Protein 4NW2 (pdb70)

InterPro domains:
  IPR000330 SNF2, N-terminal domain [PF00176] (484-764)
  IPR000953 Chromo/chromo shadow domain [PS50013] (272-364)
  IPR000953 Chromo/chromo shadow domain [PS50013] (389-452)
  IPR000953 Chromo/chromo shadow domain [SM00298] (270-357)
  IPR000953 Chromo/chromo shadow domain [SM00298] (387-445)
  IPR001650 Helicase, C-terminal domain-like [PF00271] (789-902)
  IPR001650 Helicase, C-terminal domain-like [PS51194] (792-943)
  IPR001650 Helicase, C-terminal domain-like [SM00490] (818-902)
  IPR014001 Helicase superfamily 1/2, ATP-binding domain [PS51192] (493-663)
  IPR014001 Helicase superfamily 1/2, ATP-binding domain [SM00487] (477-674)
  IPR016197 Chromo-like domain superfamily [SSF54160] (272-364)
  IPR016197 Chromo-like domain superfamily [SSF54160] (367-444)
  IPR023779 Chromo domain, conserved site [PS00598] (318-338)
  IPR023779 Chromo domain, conserved site [PS00598] (409-429)
  IPR023780 Chromo domain [PF00385] (313-354)
  IPR023780 Chromo domain [PF00385] (390-443)
  IPR025260 Chromodomain-helicase-DNA-binding protein 1-like, C-terminal domain [PF13907] (1411-1499)
  IPR025260 Chromodomain-helicase-DNA-binding protein 1-like, C-terminal domain [SM01176] (1396-1500)
  IPR027417 P-loop containing nucleoside triphosphate hydrolase [G3DSA:3.40.50.300] (707-933)
  IPR027417 P-loop containing nucleoside triphosphate hydrolase [SSF52540] (428-697)

CATH classification: 2.40.50.40 (+1 more: 2.40.50.40)

Foldseek 3Di:
DAWAFDDFQDKDWFAPPQKDQCQQPLNCVVPNRPRPPPDPPPHDTAMWTWTDIVQDFLSRIIIHHPVRCVVRVHHPCVNVVVVVVVVVVVVVVVVPDDVVVVVVVVVVVVVSVVLSVQSNAFPAWDDWDPDADPVGFTWTFTDTGNDDSVRTHTGTRVSCCVPPVVRVVVVVD/DDDDDPPDDDD/DAWAFDDFQDKDWFAVPQKDQCQQPLNCVVPNRPRPPDDVVPHDTDMWTWTDIVQDFLSRTIIHHPVRCVVSPHHDCVNVVVVVVVVVVVVVCVVPDDPVVVVVVVVVVVVSVVLSVQSNDFPAWDDWDPDADPVGFTWTFTDTGNDDSVRTDTGTRVSCCVPPVVRVVVVVD/DDDDDDDDDDDD

Organism: Homo sapiens (NCBI:txid9606)

GO terms:
  GO:0005515 protein binding (F, IPI)
  GO:0005634 nucleus (C, IDA)
  GO:0005737 cytoplasm (C, IDA)
  GO:0043923 host-mediated activation of viral transcription (P, IMP)
  GO:0140002 histone H3K4me3 reader activity (F, IDA)
  GO:0006338 chromatin remodeling (P, IMP)
  GO:0005654 nucleoplasm (C, TAS)
  GO:0000228 nuclear chromosome (C, IDA)

Solvent-accessible surface area: 21767 Å² total

Sequence (369 aa):
EFFETIERFMDCRIGRKGATGATTTIYAVEADGDPNAGFEKNKEEPGEIQYLIKWKGWSHIHNTWETEETLKQQNVRRGMKKLDNYKKKDQETKRWLKNASPEDVEYYNCQQELTDDLHKQYQIVERIIAHSNQKSAAGYPDYYCKWQGLPYSECSWEDGALISKKFQACIDEYFSPKQKRRTARSVEFETIERFMDCRIGRKGATGATTTIYAVEADGDPNAGFEKNKEPGEIQYLIKWKGWSHIHNTWETEETLKQQNVRGMKKLDNYKKKDQETKRWLKNASPEDVVEYYNCQQELTTDDLHKQYQIVERIIAHSNQKSAAGYPDYYCKWQGLPYSECSWEDGALISKKFQACIDEYFSPKQKRKRTARSSV

Structure (mmCIF, N/CA/C/O backbone):
data_4NW2
#
_entry.id   4NW2
#
_cell.length_a   48.557
_cell.length_b   92.248
_cell.length_c   110.043
_cell.angle_alpha   90.000
_cell.angle_beta   90.000
_cell.angle_gamma   90.000
#
_symmetry.space_group_name_H-M   'P 21 21 21'
#
loop_
_entity.id
_entity.type
_entity.pdbx_description
1 polymer 'Chromodomain-helicase-DNA-binding protein 1'
2 polymer 'Nonstructural protein 1'
3 non-polymer 'UNKNOWN ATOM OR ION'
4 non-polymer GLYCEROL
5 water water
#
loop_
_atom_site.group_PDB
_atom_site.id
_atom_site.type_symbol
_atom_site.label_atom_id
_atom_site.label_alt_id
_atom_site.label_comp_id
_atom_site.label_asym_id
_atom_site.label_entity_id
_atom_site.label_seq_id
_atom_site.pdbx_PDB_ins_code
_atom_site.Cartn_x
_atom_site.Cartn_y
_atom_site.Cartn_z
_atom_site.occupancy
_atom_site.B_iso_or_equiv
_atom_site.auth_seq_id
_atom_site.auth_comp_id
_atom_site.auth_asym_id
_atom_site.auth_atom_id
_atom_site.pdbx_PDB_model_num
ATOM 1 N N . GLU A 1 21 ? 31.168 -3.361 -11.343 1.00 75.26 270 GLU A N 1
ATOM 2 C CA . GLU A 1 21 ? 30.302 -4.455 -10.915 1.00 74.11 270 GLU A CA 1
ATOM 3 C C . GLU A 1 21 ? 28.850 -3.992 -10.783 1.00 67.95 270 GLU A C 1
ATOM 4 O O . GLU A 1 21 ? 28.422 -3.561 -9.715 1.00 76.03 270 GLU A O 1
ATOM 6 N N . PHE A 1 22 ? 28.098 -4.099 -11.874 1.00 54.82 271 PHE A N 1
ATOM 7 C CA A PHE A 1 22 ? 26.701 -3.692 -11.832 0.50 47.66 271 PHE A CA 1
ATOM 8 C CA B PHE A 1 22 ? 26.738 -3.574 -12.003 0.50 47.72 271 PHE A CA 1
ATOM 9 C C . PHE A 1 22 ? 25.805 -4.583 -12.687 1.00 42.42 271 PHE A C 1
ATOM 10 O O . PHE A 1 22 ? 26.256 -5.327 -13.553 1.00 42.06 271 PHE A O 1
ATOM 25 N N . GLU A 1 23 ? 24.515 -4.556 -12.370 1.00 30.92 272 GLU A N 1
ATOM 26 C CA . GLU A 1 23 ? 23.546 -5.371 -13.098 1.00 29.71 272 GLU A CA 1
ATOM 27 C C . GLU A 1 23 ? 22.749 -4.473 -14.033 1.00 31.06 272 GLU A C 1
ATOM 28 O O . GLU A 1 23 ? 22.657 -3.263 -13.819 1.00 31.44 272 GLU A O 1
ATOM 34 N N . THR A 1 24 ? 22.175 -5.066 -15.069 1.00 26.94 273 THR A N 1
ATOM 35 C CA . THR A 1 24 ? 21.444 -4.304 -16.073 1.00 26.32 273 THR A CA 1
ATOM 36 C C . THR A 1 24 ? 20.078 -4.911 -16.310 1.00 23.23 273 THR A C 1
ATOM 37 O O . THR A 1 24 ? 19.962 -6.113 -16.533 1.00 22.16 273 THR A O 1
ATOM 41 N N . ILE A 1 25 ? 19.046 -4.081 -16.245 1.00 26.28 274 ILE A N 1
ATOM 42 C CA . ILE A 1 25 ? 17.696 -4.510 -16.589 1.00 24.93 274 ILE A CA 1
ATOM 43 C C . ILE A 1 25 ? 17.612 -4.857 -18.075 1.00 27.60 274 ILE A C 1
ATOM 44 O O . ILE A 1 25 ? 17.939 -4.034 -18.928 1.00 26.08 274 ILE A O 1
ATOM 49 N N . GLU A 1 26 ? 17.184 -6.070 -18.389 1.00 23.98 275 GLU A N 1
ATOM 50 C CA . GLU A 1 26 ? 16.976 -6.419 -19.799 1.00 25.46 275 GLU A CA 1
ATOM 51 C C . GLU A 1 26 ? 15.522 -6.206 -20.198 1.00 23.16 275 GLU A C 1
ATOM 52 O O . GLU A 1 26 ? 15.240 -5.656 -21.250 1.00 24.01 275 GLU A O 1
ATOM 58 N N . ARG A 1 27 ? 14.590 -6.631 -19.351 1.00 22.40 276 ARG A N 1
ATOM 59 C CA . ARG A 1 27 ? 13.180 -6.551 -19.719 1.00 23.98 276 ARG A CA 1
ATOM 60 C C . ARG A 1 27 ? 12.285 -6.563 -18.497 1.00 27.02 276 ARG A C 1
ATOM 61 O O . ARG A 1 27 ? 12.517 -7.342 -17.573 1.00 26.16 276 ARG A O 1
ATOM 69 N N . PHE A 1 28 ? 11.266 -5.708 -18.496 1.00 26.33 277 PHE A N 1
ATOM 70 C CA . PHE A 1 28 ? 10.227 -5.768 -17.471 1.00 31.64 277 PHE A CA 1
ATOM 71 C C . PHE A 1 28 ? 9.239 -6.856 -17.879 1.00 34.72 277 PHE A C 1
ATOM 72 O O . PHE A 1 28 ? 8.645 -6.787 -18.956 1.00 37.16 277 PHE A O 1
ATOM 80 N N . MET A 1 29 ? 9.103 -7.872 -17.034 1.00 22.43 278 MET A N 1
ATOM 81 C CA . MET A 1 29 ? 8.311 -9.061 -17.356 1.00 23.96 278 MET A CA 1
ATOM 82 C C . MET A 1 29 ? 6.888 -9.026 -16.799 1.00 26.95 278 MET A C 1
ATOM 83 O O . MET A 1 29 ? 5.983 -9.663 -17.342 1.00 25.44 278 MET A O 1
ATOM 88 N N . ASP A 1 30 ? 6.700 -8.320 -15.687 1.00 24.95 279 ASP A N 1
ATOM 89 C CA . ASP A 1 30 ? 5.424 -8.356 -14.978 1.00 24.23 279 ASP A CA 1
ATOM 90 C C . ASP A 1 30 ? 5.422 -7.264 -13.918 1.00 27.22 279 ASP A C 1
ATOM 91 O O . ASP A 1 30 ? 6.444 -6.606 -13.686 1.00 23.94 279 ASP A O 1
ATOM 96 N N . CYS A 1 31 ? 4.279 -7.105 -13.263 1.00 27.09 280 CYS A N 1
ATOM 97 C CA . CYS A 1 31 ? 4.059 -5.995 -12.350 1.00 28.72 280 CYS A CA 1
ATOM 98 C C . CYS A 1 31 ? 2.955 -6.379 -11.383 1.00 29.62 280 CYS A C 1
ATOM 99 O O . CYS A 1 31 ? 1.940 -6.942 -11.792 1.00 30.14 280 CYS A O 1
ATOM 102 N N . ARG A 1 32 ? 3.145 -6.081 -10.102 1.00 26.72 281 ARG A N 1
ATOM 103 C CA . ARG A 1 32 ? 2.161 -6.481 -9.103 1.00 27.55 281 ARG A CA 1
ATOM 104 C C . ARG A 1 32 ? 2.186 -5.557 -7.906 1.00 28.10 281 ARG A C 1
ATOM 105 O O . ARG A 1 32 ? 3.149 -4.817 -7.694 1.00 27.61 281 ARG A O 1
ATOM 113 N N . ILE A 1 33 ? 1.105 -5.598 -7.140 1.00 29.75 282 ILE A N 1
ATOM 114 C CA . ILE A 1 33 ? 1.109 -5.088 -5.786 1.00 30.19 282 ILE A CA 1
ATOM 115 C C . ILE A 1 33 ? 1.452 -6.283 -4.912 1.00 29.26 282 ILE A C 1
ATOM 116 O O . ILE A 1 33 ? 0.713 -7.260 -4.892 1.00 30.22 282 ILE A O 1
ATOM 121 N N . GLY A 1 34 ? 2.598 -6.227 -4.240 1.00 28.40 283 GLY A N 1
ATOM 122 C CA . GLY A 1 34 ? 3.055 -7.350 -3.440 1.00 27.92 283 GLY A CA 1
ATOM 123 C C . GLY A 1 34 ? 3.351 -6.949 -2.011 1.00 28.95 283 GLY A C 1
ATOM 124 O O . GLY A 1 34 ? 3.405 -5.758 -1.688 1.00 29.55 283 GLY A O 1
ATOM 125 N N . ARG A 1 35 ? 3.551 -7.951 -1.163 1.00 28.64 284 ARG A N 1
ATOM 126 C CA . ARG A 1 35 ? 3.938 -7.740 0.232 1.00 31.85 284 ARG A CA 1
ATOM 127 C C . ARG A 1 35 ? 5.238 -6.953 0.296 1.00 28.77 284 ARG A C 1
ATOM 128 O O . ARG A 1 35 ? 6.176 -7.233 -0.449 1.00 27.50 284 ARG A O 1
ATOM 136 N N . LYS A 1 36 ? 5.282 -5.946 1.165 1.00 31.36 285 LYS A N 1
ATOM 137 C CA . LYS A 1 36 ? 6.493 -5.149 1.326 1.00 29.68 285 LYS A CA 1
ATOM 138 C C . LYS A 1 36 ? 7.662 -6.054 1.694 1.00 33.61 285 LYS A C 1
ATOM 139 O O . LYS A 1 36 ? 7.562 -6.876 2.603 1.00 32.01 285 LYS A O 1
ATOM 145 N N . GLY A 1 37 ? 8.761 -5.923 0.962 1.00 28.01 286 GLY A N 1
ATOM 146 C CA . GLY A 1 37 ? 9.924 -6.757 1.206 1.00 29.43 286 GLY A CA 1
ATOM 147 C C . GLY A 1 37 ? 10.000 -8.031 0.368 1.00 29.68 286 GLY A C 1
ATOM 148 O O . GLY A 1 37 ? 11.043 -8.676 0.339 1.00 30.63 286 GLY A O 1
ATOM 149 N N . ALA A 1 38 ? 8.916 -8.395 -0.316 1.00 27.43 287 ALA A N 1
ATOM 150 C CA . ALA A 1 38 ? 8.931 -9.583 -1.184 1.00 26.55 287 ALA A CA 1
ATOM 151 C C . ALA A 1 38 ? 9.630 -9.281 -2.518 1.00 29.50 287 ALA A C 1
ATOM 152 O O . ALA A 1 38 ? 9.005 -9.280 -3.576 1.00 25.27 287 ALA A O 1
ATOM 154 N N . THR A 1 39 ? 10.930 -9.020 -2.448 1.00 23.43 288 THR A N 1
ATOM 155 C CA . THR A 1 39 ? 11.732 -8.654 -3.602 1.00 22.61 288 THR A CA 1
ATOM 156 C C . THR A 1 39 ? 13.121 -9.253 -3.463 1.00 25.63 288 THR A C 1
ATOM 157 O O . THR A 1 39 ? 13.540 -9.602 -2.363 1.00 26.29 288 THR A O 1
ATOM 161 N N . GLY A 1 40 ? 13.862 -9.315 -4.560 1.00 24.16 289 GLY A N 1
ATOM 162 C CA . GLY A 1 40 ? 15.247 -9.743 -4.494 1.00 23.49 289 GLY A CA 1
ATOM 163 C C . GLY A 1 40 ? 15.411 -11.253 -4.600 1.00 24.71 289 GLY A C 1
ATOM 164 O O . GLY A 1 40 ? 14.535 -11.952 -5.124 1.00 20.53 289 GLY A O 1
ATOM 165 N N . ALA A 1 41 ? 16.537 -11.741 -4.084 1.00 24.29 290 ALA A N 1
ATOM 166 C CA . ALA A 1 41 ? 16.990 -13.120 -4.279 1.00 30.54 290 ALA A CA 1
ATOM 167 C C . ALA A 1 41 ? 15.985 -14.156 -3.779 1.00 24.92 290 ALA A C 1
ATOM 168 O O . ALA A 1 41 ? 15.911 -15.258 -4.318 1.00 23.43 290 ALA A O 1
ATOM 170 N N . THR A 1 42 ? 15.206 -13.802 -2.761 1.00 22.08 291 THR A N 1
ATOM 171 C CA . THR A 1 42 ? 14.231 -14.743 -2.212 1.00 22.60 291 THR A CA 1
ATOM 172 C C . THR A 1 42 ? 13.045 -14.947 -3.144 1.00 24.99 291 THR A C 1
ATOM 173 O O . THR A 1 42 ? 12.192 -15.785 -2.872 1.00 23.02 291 THR A O 1
ATOM 177 N N . THR A 1 43 ? 12.975 -14.184 -4.239 1.00 21.16 292 THR A N 1
ATOM 178 C CA . THR A 1 43 ? 11.832 -14.320 -5.134 1.00 20.87 292 THR A CA 1
ATOM 179 C C . THR A 1 43 ? 12.149 -15.095 -6.426 1.00 20.15 292 THR A C 1
ATOM 180 O O . THR A 1 43 ? 11.264 -15.268 -7.252 1.00 20.08 292 THR A O 1
ATOM 184 N N . THR A 1 44 ? 13.378 -15.562 -6.618 1.00 19.82 293 THR A N 1
ATOM 185 C CA . THR A 1 44 ? 13.639 -16.400 -7.812 1.00 19.33 293 THR A CA 1
ATOM 186 C C . THR A 1 44 ? 12.795 -17.666 -7.728 1.00 23.14 293 THR A C 1
ATOM 187 O O . THR A 1 44 ? 12.407 -18.073 -6.638 1.00 22.79 293 THR A O 1
ATOM 191 N N . ILE A 1 45 ? 12.522 -18.299 -8.866 1.00 19.73 294 ILE A N 1
ATOM 192 C CA . ILE A 1 45 ? 11.668 -19.473 -8.845 1.00 20.55 294 ILE A CA 1
ATOM 193 C C . ILE A 1 45 ? 12.336 -20.586 -8.020 1.00 21.19 294 ILE A C 1
ATOM 194 O O . ILE A 1 45 ? 11.653 -21.356 -7.341 1.00 22.26 294 ILE A O 1
ATOM 199 N N . TYR A 1 46 ? 13.666 -20.648 -8.018 1.00 23.98 295 TYR A N 1
ATOM 200 C CA . TYR A 1 46 ? 14.311 -21.713 -7.251 1.00 28.73 295 TYR A CA 1
ATOM 201 C C . TYR A 1 46 ? 14.377 -21.391 -5.746 1.00 27.04 295 TYR A C 1
ATOM 202 O O . TYR A 1 46 ? 14.318 -22.300 -4.915 1.00 24.83 295 TYR A O 1
ATOM 211 N N . ALA A 1 47 ? 14.454 -20.112 -5.382 1.00 24.26 296 ALA A N 1
ATOM 212 C CA . ALA A 1 47 ? 14.340 -19.743 -3.956 1.00 25.42 296 ALA A CA 1
ATOM 213 C C . ALA A 1 47 ? 12.954 -20.099 -3.419 1.00 25.31 296 ALA A C 1
ATOM 214 O O . ALA A 1 47 ? 12.810 -20.670 -2.327 1.00 31.44 296 ALA A O 1
ATOM 216 N N . VAL A 1 48 ? 11.933 -19.763 -4.200 1.00 27.32 297 VAL A N 1
ATOM 217 C CA . VAL A 1 48 ? 10.552 -20.039 -3.836 1.00 25.02 297 VAL A CA 1
ATOM 218 C C . VAL A 1 48 ? 10.296 -21.540 -3.681 1.00 30.07 297 VAL A C 1
ATOM 219 O O . VAL A 1 48 ? 9.698 -21.968 -2.697 1.00 28.90 297 VAL A O 1
ATOM 223 N N . GLU A 1 49 ? 10.754 -22.323 -4.660 1.00 29.10 298 GLU A N 1
ATOM 224 C CA . GLU A 1 49 ? 10.661 -23.782 -4.619 1.00 31.57 298 GLU A CA 1
ATOM 225 C C . GLU A 1 49 ? 11.296 -24.331 -3.339 1.00 33.24 298 GLU A C 1
ATOM 226 O O . GLU A 1 49 ? 10.729 -25.198 -2.676 1.00 41.86 298 GLU A O 1
ATOM 232 N N . ALA A 1 50 ? 12.450 -23.793 -2.961 1.00 34.60 299 ALA A N 1
ATOM 233 C CA . ALA A 1 50 ? 13.157 -24.294 -1.787 1.00 36.00 299 ALA A CA 1
ATOM 234 C C . ALA A 1 50 ? 12.567 -23.782 -0.467 1.00 42.38 299 ALA A C 1
ATOM 235 O O . ALA A 1 50 ? 12.435 -24.547 0.484 1.00 41.36 299 ALA A O 1
ATOM 237 N N . ASP A 1 51 ? 12.203 -22.501 -0.413 1.00 39.25 300 ASP A N 1
ATOM 238 C CA . ASP A 1 51 ? 11.863 -21.855 0.862 1.00 40.99 300 ASP A CA 1
ATOM 239 C C . ASP A 1 51 ? 10.451 -21.279 0.969 1.00 38.82 300 ASP A C 1
ATOM 240 O O . ASP A 1 51 ? 10.110 -20.713 1.994 1.00 37.90 300 ASP A O 1
ATOM 245 N N . GLY A 1 52 ? 9.643 -21.389 -0.079 1.00 33.50 301 GLY A N 1
ATOM 246 C CA . GLY A 1 52 ? 8.319 -20.786 -0.063 1.00 29.35 301 GLY A CA 1
ATOM 247 C C . GLY A 1 52 ? 8.337 -19.374 -0.647 1.00 32.40 301 GLY A C 1
ATOM 248 O O . GLY A 1 52 ? 9.373 -18.713 -0.663 1.00 31.28 301 GLY A O 1
ATOM 249 N N . ASP A 1 53 ? 7.182 -18.926 -1.131 1.00 32.68 302 ASP A N 1
ATOM 250 C CA . ASP A 1 53 ? 7.027 -17.618 -1.767 1.00 32.04 302 ASP A CA 1
ATOM 251 C C . ASP A 1 53 ? 6.884 -16.519 -0.705 1.00 33.00 302 ASP A C 1
ATOM 252 O O . ASP A 1 53 ? 5.981 -16.585 0.117 1.00 28.39 302 ASP A O 1
ATOM 257 N N . PRO A 1 54 ? 7.771 -15.505 -0.727 1.00 32.83 303 PRO A N 1
ATOM 258 C CA . PRO A 1 54 ? 7.677 -14.389 0.227 1.00 32.13 303 PRO A CA 1
ATOM 259 C C . PRO A 1 54 ? 6.385 -13.595 0.071 1.00 27.19 303 PRO A C 1
ATOM 260 O O . PRO A 1 54 ? 6.028 -12.826 0.958 1.00 30.72 303 PRO A O 1
ATOM 264 N N . ASN A 1 55 ? 5.704 -13.774 -1.058 1.00 26.76 304 ASN A N 1
ATOM 265 C CA . ASN A 1 55 ? 4.455 -13.072 -1.312 1.00 27.44 304 ASN A CA 1
ATOM 266 C C . ASN A 1 55 ? 3.225 -13.947 -1.050 1.00 32.47 304 ASN A C 1
ATOM 267 O O . ASN A 1 55 ? 2.095 -13.512 -1.271 1.00 31.68 304 ASN A O 1
ATOM 272 N N . ALA A 1 56 ? 3.445 -15.171 -0.565 1.00 29.42 305 ALA A N 1
ATOM 273 C CA . ALA A 1 56 ? 2.345 -16.104 -0.310 1.00 34.13 305 ALA A CA 1
ATOM 274 C C . ALA A 1 56 ? 1.296 -15.510 0.629 1.00 37.66 305 ALA A C 1
ATOM 275 O O . ALA A 1 56 ? 1.631 -14.944 1.664 1.00 34.63 305 ALA A O 1
ATOM 277 N N . GLY A 1 57 ? 0.028 -15.633 0.255 1.00 37.31 306 GLY A N 1
ATOM 278 C CA . GLY A 1 57 ? -1.062 -15.194 1.109 1.00 40.04 306 GLY A CA 1
ATOM 279 C C . GLY A 1 57 ? -1.200 -13.688 1.229 1.00 43.37 306 GLY A C 1
ATOM 280 O O . GLY A 1 57 ? -1.933 -13.203 2.096 1.00 37.22 306 GLY A O 1
ATOM 281 N N . PHE A 1 58 ? -0.506 -12.935 0.372 1.00 39.01 307 PHE A N 1
ATOM 282 C CA . PHE A 1 58 ? -0.649 -11.480 0.409 1.00 37.37 307 PHE A CA 1
ATOM 283 C C . PHE A 1 58 ? -2.007 -11.054 -0.124 1.00 39.08 307 PHE A C 1
ATOM 284 O O . PHE A 1 58 ? -2.387 -11.413 -1.232 1.00 36.16 307 PHE A O 1
ATOM 292 N N . GLU A 1 59 ? -2.729 -10.284 0.680 1.00 47.45 308 GLU A N 1
ATOM 293 C CA . GLU A 1 59 ? -4.031 -9.755 0.302 1.00 50.82 308 GLU A CA 1
ATOM 294 C C . GLU A 1 59 ? -3.967 -8.231 0.310 1.00 54.76 308 GLU A C 1
ATOM 295 O O . GLU A 1 59 ? -3.775 -7.617 1.359 1.00 59.51 308 GLU A O 1
ATOM 297 N N . LYS A 1 60 ? -4.135 -7.636 -0.866 1.00 54.56 309 LYS A N 1
ATOM 298 C CA . LYS A 1 60 ? -3.875 -6.215 -1.087 1.00 58.03 309 LYS A CA 1
ATOM 299 C C . LYS A 1 60 ? -4.528 -5.287 -0.061 1.00 63.61 309 LYS A C 1
ATOM 300 O O . LYS A 1 60 ? -3.902 -4.335 0.408 1.00 66.98 309 LYS A O 1
ATOM 303 N N . ASN A 1 61 ? -5.773 -5.574 0.303 1.00 58.92 310 ASN A N 1
ATOM 304 C CA . ASN A 1 61 ? -6.546 -4.651 1.129 1.00 62.23 310 ASN A CA 1
ATOM 305 C C . ASN A 1 61 ? -6.566 -4.984 2.621 1.00 63.78 310 ASN A C 1
ATOM 306 O O . ASN A 1 61 ? -7.473 -4.562 3.337 1.00 66.30 310 ASN A O 1
ATOM 308 N N . LYS A 1 62 ? -5.567 -5.722 3.096 1.00 63.17 311 LYS A N 1
ATOM 309 C CA . LYS A 1 62 ? -5.509 -6.085 4.513 1.00 61.41 311 LYS A CA 1
ATOM 310 C C . LYS A 1 62 ? -4.083 -6.064 5.057 1.00 59.20 311 LYS A C 1
ATOM 311 O O . LYS A 1 62 ? -3.852 -6.353 6.229 1.00 55.30 311 LYS A O 1
ATOM 313 N N . GLU A 1 63 ? -3.130 -5.735 4.193 1.00 56.25 312 GLU A N 1
ATOM 314 C CA A GLU A 1 63 ? -1.736 -5.649 4.600 0.50 55.27 312 GLU A CA 1
ATOM 315 C CA B GLU A 1 63 ? -1.713 -5.725 4.550 0.50 55.41 312 GLU A CA 1
ATOM 316 C C . GLU A 1 63 ? -0.987 -4.701 3.676 1.00 55.99 312 GLU A C 1
ATOM 317 O O . GLU A 1 63 ? -1.333 -4.553 2.503 1.00 51.79 312 GLU A O 1
ATOM 328 N N . PRO A 1 64 ? 0.019 -3.998 4.231 1.00 60.94 313 PRO A N 1
ATOM 329 C CA . PRO A 1 64 ? 0.774 -3.023 3.432 1.00 59.34 313 PRO A CA 1
ATOM 330 C C . PRO A 1 64 ? 1.447 -3.649 2.222 1.00 50.41 313 PRO A C 1
ATOM 331 O O . PRO A 1 64 ? 2.148 -4.666 2.356 1.00 47.01 313 PRO A O 1
ATOM 335 N N . GLY A 1 65 ? 1.223 -3.050 1.055 1.00 44.40 314 GLY A N 1
ATOM 336 C CA . GLY A 1 65 ? 1.820 -3.536 -0.177 1.00 35.78 314 GLY A CA 1
ATOM 337 C C . GLY A 1 65 ? 2.663 -2.490 -0.881 1.00 40.27 314 GLY A C 1
ATOM 338 O O . GLY A 1 65 ? 2.732 -1.334 -0.456 1.00 40.21 314 GLY A O 1
ATOM 339 N N . GLU A 1 66 ? 3.307 -2.894 -1.972 1.00 35.08 315 GLU A N 1
ATOM 340 C CA . GLU A 1 66 ? 4.114 -1.975 -2.758 1.00 33.87 315 GLU A CA 1
ATOM 341 C C . GLU A 1 66 ? 4.145 -2.447 -4.214 1.00 34.59 315 GLU A C 1
ATOM 342 O O . GLU A 1 66 ? 3.958 -3.639 -4.494 1.00 28.54 315 GLU A O 1
ATOM 348 N N . ILE A 1 67 ? 4.370 -1.508 -5.129 1.00 29.62 316 ILE A N 1
ATOM 349 C CA . ILE A 1 67 ? 4.507 -1.836 -6.541 1.00 30.51 316 ILE A CA 1
ATOM 350 C C . ILE A 1 67 ? 5.809 -2.579 -6.775 1.00 27.27 316 ILE A C 1
ATOM 351 O O . ILE A 1 67 ? 6.885 -2.074 -6.462 1.00 29.56 316 ILE A O 1
ATOM 358 N N . GLN A 1 68 ? 5.713 -3.780 -7.331 1.00 26.29 317 GLN A N 1
ATOM 359 C CA . GLN A 1 68 ? 6.897 -4.562 -7.618 1.00 24.93 317 GLN A CA 1
ATOM 360 C C . GLN A 1 68 ? 6.906 -4.999 -9.075 1.00 24.39 317 GLN A C 1
ATOM 361 O O . GLN A 1 68 ? 5.856 -5.315 -9.634 1.00 24.85 317 GLN A O 1
ATOM 367 N N . TYR A 1 69 ? 8.099 -5.025 -9.662 1.00 23.62 318 TYR A N 1
ATOM 368 C CA . TYR A 1 69 ? 8.285 -5.398 -11.069 1.00 23.20 318 TYR A CA 1
ATOM 369 C C . TYR A 1 69 ? 9.126 -6.657 -11.196 1.00 21.98 318 TYR A C 1
ATOM 370 O O . TYR A 1 69 ? 10.142 -6.787 -10.515 1.00 21.48 318 TYR A O 1
ATOM 379 N N . LEU A 1 70 ? 8.721 -7.564 -12.084 1.00 21.72 319 LEU A N 1
ATOM 380 C CA . LEU A 1 70 ? 9.479 -8.785 -12.305 1.00 22.56 319 LEU A CA 1
ATOM 381 C C . LEU A 1 70 ? 10.527 -8.506 -13.372 1.00 21.99 319 LEU A C 1
ATOM 382 O O . LEU A 1 70 ? 10.185 -8.108 -14.497 1.00 24.01 319 LEU A O 1
ATOM 387 N N . ILE A 1 71 ? 11.789 -8.716 -13.022 1.00 19.85 320 ILE A N 1
ATOM 388 C CA . ILE A 1 71 ? 12.894 -8.289 -13.867 1.00 19.82 320 ILE A CA 1
ATOM 389 C C . ILE A 1 71 ? 13.645 -9.453 -14.511 1.00 23.71 320 ILE A C 1
ATOM 390 O O . ILE A 1 71 ? 14.099 -10.364 -13.829 1.00 18.63 320 ILE A O 1
ATOM 395 N N . LYS A 1 72 ? 13.765 -9.414 -15.829 1.00 19.38 321 LYS A N 1
ATOM 396 C CA . LYS A 1 72 ? 14.712 -10.260 -16.528 1.00 18.99 321 LYS A CA 1
ATOM 397 C C . LYS A 1 72 ? 16.022 -9.490 -16.656 1.00 19.26 321 LYS A C 1
ATOM 398 O O . LYS A 1 72 ? 16.052 -8.399 -17.219 1.00 20.03 321 LYS A O 1
ATOM 404 N N . TRP A 1 73 ? 17.094 -10.067 -16.137 1.00 19.30 322 TRP A N 1
ATOM 405 C CA . TRP A 1 73 ? 18.389 -9.394 -16.059 1.00 20.92 322 TRP A CA 1
ATOM 406 C C . TRP A 1 73 ? 19.290 -9.713 -17.245 1.00 23.05 322 TRP A C 1
ATOM 407 O O . TRP A 1 73 ? 19.345 -10.854 -17.696 1.00 19.29 322 TRP A O 1
ATOM 418 N N . LYS A 1 74 ? 20.014 -8.710 -17.726 1.00 20.54 323 LYS A N 1
ATOM 419 C CA . LYS A 1 74 ? 20.975 -8.941 -18.796 1.00 26.61 323 LYS A CA 1
ATOM 420 C C . LYS A 1 74 ? 22.031 -9.944 -18.344 1.00 30.84 323 LYS A C 1
ATOM 421 O O . LYS A 1 74 ? 22.645 -9.783 -17.281 1.00 25.23 323 LYS A O 1
ATOM 427 N N . GLY A 1 75 ? 22.230 -10.997 -19.130 1.00 30.85 324 GLY A N 1
ATOM 428 C CA . GLY A 1 75 ? 23.270 -11.956 -18.800 1.00 28.65 324 GLY A CA 1
ATOM 429 C C . GLY A 1 75 ? 22.893 -12.989 -17.750 1.00 31.07 324 GLY A C 1
ATOM 430 O O . GLY A 1 75 ? 23.733 -13.792 -17.344 1.00 33.01 324 GLY A O 1
ATOM 431 N N . TRP A 1 76 ? 21.638 -12.970 -17.298 1.00 23.42 325 TRP A N 1
ATOM 432 C CA . TRP A 1 76 ? 21.128 -14.038 -16.449 1.00 23.82 325 TRP A CA 1
ATOM 433 C C . TRP A 1 76 ? 19.908 -14.644 -17.108 1.00 20.27 325 TRP A C 1
ATOM 434 O O . TRP A 1 76 ? 19.019 -13.922 -17.565 1.00 21.17 325 TRP A O 1
ATOM 445 N N . SER A 1 77 ? 19.840 -15.967 -17.113 1.00 18.30 326 SER A N 1
ATOM 446 C CA . SER A 1 77 ? 18.689 -16.648 -17.687 1.00 20.53 326 SER A CA 1
ATOM 447 C C . SER A 1 77 ? 17.419 -16.358 -16.867 1.00 19.11 326 SER A C 1
ATOM 448 O O . SER A 1 77 ? 17.488 -15.827 -15.759 1.00 18.68 326 SER A O 1
ATOM 451 N N . HIS A 1 78 ? 16.270 -16.735 -17.415 1.00 17.82 327 HIS A N 1
ATOM 452 C CA . HIS A 1 78 ? 14.985 -16.406 -16.822 1.00 17.93 327 HIS A CA 1
ATOM 453 C C . HIS A 1 78 ? 14.735 -17.051 -15.458 1.00 19.80 327 HIS A C 1
ATOM 454 O O . HIS A 1 78 ? 13.903 -16.548 -14.700 1.00 17.94 327 HIS A O 1
ATOM 461 N N . ILE A 1 79 ? 15.406 -18.162 -15.142 1.00 19.26 328 ILE A N 1
ATOM 462 C CA . ILE A 1 79 ? 15.191 -18.738 -13.810 1.00 21.49 328 ILE A CA 1
ATOM 463 C C . ILE A 1 79 ? 15.669 -17.758 -12.728 1.00 17.86 328 ILE A C 1
ATOM 464 O O . ILE A 1 79 ? 15.226 -17.831 -11.587 1.00 22.17 328 ILE A O 1
ATOM 469 N N . HIS A 1 80 ? 16.544 -16.830 -13.102 1.00 17.58 329 HIS A N 1
ATOM 470 C CA . HIS A 1 80 ? 17.080 -15.873 -12.129 1.00 25.57 329 HIS A CA 1
ATOM 471 C C . HIS A 1 80 ? 16.282 -14.573 -12.047 1.00 19.79 329 HIS A C 1
ATOM 472 O O . HIS A 1 80 ? 16.715 -13.645 -11.383 1.00 20.22 329 HIS A O 1
ATOM 479 N N . ASN A 1 81 ? 15.128 -14.506 -12.713 1.00 17.64 330 ASN A N 1
ATOM 480 C CA . ASN A 1 81 ? 14.286 -13.304 -12.645 1.00 20.30 330 ASN A CA 1
ATOM 481 C C . ASN A 1 81 ? 13.897 -13.023 -11.194 1.00 18.49 330 ASN A C 1
ATOM 482 O O . ASN A 1 81 ? 13.628 -13.951 -10.439 1.00 18.26 330 ASN A O 1
ATOM 487 N N . THR A 1 82 ? 13.868 -11.747 -10.823 1.00 18.42 331 THR A N 1
ATOM 488 C CA . THR A 1 82 ? 13.482 -11.360 -9.461 1.00 18.87 331 THR A CA 1
ATOM 489 C C . THR A 1 82 ? 12.476 -10.228 -9.484 1.00 26.49 331 THR A C 1
ATOM 490 O O . THR A 1 82 ? 12.454 -9.428 -10.420 1.00 19.48 331 THR A O 1
ATOM 494 N N . TRP A 1 83 ? 11.644 -10.171 -8.450 1.00 19.89 332 TRP A N 1
ATOM 495 C CA . TRP A 1 83 ? 10.760 -9.047 -8.237 1.00 20.60 332 TRP A CA 1
ATOM 496 C C . TRP A 1 83 ? 11.546 -7.923 -7.574 1.00 21.04 332 TRP A C 1
ATOM 497 O O . TRP A 1 83 ? 12.367 -8.166 -6.687 1.00 21.08 332 TRP A O 1
ATOM 508 N N . GLU A 1 84 ? 11.296 -6.695 -8.003 1.00 21.61 333 GLU A N 1
ATOM 509 C CA . GLU A 1 84 ? 12.031 -5.539 -7.481 1.00 23.30 333 GLU A CA 1
ATOM 510 C C . GLU A 1 84 ? 11.102 -4.340 -7.361 1.00 23.39 333 GLU A C 1
ATOM 511 O O . GLU A 1 84 ? 10.082 -4.270 -8.060 1.00 25.46 333 GLU A O 1
ATOM 517 N N . THR A 1 85 ? 11.464 -3.381 -6.508 1.00 24.34 334 THR A N 1
ATOM 518 C CA . THR A 1 85 ? 10.768 -2.101 -6.492 1.00 25.60 334 THR A CA 1
ATOM 519 C C . THR A 1 85 ? 11.608 -1.050 -7.192 1.00 26.26 334 THR A C 1
ATOM 520 O O . THR A 1 85 ? 12.806 -1.235 -7.385 1.00 25.90 334 THR A O 1
ATOM 524 N N . GLU A 1 86 ? 10.977 0.066 -7.543 1.00 27.46 335 GLU A N 1
ATOM 525 C CA . GLU A 1 86 ? 11.718 1.231 -7.992 1.00 31.96 335 GLU A CA 1
ATOM 526 C C . GLU A 1 86 ? 12.864 1.511 -7.007 1.00 32.86 335 GLU A C 1
ATOM 527 O O . GLU A 1 86 ? 14.006 1.745 -7.404 1.00 30.03 335 GLU A O 1
ATOM 533 N N . GLU A 1 87 ? 12.560 1.430 -5.717 1.00 29.45 336 GLU A N 1
ATOM 534 C CA . GLU A 1 87 ? 13.569 1.673 -4.696 1.00 30.22 336 GLU A CA 1
ATOM 535 C C . GLU A 1 87 ? 14.732 0.689 -4.751 1.00 29.16 336 GLU A C 1
ATOM 536 O O . GLU A 1 87 ? 15.889 1.109 -4.733 1.00 29.96 336 GLU A O 1
ATOM 539 N N . THR A 1 88 ? 14.445 -0.618 -4.824 1.00 27.61 337 THR A N 1
ATOM 540 C CA . THR A 1 88 ? 15.540 -1.581 -4.813 1.00 27.09 337 THR A CA 1
ATOM 541 C C . THR A 1 88 ? 16.377 -1.444 -6.078 1.00 26.56 337 THR A C 1
ATOM 542 O O . THR A 1 88 ? 17.600 -1.587 -6.036 1.00 31.01 337 THR A O 1
ATOM 546 N N . LEU A 1 89 ? 15.729 -1.132 -7.194 1.00 26.30 338 LEU A N 1
ATOM 547 C CA . LEU A 1 89 ? 16.466 -0.933 -8.442 1.00 26.32 338 LEU A CA 1
ATOM 548 C C . LEU A 1 89 ? 17.452 0.237 -8.296 1.00 28.78 338 LEU A C 1
ATOM 549 O O . LEU A 1 89 ? 18.611 0.159 -8.727 1.00 28.59 338 LEU A O 1
ATOM 554 N N . LYS A 1 90 ? 16.994 1.313 -7.671 1.00 29.41 339 LYS A N 1
ATOM 555 C CA . LYS A 1 90 ? 17.837 2.491 -7.518 1.00 31.38 339 LYS A CA 1
ATOM 556 C C . LYS A 1 90 ? 18.952 2.255 -6.497 1.00 33.19 339 LYS A C 1
ATOM 557 O O . LYS A 1 90 ? 20.096 2.647 -6.719 1.00 34.55 339 LYS A O 1
ATOM 566 N N . GLN A 1 91 ? 18.617 1.608 -5.383 1.00 31.38 340 GLN A N 1
ATOM 567 C CA . GLN A 1 91 ? 19.596 1.325 -4.329 1.00 36.56 340 GLN A CA 1
ATOM 568 C C . GLN A 1 91 ? 20.721 0.413 -4.794 1.00 35.33 340 GLN A C 1
ATOM 569 O O . GLN A 1 91 ? 21.823 0.451 -4.246 1.00 32.62 340 GLN A O 1
ATOM 575 N N . GLN A 1 92 ? 20.437 -0.403 -5.807 1.00 29.70 341 GLN A N 1
ATOM 576 C CA . GLN A 1 92 ? 21.405 -1.372 -6.306 1.00 35.41 341 GLN A CA 1
ATOM 577 C C . GLN A 1 92 ? 22.184 -0.798 -7.481 1.00 37.73 341 GLN A C 1
ATOM 578 O O . GLN A 1 92 ? 23.090 -1.440 -8.011 1.00 40.98 341 GLN A O 1
ATOM 584 N N . ASN A 1 93 ? 21.818 0.414 -7.879 1.00 33.47 342 ASN A N 1
ATOM 585 C CA . ASN A 1 93 ? 22.496 1.114 -8.967 1.00 42.98 342 ASN A CA 1
ATOM 586 C C . ASN A 1 93 ? 22.497 0.336 -10.281 1.00 41.33 342 ASN A C 1
ATOM 587 O O . ASN A 1 93 ? 23.477 0.363 -11.029 1.00 39.07 342 ASN A O 1
ATOM 592 N N . VAL A 1 94 ? 21.407 -0.366 -10.565 1.00 35.02 343 VAL A N 1
ATOM 593 C CA . VAL A 1 94 ? 21.341 -1.122 -11.807 1.00 30.05 343 VAL A CA 1
ATOM 594 C C . VAL A 1 94 ? 21.291 -0.196 -13.018 1.00 31.83 343 VAL A C 1
ATOM 595 O O . VAL A 1 94 ? 20.846 0.950 -12.937 1.00 33.01 343 VAL A O 1
ATOM 599 N N . ARG A 1 95 ? 21.762 -0.694 -14.149 1.00 37.47 344 ARG A N 1
ATOM 600 C CA A ARG A 1 95 ? 21.695 0.017 -15.416 0.50 40.98 344 ARG A CA 1
ATOM 601 C CA B ARG A 1 95 ? 21.634 0.091 -15.360 0.50 39.95 344 ARG A CA 1
ATOM 602 C C . ARG A 1 95 ? 20.407 -0.356 -16.141 1.00 38.59 344 ARG A C 1
ATOM 603 O O . ARG A 1 95 ? 19.758 -1.360 -15.795 1.00 31.05 344 ARG A O 1
ATOM 618 N N . GLY A 1 96 ? 20.057 0.425 -17.159 1.00 35.70 345 GLY A N 1
ATOM 619 C CA . GLY A 1 96 ? 18.852 0.185 -17.926 1.00 34.10 345 GLY A CA 1
ATOM 620 C C . GLY A 1 96 ? 17.625 0.816 -17.289 1.00 35.58 345 GLY A C 1
ATOM 621 O O . GLY A 1 96 ? 16.501 0.432 -17.598 1.00 32.52 345 GLY A O 1
ATOM 622 N N . MET A 1 97 ? 17.830 1.808 -16.420 1.00 34.80 346 MET A N 1
ATOM 623 C CA . MET A 1 97 ? 16.722 2.387 -15.661 1.00 32.98 346 MET A CA 1
ATOM 624 C C . MET A 1 97 ? 15.753 3.173 -16.532 1.00 33.34 346 MET A C 1
ATOM 625 O O . MET A 1 97 ? 14.622 3.426 -16.120 1.00 41.07 346 MET A O 1
ATOM 630 N N . LYS A 1 98 ? 16.189 3.559 -17.730 1.00 34.38 347 LYS A N 1
ATOM 631 C CA . LYS A 1 98 ? 15.290 4.193 -18.688 1.00 37.93 347 LYS A CA 1
ATOM 632 C C . LYS A 1 98 ? 14.112 3.268 -19.018 1.00 35.68 347 LYS A C 1
ATOM 633 O O . LYS A 1 98 ? 13.013 3.732 -19.313 1.00 35.58 347 LYS A O 1
ATOM 635 N N . LYS A 1 99 ? 14.345 1.959 -18.943 1.00 31.51 348 LYS A N 1
ATOM 636 C CA . LYS A 1 99 ? 13.294 0.977 -19.221 1.00 30.39 348 LYS A CA 1
ATOM 637 C C . LYS A 1 99 ? 12.162 1.020 -18.193 1.00 37.70 348 LYS A C 1
ATOM 638 O O . LYS A 1 99 ? 11.022 0.671 -18.500 1.00 34.88 348 LYS A O 1
ATOM 644 N N . LEU A 1 100 ? 12.481 1.434 -16.969 1.00 35.07 349 LEU A N 1
ATOM 645 C CA . LEU A 1 100 ? 11.453 1.607 -15.946 1.00 29.97 349 LEU A CA 1
ATOM 646 C C . LEU A 1 100 ? 10.471 2.691 -16.363 1.00 36.51 349 LEU A C 1
ATOM 647 O O . LEU A 1 100 ? 9.257 2.504 -16.305 1.00 32.09 349 LEU A O 1
ATOM 652 N N . ASP A 1 101 ? 11.006 3.829 -16.794 1.00 33.65 350 ASP A N 1
ATOM 653 C CA . ASP A 1 101 ? 10.157 4.943 -17.187 1.00 40.31 350 ASP A CA 1
ATOM 654 C C . ASP A 1 101 ? 9.296 4.563 -18.390 1.00 40.87 350 ASP A C 1
ATOM 655 O O . ASP A 1 101 ? 8.115 4.897 -18.438 1.00 44.56 350 ASP A O 1
ATOM 660 N N . ASN A 1 102 ? 9.883 3.851 -19.349 1.00 44.65 351 ASN A N 1
ATOM 661 C CA . ASN A 1 102 ? 9.130 3.371 -20.507 1.00 45.80 351 ASN A CA 1
ATOM 662 C C . ASN A 1 102 ? 8.020 2.418 -20.084 1.00 43.42 351 ASN A C 1
ATOM 663 O O . ASN A 1 102 ? 6.887 2.517 -20.555 1.00 41.86 351 ASN A O 1
ATOM 668 N N . TYR A 1 103 ? 8.355 1.494 -19.190 1.00 40.22 352 TYR A N 1
ATOM 669 C CA . TYR A 1 103 ? 7.377 0.527 -18.710 1.00 31.85 352 TYR A CA 1
ATOM 670 C C . TYR A 1 103 ? 6.208 1.215 -18.027 1.00 37.16 352 TYR A C 1
ATOM 671 O O . TYR A 1 103 ? 5.054 0.899 -18.297 1.00 37.01 352 TYR A O 1
ATOM 680 N N . LYS A 1 104 ? 6.513 2.158 -17.140 1.00 36.30 353 LYS A N 1
ATOM 681 C CA . LYS A 1 104 ? 5.472 2.900 -16.432 1.00 40.25 353 LYS A CA 1
ATOM 682 C C . LYS A 1 104 ? 4.579 3.666 -17.406 1.00 47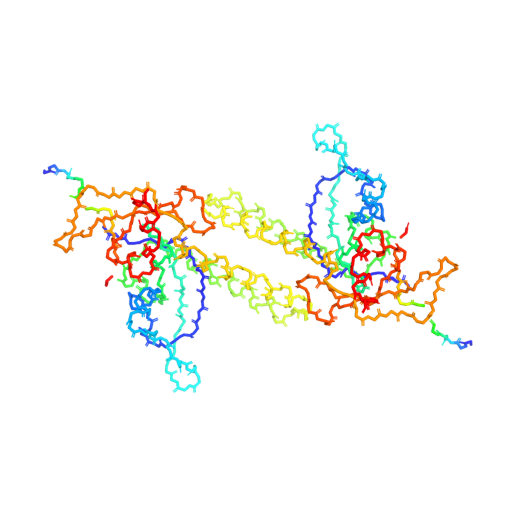.86 353 LYS A C 1
ATOM 683 O O . LYS A 1 104 ? 3.383 3.804 -17.173 1.00 49.06 353 LYS A O 1
ATOM 689 N N . LYS A 1 105 ? 5.153 4.133 -18.512 1.00 49.11 354 LYS A N 1
ATOM 690 C CA . LYS A 1 105 ? 4.369 4.813 -19.542 1.00 55.04 354 LYS A CA 1
ATOM 691 C C . LYS A 1 105 ? 3.406 3.856 -20.236 1.00 56.23 354 LYS A C 1
ATOM 692 O O . LYS A 1 105 ? 2.208 4.125 -20.314 1.00 59.12 354 LYS A O 1
ATOM 696 N N . LYS A 1 106 ? 3.937 2.745 -20.741 1.00 54.41 355 LYS A N 1
ATOM 697 C CA . LYS A 1 106 ? 3.121 1.728 -21.404 1.00 52.30 355 LYS A CA 1
ATOM 698 C C . LYS A 1 106 ? 2.007 1.239 -20.478 1.00 49.52 355 LYS A C 1
ATOM 699 O O . LYS A 1 106 ? 0.856 1.103 -20.888 1.00 49.97 355 LYS A O 1
ATOM 701 N N . ASP A 1 107 ? 2.363 0.988 -19.223 1.00 45.99 356 ASP A N 1
ATOM 702 C CA . ASP A 1 107 ? 1.410 0.518 -18.226 1.00 45.07 356 ASP A CA 1
ATOM 703 C C . ASP A 1 107 ? 0.248 1.486 -18.038 1.00 47.69 356 ASP A C 1
ATOM 704 O O . ASP A 1 107 ? -0.908 1.071 -18.035 1.00 50.11 356 ASP A O 1
ATOM 709 N N . GLN A 1 108 ? 0.555 2.771 -17.883 1.00 47.00 357 GLN A N 1
ATOM 710 C CA . GLN A 1 108 ? -0.487 3.781 -17.711 1.00 58.81 357 GLN A CA 1
ATOM 711 C C . GLN A 1 108 ? -1.323 3.932 -18.980 1.00 61.75 357 GLN A C 1
ATOM 712 O O . GLN A 1 108 ? -2.519 4.207 -18.910 1.00 65.02 357 GLN A O 1
ATOM 718 N N . GLU A 1 109 ? -0.698 3.744 -20.137 1.00 61.42 358 GLU A N 1
ATOM 719 C CA . GLU A 1 109 ? -1.420 3.839 -21.402 1.00 66.67 358 GLU A CA 1
ATOM 720 C C . GLU A 1 109 ? -2.331 2.631 -21.581 1.00 68.58 358 GLU A C 1
ATOM 721 O O . GLU A 1 109 ? -3.434 2.746 -22.111 1.00 67.44 358 GLU A O 1
ATOM 723 N N . THR A 1 110 ? -1.864 1.472 -21.127 1.00 69.44 359 THR A N 1
ATOM 724 C CA . THR A 1 110 ? -2.640 0.239 -21.218 1.00 66.18 359 THR A CA 1
ATOM 725 C C . THR A 1 110 ? -3.865 0.285 -20.314 1.00 66.21 359 THR A C 1
ATOM 726 O O . THR A 1 110 ? -4.955 -0.141 -20.697 1.00 68.83 359 THR A O 1
ATOM 730 N N . LYS A 1 111 ? -3.676 0.817 -19.113 1.00 62.01 360 LYS A N 1
ATOM 731 C CA . LYS A 1 111 ? -4.746 0.873 -18.132 1.00 62.03 360 LYS A CA 1
ATOM 732 C C . LYS A 1 111 ? -5.841 1.855 -18.538 1.00 69.03 360 LYS A C 1
ATOM 733 O O . LYS A 1 111 ? -7.014 1.616 -18.260 1.00 67.92 360 LYS A O 1
ATOM 739 N N . ARG A 1 112 ? -5.462 2.949 -19.195 1.00 81.58 361 ARG A N 1
ATOM 740 C CA . ARG A 1 112 ? -6.447 3.891 -19.729 1.00 86.95 361 ARG A CA 1
ATOM 741 C C . ARG A 1 112 ? -7.319 3.191 -20.759 1.00 83.12 361 ARG A C 1
ATOM 742 O O . ARG A 1 112 ? -8.540 3.339 -20.766 1.00 86.34 361 ARG A O 1
ATOM 750 N N . TRP A 1 113 ? -6.665 2.426 -21.625 1.00 75.85 362 TRP A N 1
ATOM 751 C CA . TRP A 1 113 ? -7.327 1.702 -22.702 1.00 77.83 362 TRP A CA 1
ATOM 752 C C . TRP A 1 113 ? -8.304 0.655 -22.175 1.00 76.84 362 TRP A C 1
ATOM 753 O O . TRP A 1 113 ? -9.414 0.518 -22.690 1.00 78.11 362 TRP A O 1
ATOM 764 N N . LEU A 1 114 ? -7.883 -0.081 -21.150 1.00 70.06 363 LEU A N 1
ATOM 765 C CA . LEU A 1 114 ? -8.698 -1.145 -20.574 1.00 69.89 363 LEU A CA 1
ATOM 766 C C . LEU A 1 114 ? -10.046 -0.638 -20.068 1.00 74.63 363 LEU A C 1
ATOM 767 O O . LEU A 1 114 ? -11.059 -1.328 -20.183 1.00 75.42 363 LEU A O 1
ATOM 772 N N . LYS A 1 115 ? -10.051 0.573 -19.519 1.00 79.62 364 LYS A N 1
ATOM 773 C CA . LYS A 1 115 ? -11.233 1.118 -18.858 1.00 88.22 364 LYS A CA 1
ATOM 774 C C . LYS A 1 115 ? -12.422 1.324 -19.800 1.00 94.81 364 LYS A C 1
ATOM 775 O O . LYS A 1 115 ? -13.569 1.353 -19.355 1.00 98.14 364 LYS A O 1
ATOM 777 N N . ASN A 1 116 ? -12.153 1.460 -21.095 1.00 96.27 365 ASN A N 1
ATOM 778 C CA . ASN A 1 116 ? -13.211 1.761 -22.057 1.00 100.74 365 ASN A CA 1
ATOM 779 C C . ASN A 1 116 ? -13.526 0.606 -23.002 1.00 98.99 365 ASN A C 1
ATOM 780 O O . ASN A 1 116 ? -14.664 0.455 -23.446 1.00 101.29 365 ASN A O 1
ATOM 785 N N . ALA A 1 117 ? -12.509 -0.197 -23.301 1.00 93.74 366 ALA A N 1
ATOM 786 C CA . ALA A 1 117 ? -12.595 -1.260 -24.299 1.00 90.40 366 ALA A CA 1
ATOM 787 C C . ALA A 1 117 ? -13.813 -2.163 -24.130 1.00 90.47 366 ALA A C 1
ATOM 788 O O . ALA A 1 117 ? -14.259 -2.422 -23.011 1.00 87.85 366 ALA A O 1
ATOM 790 N N . SER A 1 118 ? -14.353 -2.631 -25.251 1.00 92.51 367 SER A N 1
ATOM 791 C CA . SER A 1 118 ? -15.408 -3.633 -25.222 1.00 96.37 367 SER A CA 1
ATOM 792 C C . SER A 1 118 ? -14.824 -4.945 -24.721 1.00 98.84 367 SER A C 1
ATOM 793 O O . SER A 1 118 ? -13.725 -5.316 -25.117 1.00 96.24 367 SER A O 1
ATOM 795 N N . PRO A 1 119 ? -15.550 -5.645 -23.834 1.00 102.88 368 PRO A N 1
ATOM 796 C CA . PRO A 1 119 ? -15.124 -6.951 -23.313 1.00 99.80 368 PRO A CA 1
ATOM 797 C C . PRO A 1 119 ? -14.694 -7.923 -24.412 1.00 96.91 368 PRO A C 1
ATOM 798 O O . PRO A 1 119 ? -13.945 -8.861 -24.144 1.00 93.29 368 PRO A O 1
ATOM 802 N N . GLU A 1 120 ? -15.166 -7.691 -25.634 1.00 96.94 369 GLU A N 1
ATOM 803 C CA . GLU A 1 120 ? -14.655 -8.396 -26.800 1.00 91.42 369 GLU A CA 1
ATOM 804 C C . GLU A 1 120 ? -13.155 -8.133 -26.953 1.00 82.80 369 GLU A C 1
ATOM 805 O O . GLU A 1 120 ? -12.388 -9.037 -27.289 1.00 78.42 369 GLU A O 1
ATOM 807 N N . ASP A 1 121 ? -12.744 -6.893 -26.696 1.00 79.90 370 ASP A N 1
ATOM 808 C CA . ASP A 1 121 ? -11.333 -6.521 -26.755 1.00 75.72 370 ASP A CA 1
ATOM 809 C C . ASP A 1 121 ? -10.601 -7.022 -25.515 1.00 72.62 370 ASP A C 1
ATOM 810 O O . ASP A 1 121 ? -9.514 -7.595 -25.614 1.00 67.89 370 ASP A O 1
ATOM 815 N N . VAL A 1 122 ? -11.209 -6.793 -24.353 1.00 72.13 371 VAL A N 1
ATOM 816 C CA . VAL A 1 122 ? -10.663 -7.250 -23.082 1.00 71.77 371 VAL A CA 1
ATOM 817 C C . VAL A 1 122 ? -10.382 -8.745 -23.125 1.00 71.99 371 VAL A C 1
ATOM 818 O O . VAL A 1 122 ? -9.357 -9.208 -22.630 1.00 70.56 371 VAL A O 1
ATOM 822 N N . GLU A 1 123 ? -11.290 -9.495 -23.738 1.00 76.62 372 GLU A N 1
ATOM 823 C CA . GLU A 1 123 ? -11.103 -10.929 -23.906 1.00 79.56 372 GLU A CA 1
ATOM 824 C C . GLU A 1 123 ? -9.853 -11.237 -24.721 1.00 77.65 372 GLU A C 1
ATOM 825 O O . GLU A 1 123 ? -9.026 -12.053 -24.312 1.00 75.02 372 GLU A O 1
ATOM 831 N N . TYR A 1 124 ? -9.719 -10.584 -25.872 1.00 78.39 373 TYR A N 1
ATOM 832 C CA . TYR A 1 124 ? -8.561 -10.797 -26.732 1.00 73.60 373 TYR A CA 1
ATOM 833 C C . TYR A 1 124 ? -7.286 -10.389 -26.000 1.00 65.83 373 TYR A C 1
ATOM 834 O O . TYR A 1 124 ? -6.263 -11.069 -26.103 1.00 63.75 373 TYR A O 1
ATOM 837 N N . TYR A 1 125 ? -7.357 -9.288 -25.254 1.00 60.24 374 TYR A N 1
ATOM 838 C CA . TYR A 1 125 ? -6.225 -8.844 -24.444 1.00 58.79 374 TYR A CA 1
ATOM 839 C C . TYR A 1 125 ? -5.833 -9.902 -23.422 1.00 56.31 374 TYR A C 1
ATOM 840 O O . TYR A 1 125 ? -4.661 -10.259 -23.308 1.00 55.55 374 TYR A O 1
ATOM 849 N N . ASN A 1 126 ? -6.816 -10.394 -22.674 1.00 55.53 375 ASN A N 1
ATOM 850 C CA . ASN A 1 126 ? -6.561 -11.401 -21.651 1.00 62.54 375 ASN A CA 1
ATOM 851 C C . ASN A 1 126 ? -5.941 -12.666 -22.235 1.00 66.33 375 ASN A C 1
ATOM 852 O O . ASN A 1 126 ? -5.073 -13.283 -21.615 1.00 61.37 375 ASN A O 1
ATOM 857 N N . CYS A 1 127 ? -6.386 -13.042 -23.430 1.00 46.53 376 CYS A N 1
ATOM 858 C CA . CYS A 1 127 ? -5.862 -14.222 -24.103 1.00 54.22 376 CYS A CA 1
ATOM 859 C C . CYS A 1 127 ? -4.392 -14.049 -24.458 1.00 54.27 376 CYS A C 1
ATOM 860 O O . CYS A 1 127 ? -3.600 -14.985 -24.337 1.00 55.67 376 CYS A O 1
ATOM 863 N N . GLN A 1 128 ? -4.030 -12.851 -24.900 1.00 53.08 377 GLN A N 1
ATOM 864 C CA . GLN A 1 128 ? -2.649 -12.585 -25.270 1.00 53.85 377 GLN A CA 1
ATOM 865 C C . GLN A 1 128 ? -1.761 -12.529 -24.030 1.00 52.76 377 GLN A C 1
ATOM 866 O O . GLN A 1 128 ? -0.576 -12.850 -24.097 1.00 50.27 377 GLN A O 1
ATOM 869 N N . GLN A 1 129 ? -2.336 -12.134 -22.898 1.00 49.48 378 GLN A N 1
ATOM 870 C CA . GLN A 1 129 ? -1.583 -12.110 -21.645 1.00 51.60 378 GLN A CA 1
ATOM 871 C C . GLN A 1 129 ? -1.351 -13.526 -21.129 1.00 50.67 378 GLN A C 1
ATOM 872 O O . GLN A 1 129 ? -0.281 -13.835 -20.603 1.00 50.83 378 GLN A O 1
ATOM 875 N N . GLU A 1 130 ? -2.353 -14.387 -21.281 1.00 47.36 379 GLU A N 1
ATOM 876 C CA . GLU A 1 130 ? -2.220 -15.769 -20.838 1.00 48.25 379 GLU A CA 1
ATOM 877 C C . GLU A 1 130 ? -1.198 -16.519 -21.686 1.00 45.99 379 GLU A C 1
ATOM 878 O O . GLU A 1 130 ? -0.371 -17.260 -21.158 1.00 44.05 379 GLU A O 1
ATOM 881 N N . LEU A 1 131 ? -1.250 -16.318 -23.000 1.00 46.39 380 LEU A N 1
ATOM 882 C CA . LEU A 1 131 ? -0.294 -16.956 -23.900 1.00 43.58 380 LEU A CA 1
ATOM 883 C C . LEU A 1 131 ? 1.117 -16.466 -23.586 1.00 39.41 380 LEU A C 1
ATOM 884 O O . LEU A 1 131 ? 2.075 -17.235 -23.591 1.00 36.70 380 LEU A O 1
ATOM 886 N N . THR A 1 132 ? 1.226 -15.178 -23.288 1.00 40.03 381 THR A N 1
ATOM 887 C CA . THR A 1 132 ? 2.499 -14.577 -22.932 1.00 45.21 381 THR A CA 1
ATOM 888 C C . THR A 1 132 ? 3.032 -15.145 -21.622 1.00 43.49 381 THR A C 1
ATOM 889 O O . THR A 1 132 ? 4.213 -15.482 -21.520 1.00 36.58 381 THR A O 1
ATOM 893 N N . ASP A 1 133 ? 2.156 -15.249 -20.624 1.00 46.68 382 ASP A N 1
ATOM 894 C CA . ASP A 1 133 ? 2.533 -15.840 -19.343 1.00 46.60 382 ASP A CA 1
ATOM 895 C C . ASP A 1 133 ? 3.025 -17.271 -19.527 1.00 37.85 382 ASP A C 1
ATOM 896 O O . ASP A 1 133 ? 4.025 -17.666 -18.932 1.00 36.44 382 ASP A O 1
ATOM 901 N N . ASP A 1 134 ? 2.331 -18.041 -20.360 1.00 32.61 383 ASP A N 1
ATOM 902 C CA . ASP A 1 134 ? 2.728 -19.428 -20.594 1.00 33.69 383 ASP A CA 1
ATOM 903 C C . ASP A 1 134 ? 4.086 -19.494 -21.291 1.00 35.75 383 ASP A C 1
ATOM 904 O O . ASP A 1 134 ? 4.919 -20.349 -20.969 1.00 36.41 383 ASP A O 1
ATOM 909 N N . LEU A 1 135 ? 4.314 -18.582 -22.230 1.00 36.77 384 LEU A N 1
ATOM 910 C CA . LEU A 1 135 ? 5.597 -18.507 -22.917 1.00 39.26 384 LEU A CA 1
ATOM 911 C C . LEU A 1 135 ? 6.725 -18.218 -21.929 1.00 33.85 384 LEU A C 1
ATOM 912 O O . LEU A 1 135 ? 7.745 -18.907 -21.927 1.00 37.33 384 LEU A O 1
ATOM 917 N N . HIS A 1 136 ? 6.524 -17.215 -21.079 1.00 30.62 385 HIS A N 1
ATOM 918 C CA . HIS A 1 136 ? 7.513 -16.843 -20.066 1.00 32.30 385 HIS A CA 1
ATOM 919 C C . HIS A 1 136 ? 7.887 -18.001 -19.150 1.00 27.10 385 HIS A C 1
ATOM 920 O O . HIS A 1 136 ? 9.054 -18.164 -18.802 1.00 25.87 385 HIS A O 1
ATOM 927 N N . LYS A 1 137 ? 6.888 -18.779 -18.741 1.00 27.83 386 LYS A N 1
ATOM 928 C CA . LYS A 1 137 ? 7.121 -19.951 -17.901 1.00 30.51 386 LYS A CA 1
ATOM 929 C C . LYS A 1 137 ? 8.041 -20.954 -18.587 1.00 30.73 386 LYS A C 1
ATOM 930 O O . LYS A 1 137 ? 8.894 -21.562 -17.944 1.00 31.71 386 LYS A O 1
ATOM 934 N N . GLN A 1 138 ? 7.865 -21.135 -19.891 1.00 27.71 387 GLN A N 1
ATOM 935 C CA . GLN A 1 138 ? 8.699 -22.089 -20.618 1.00 28.57 387 GLN A CA 1
ATOM 936 C C . GLN A 1 138 ? 10.170 -21.723 -20.529 1.00 26.31 387 GLN A C 1
ATOM 937 O O . GLN A 1 138 ? 11.027 -22.607 -20.439 1.00 25.47 387 GLN A O 1
ATOM 943 N N . TYR A 1 139 ? 10.461 -20.420 -20.548 1.00 22.29 388 TYR A N 1
ATOM 944 C CA . TYR A 1 139 ? 11.848 -19.945 -20.550 1.00 22.40 388 TYR A CA 1
ATOM 945 C C . TYR A 1 139 ? 12.631 -20.400 -19.331 1.00 21.89 388 TYR A C 1
ATOM 946 O O . TYR A 1 139 ? 13.858 -20.313 -19.317 1.00 21.44 388 TYR A O 1
ATOM 955 N N . GLN A 1 140 ? 11.917 -20.843 -18.299 1.00 23.28 389 GLN A N 1
ATOM 956 C CA . GLN A 1 140 ? 12.549 -21.256 -17.049 1.00 26.35 389 GLN A CA 1
ATOM 957 C C . GLN A 1 140 ? 12.727 -22.779 -16.974 1.00 20.97 389 GLN A C 1
ATOM 958 O O . GLN A 1 140 ? 13.155 -23.318 -15.949 1.00 24.36 389 GLN A O 1
ATOM 964 N N . ILE A 1 141 ? 12.400 -23.456 -18.065 1.00 22.81 390 ILE A N 1
ATOM 965 C CA . ILE A 1 141 ? 12.506 -24.911 -18.147 1.00 23.74 390 ILE A CA 1
ATOM 966 C C . ILE A 1 141 ? 13.678 -25.340 -19.033 1.00 26.35 390 ILE A C 1
ATOM 967 O O . ILE A 1 141 ? 13.748 -24.960 -20.198 1.00 23.04 390 ILE A O 1
ATOM 974 N N . VAL A 1 142 ? 14.596 -26.123 -18.482 1.00 22.83 391 VAL A N 1
ATOM 975 C CA . VAL A 1 142 ? 15.700 -26.657 -19.270 1.00 27.27 391 VAL A CA 1
ATOM 976 C C . VAL A 1 142 ? 15.153 -27.652 -20.277 1.00 31.07 391 VAL A C 1
ATOM 977 O O . VAL A 1 142 ? 14.477 -28.601 -19.907 1.00 29.93 391 VAL A O 1
ATOM 981 N N . GLU A 1 143 ? 15.426 -27.409 -21.552 1.00 24.54 392 GLU A N 1
ATOM 982 C CA . GLU A 1 143 ? 15.009 -28.309 -22.616 1.00 29.26 392 GLU A CA 1
ATOM 983 C C . GLU A 1 143 ? 16.024 -29.438 -22.772 1.00 31.01 392 GLU A C 1
ATOM 984 O O . GLU A 1 143 ? 15.661 -30.613 -22.881 1.00 29.46 392 GLU A O 1
ATOM 990 N N . ARG A 1 144 ? 17.301 -29.075 -22.804 1.00 25.98 393 ARG A N 1
ATOM 991 C CA . ARG A 1 144 ? 18.356 -30.076 -22.711 1.00 28.54 393 ARG A CA 1
ATOM 992 C C . ARG A 1 144 ? 19.683 -29.454 -22.331 1.00 25.70 393 ARG A C 1
ATOM 993 O O . ARG A 1 144 ? 19.870 -28.235 -22.420 1.00 25.96 393 ARG A O 1
ATOM 1001 N N . ILE A 1 145 ? 20.591 -30.305 -21.878 1.00 26.37 394 ILE A N 1
ATOM 1002 C CA . ILE A 1 145 ? 21.913 -29.867 -21.495 1.00 25.85 394 ILE A CA 1
ATOM 1003 C C . ILE A 1 145 ? 22.870 -30.180 -22.641 1.00 26.64 394 ILE A C 1
ATOM 1004 O O . ILE A 1 145 ? 22.856 -31.287 -23.187 1.00 28.00 394 ILE A O 1
ATOM 1009 N N . ILE A 1 146 ? 23.693 -29.185 -22.963 1.00 25.96 395 ILE A N 1
ATOM 1010 C CA . ILE A 1 146 ? 24.542 -29.136 -24.151 1.00 30.08 395 ILE A CA 1
ATOM 1011 C C . ILE A 1 146 ? 25.999 -29.465 -23.860 1.00 27.30 395 ILE A C 1
ATOM 1012 O O . ILE A 1 146 ? 26.718 -30.000 -24.701 1.00 28.45 395 ILE A O 1
ATOM 1019 N N . ALA A 1 147 ? 26.447 -29.091 -22.670 1.00 26.77 396 ALA A N 1
ATOM 1020 C CA . ALA A 1 147 ? 27.855 -29.211 -22.322 1.00 31.85 396 ALA A CA 1
ATOM 1021 C C . ALA A 1 147 ? 27.982 -29.130 -20.821 1.00 27.74 396 ALA A C 1
ATOM 1022 O O . ALA A 1 147 ? 27.061 -28.667 -20.161 1.00 26.21 396 ALA A O 1
ATOM 1024 N N . HIS A 1 148 ? 29.110 -29.586 -20.286 1.00 28.38 397 HIS A N 1
ATOM 1025 C CA . HIS A 1 148 ? 29.355 -29.471 -18.855 1.00 28.98 397 HIS A CA 1
ATOM 1026 C C . HIS A 1 148 ? 30.795 -29.046 -18.637 1.00 32.44 397 HIS A C 1
ATOM 1027 O O . HIS A 1 148 ? 31.651 -29.297 -19.480 1.00 30.26 397 HIS A O 1
ATOM 1034 N N . SER A 1 149 ? 31.045 -28.361 -17.527 1.00 29.05 398 SER A N 1
ATOM 1035 C CA . SER A 1 149 ? 32.363 -27.805 -17.248 1.00 37.44 398 SER A CA 1
ATOM 1036 C C . SER A 1 149 ? 33.342 -28.881 -16.786 1.00 38.41 398 SER A C 1
ATOM 1037 O O . SER A 1 149 ? 32.941 -29.901 -16.223 1.00 36.37 398 SER A O 1
ATOM 1040 N N . ASN A 1 150 ? 34.625 -28.657 -17.049 1.00 37.04 399 ASN A N 1
ATOM 1041 C CA . ASN A 1 150 ? 35.672 -29.541 -16.564 1.00 42.10 399 ASN A CA 1
ATOM 1042 C C . ASN A 1 150 ? 35.824 -29.378 -15.059 1.00 43.33 399 ASN A C 1
ATOM 1043 O O . ASN A 1 150 ? 35.958 -30.350 -14.322 1.00 50.63 399 ASN A O 1
ATOM 1048 N N . GLN A 1 151 ? 35.793 -28.129 -14.615 1.00 41.74 400 GLN A N 1
ATOM 1049 C CA . GLN A 1 151 ? 35.838 -27.815 -13.199 1.00 45.42 400 GLN A CA 1
ATOM 1050 C C . GLN A 1 151 ? 34.555 -28.262 -12.509 1.00 42.49 400 GLN A C 1
ATOM 1051 O O . GLN A 1 151 ? 33.449 -28.064 -13.028 1.00 37.92 400 GLN A O 1
ATOM 1054 N N . LYS A 1 152 ? 34.717 -28.866 -11.338 1.00 41.22 401 LYS A N 1
ATOM 1055 C CA . LYS A 1 152 ? 33.593 -29.241 -10.491 1.00 41.88 401 LYS A CA 1
ATOM 1056 C C . LYS A 1 152 ? 33.751 -28.625 -9.107 1.00 36.28 401 LYS A C 1
ATOM 1057 O O . LYS A 1 152 ? 34.863 -28.328 -8.676 1.00 39.22 401 LYS A O 1
ATOM 1061 N N . SER A 1 153 ? 32.635 -28.425 -8.418 1.00 40.28 402 SER A N 1
ATOM 1062 C CA . SER A 1 153 ? 32.667 -27.898 -7.057 1.00 41.49 402 SER A CA 1
ATOM 1063 C C . SER A 1 153 ? 33.210 -28.951 -6.093 1.00 46.70 402 SER A C 1
ATOM 1064 O O . SER A 1 153 ? 33.426 -30.104 -6.481 1.00 39.65 402 SER A O 1
ATOM 1067 N N . ALA A 1 154 ? 33.442 -28.555 -4.842 1.00 39.85 403 ALA A N 1
ATOM 1068 C CA . ALA A 1 154 ? 33.914 -29.501 -3.834 1.00 48.71 403 ALA A CA 1
ATOM 1069 C C . ALA A 1 154 ? 32.941 -30.670 -3.710 1.00 42.69 403 ALA A C 1
ATOM 1070 O O . ALA A 1 154 ? 33.350 -31.797 -3.441 1.00 46.27 403 ALA A O 1
ATOM 1072 N N . ALA A 1 155 ? 31.658 -30.389 -3.919 1.00 40.54 404 ALA A N 1
ATOM 1073 C CA . ALA A 1 155 ? 30.612 -31.397 -3.818 1.00 42.17 404 ALA A CA 1
ATOM 1074 C C . ALA A 1 155 ? 30.487 -32.241 -5.089 1.00 42.10 404 ALA A C 1
ATOM 1075 O O . ALA A 1 155 ? 29.622 -33.105 -5.173 1.00 40.34 404 ALA A O 1
ATOM 1077 N N . GLY A 1 156 ? 31.344 -31.984 -6.073 1.00 39.70 405 GLY A N 1
ATOM 1078 C CA . GLY A 1 156 ? 31.393 -32.802 -7.271 1.00 39.61 405 GLY A CA 1
ATOM 1079 C C . GLY A 1 156 ? 30.544 -32.314 -8.439 1.00 39.23 405 GLY A C 1
ATOM 1080 O O . GLY A 1 156 ? 30.582 -32.908 -9.519 1.00 38.02 405 GLY A O 1
ATOM 1081 N N . TYR A 1 157 ? 29.789 -31.239 -8.238 1.00 35.21 406 TYR A N 1
ATOM 1082 C CA . TYR A 1 157 ? 28.909 -30.718 -9.291 1.00 32.99 406 TYR A CA 1
ATOM 1083 C C . TYR A 1 157 ? 29.655 -29.911 -10.348 1.00 33.15 406 TYR A C 1
ATOM 1084 O O . TYR A 1 157 ? 30.296 -28.915 -10.027 1.00 32.49 406 TYR A O 1
ATOM 1093 N N . PRO A 1 158 ? 29.549 -30.323 -11.620 1.00 31.59 407 PRO A N 1
ATOM 1094 C CA . PRO A 1 158 ? 30.017 -29.475 -12.717 1.00 30.58 407 PRO A CA 1
ATOM 1095 C C . PRO A 1 158 ? 29.005 -28.375 -12.951 1.00 29.60 407 PRO A C 1
ATOM 1096 O O . PRO A 1 158 ? 27.924 -28.460 -12.376 1.00 29.69 407 PRO A O 1
ATOM 1100 N N . ASP A 1 159 ? 29.324 -27.378 -13.771 1.00 27.65 408 ASP A N 1
ATOM 1101 C CA . ASP A 1 159 ? 28.293 -26.479 -14.255 1.00 25.93 408 ASP A CA 1
ATOM 1102 C C . ASP A 1 159 ? 27.781 -27.030 -15.581 1.00 25.60 408 ASP A C 1
ATOM 1103 O O . ASP A 1 159 ? 28.484 -27.791 -16.234 1.00 26.59 408 ASP A O 1
ATOM 1108 N N . TYR A 1 160 ? 26.564 -26.646 -15.959 1.00 24.41 409 TYR A N 1
ATOM 1109 C CA . TYR A 1 160 ? 25.917 -27.176 -17.150 1.00 24.30 409 TYR A CA 1
ATOM 1110 C C . TYR A 1 160 ? 25.497 -26.073 -18.103 1.00 23.60 409 TYR A C 1
ATOM 1111 O O . TYR A 1 160 ? 24.929 -25.061 -17.686 1.00 22.28 409 TYR A O 1
ATOM 1120 N N . TYR A 1 161 ? 25.767 -26.291 -19.385 1.00 23.59 410 TYR A N 1
ATOM 1121 C CA . TYR A 1 161 ? 25.346 -25.358 -20.414 1.00 22.93 410 TYR A CA 1
ATOM 1122 C C . TYR A 1 161 ? 23.956 -25.762 -20.903 1.00 22.72 410 TYR A C 1
ATOM 1123 O O . TYR A 1 161 ? 23.780 -26.829 -21.529 1.00 23.58 410 TYR A O 1
ATOM 1132 N N . CYS A 1 162 ? 22.986 -24.897 -20.631 1.00 21.81 411 CYS A N 1
ATOM 1133 C CA . CYS A 1 162 ? 21.569 -25.220 -20.764 1.00 21.75 411 CYS A CA 1
ATOM 1134 C C . CYS A 1 162 ? 20.863 -24.565 -21.951 1.00 21.65 411 CYS A C 1
ATOM 1135 O O . CYS A 1 162 ? 20.945 -23.364 -22.131 1.00 21.08 411 CYS A O 1
ATOM 1138 N N . LYS A 1 163 ? 20.141 -25.373 -22.719 1.00 22.44 412 LYS A N 1
ATOM 1139 C CA . LYS A 1 163 ? 19.241 -24.893 -23.758 1.00 22.68 412 LYS A CA 1
ATOM 1140 C C . LYS A 1 163 ? 17.849 -24.748 -23.137 1.00 30.70 412 LYS A C 1
ATOM 1141 O O . LYS A 1 163 ? 17.335 -25.710 -22.567 1.00 22.96 412 LYS A O 1
ATOM 1147 N N . TRP A 1 164 ? 17.253 -23.557 -23.234 1.00 21.94 413 TRP A N 1
ATOM 1148 C CA . TRP A 1 164 ? 15.970 -23.297 -22.576 1.00 21.81 413 TRP A CA 1
ATOM 1149 C C . TRP A 1 164 ? 14.799 -23.514 -23.514 1.00 25.09 413 TRP A C 1
ATOM 1150 O O . TRP A 1 164 ? 14.873 -23.151 -24.687 1.00 23.59 413 TRP A O 1
ATOM 1161 N N . GLN A 1 165 ? 13.710 -24.066 -22.987 1.00 23.46 414 GLN A N 1
ATOM 1162 C CA . GLN A 1 165 ? 12.488 -24.227 -23.778 1.00 26.64 414 GLN A CA 1
ATOM 1163 C C . GLN A 1 165 ? 11.993 -22.899 -24.343 1.00 25.81 414 GLN A C 1
ATOM 1164 O O . GLN A 1 165 ? 11.894 -21.903 -23.621 1.00 26.78 414 GLN A O 1
ATOM 1170 N N . GLY A 1 166 ? 11.687 -22.884 -25.637 1.00 25.87 415 GLY A N 1
ATOM 1171 C CA . GLY A 1 166 ? 11.133 -21.701 -26.266 1.00 29.80 415 GLY A CA 1
ATOM 1172 C C . GLY A 1 166 ? 12.113 -20.591 -26.602 1.00 31.45 415 GLY A C 1
ATOM 1173 O O . GLY A 1 166 ? 11.710 -19.567 -27.149 1.00 30.68 415 GLY A O 1
ATOM 1174 N N . LEU A 1 167 ? 13.390 -20.775 -26.271 1.00 24.37 416 LEU A N 1
ATOM 1175 C CA . LEU A 1 167 ? 14.429 -19.807 -26.633 1.00 23.87 416 LEU A CA 1
ATOM 1176 C C . LEU A 1 167 ? 15.434 -20.404 -27.621 1.00 28.15 416 LEU A C 1
ATOM 1177 O O . LEU A 1 167 ? 15.718 -21.596 -27.561 1.00 25.38 416 LEU A O 1
ATOM 1182 N N . PRO A 1 168 ? 15.988 -19.572 -28.521 1.00 29.53 417 PRO A N 1
ATOM 1183 C CA . PRO A 1 168 ? 17.014 -20.078 -29.443 1.00 28.27 417 PRO A CA 1
ATOM 1184 C C . PRO A 1 168 ? 18.325 -20.426 -28.735 1.00 24.69 417 PRO A C 1
ATOM 1185 O O . PRO A 1 168 ? 18.546 -20.045 -27.574 1.00 23.51 417 PRO A O 1
ATOM 1189 N N . TYR A 1 169 ? 19.197 -21.128 -29.456 1.00 31.09 418 TYR A N 1
ATOM 1190 C CA . TYR A 1 169 ? 20.456 -21.609 -28.895 1.00 24.92 418 TYR A CA 1
ATOM 1191 C C . TYR A 1 169 ? 21.372 -20.465 -28.470 1.00 24.32 418 TYR A C 1
ATOM 1192 O O . TYR A 1 169 ? 22.188 -20.624 -27.566 1.00 23.67 418 TYR A O 1
ATOM 1201 N N . SER A 1 170 ? 21.204 -19.300 -29.093 1.00 24.75 419 SER A N 1
ATOM 1202 C CA . SER A 1 170 ? 21.935 -18.102 -28.679 1.00 24.43 419 SER A CA 1
ATOM 1203 C C . SER A 1 170 ? 21.626 -17.704 -27.244 1.00 23.12 419 SER A C 1
ATOM 1204 O O . SER A 1 170 ? 22.374 -16.947 -26.634 1.00 26.56 419 SER A O 1
ATOM 1207 N N . GLU A 1 171 ? 20.516 -18.190 -26.701 1.00 22.53 420 GLU A N 1
ATOM 1208 C CA . GLU A 1 171 ? 20.147 -17.822 -25.332 1.00 21.88 420 GLU A CA 1
ATOM 1209 C C . GLU A 1 171 ? 20.501 -18.911 -24.310 1.00 24.85 420 GLU A C 1
ATOM 1210 O O . GLU A 1 171 ? 20.073 -18.840 -23.151 1.00 21.99 420 GLU A O 1
ATOM 1216 N N . CYS A 1 172 ? 21.264 -19.913 -24.739 1.00 21.35 421 CYS A N 1
ATOM 1217 C CA . CYS A 1 172 ? 21.797 -20.907 -23.797 1.00 21.09 421 CYS A CA 1
ATOM 1218 C C . CYS A 1 172 ? 22.668 -20.230 -22.746 1.00 22.21 421 CYS A C 1
ATOM 1219 O O . CYS A 1 172 ? 23.249 -19.174 -22.999 1.00 20.76 421 CYS A O 1
ATOM 1222 N N . SER A 1 173 ? 22.798 -20.869 -21.589 1.00 20.31 422 SER A N 1
ATOM 1223 C CA . SER A 1 173 ? 23.535 -20.275 -20.483 1.00 22.03 422 SER A CA 1
ATOM 1224 C C . SER A 1 173 ? 24.185 -21.328 -19.582 1.00 20.39 422 SER A C 1
ATOM 1225 O O . SER A 1 173 ? 23.670 -22.440 -19.433 1.00 20.54 422 SER A O 1
ATOM 1228 N N . TRP A 1 174 ? 25.312 -20.955 -18.982 1.00 22.03 423 TRP A N 1
ATOM 1229 C CA . TRP A 1 174 ? 25.959 -21.781 -17.977 1.00 23.82 423 TRP A CA 1
ATOM 1230 C C . TRP A 1 174 ? 25.190 -21.644 -16.676 1.00 30.22 423 TRP A C 1
ATOM 1231 O O . TRP A 1 174 ? 24.834 -20.534 -16.280 1.00 22.94 423 TRP A O 1
ATOM 1242 N N . GLU A 1 175 ? 24.918 -22.772 -16.028 1.00 21.11 424 GLU A N 1
ATOM 1243 C CA . GLU A 1 175 ? 24.155 -22.768 -14.787 1.00 20.87 424 GLU A CA 1
ATOM 1244 C C . GLU A 1 175 ? 24.829 -23.636 -13.722 1.00 21.95 424 GLU A C 1
ATOM 1245 O O . GLU A 1 175 ? 25.503 -24.614 -14.029 1.00 24.95 424 GLU A O 1
ATOM 1251 N N . ASP A 1 176 ? 24.636 -23.249 -12.473 1.00 21.97 425 ASP A N 1
ATOM 1252 C CA . ASP A 1 176 ? 25.195 -23.965 -11.341 1.00 23.17 425 ASP A CA 1
ATOM 1253 C C . ASP A 1 176 ? 24.643 -25.391 -11.312 1.00 23.81 425 ASP A C 1
ATOM 1254 O O . ASP A 1 176 ? 23.432 -25.583 -11.281 1.00 24.27 425 ASP A O 1
ATOM 1259 N N . GLY A 1 177 ? 25.531 -26.385 -11.330 1.00 26.05 426 GLY A N 1
ATOM 1260 C CA . GLY A 1 177 ? 25.120 -27.779 -11.398 1.00 26.00 426 GLY A CA 1
ATOM 1261 C C . GLY A 1 177 ? 24.275 -28.240 -10.224 1.00 29.10 426 GLY A C 1
ATOM 1262 O O . GLY A 1 177 ? 23.286 -28.944 -10.416 1.00 29.50 426 GLY A O 1
ATOM 1263 N N . ALA A 1 178 ? 24.653 -27.835 -9.012 1.00 31.79 427 ALA A N 1
ATOM 1264 C CA . ALA A 1 178 ? 23.873 -28.166 -7.817 1.00 35.38 427 ALA A CA 1
ATOM 1265 C C . ALA A 1 178 ? 22.439 -27.662 -7.958 1.00 34.57 427 ALA A C 1
ATOM 1266 O O . ALA A 1 178 ? 21.476 -28.399 -7.701 1.00 29.70 427 ALA A O 1
ATOM 1268 N N . LEU A 1 179 ? 22.301 -26.410 -8.395 1.00 27.42 428 LEU A N 1
ATOM 1269 C CA . LEU A 1 179 ? 20.979 -25.832 -8.630 1.00 25.72 428 LEU A CA 1
ATOM 1270 C C . LEU A 1 179 ? 20.205 -26.566 -9.729 1.00 29.41 428 LEU A C 1
ATOM 1271 O O . LEU A 1 179 ? 19.028 -26.885 -9.559 1.00 29.15 428 LEU A O 1
ATOM 1276 N N . ILE A 1 180 ? 20.854 -26.832 -10.860 1.00 23.76 429 ILE A N 1
ATOM 1277 C CA . ILE A 1 180 ? 20.157 -27.491 -11.962 1.00 23.80 429 ILE A CA 1
ATOM 1278 C C . ILE A 1 180 ? 19.704 -28.899 -11.568 1.00 31.46 429 ILE A C 1
ATOM 1279 O O . ILE A 1 180 ? 18.624 -29.350 -11.959 1.00 30.13 429 ILE A O 1
ATOM 1284 N N . SER A 1 181 ? 20.521 -29.573 -10.763 1.00 28.84 430 SER A N 1
ATOM 1285 C CA . SER A 1 181 ? 20.230 -30.950 -10.368 1.00 34.31 430 SER A CA 1
ATOM 1286 C C . SER A 1 181 ? 18.992 -31.070 -9.479 1.00 31.68 430 SER A C 1
ATOM 1287 O O . SER A 1 181 ? 18.367 -32.118 -9.443 1.00 33.82 430 SER A O 1
ATOM 1290 N N . LYS A 1 182 ? 18.630 -30.003 -8.774 1.00 32.37 431 LYS A N 1
ATOM 1291 C CA . LYS A 1 182 ? 17.463 -30.060 -7.903 1.00 38.38 431 LYS A CA 1
ATOM 1292 C C . LYS A 1 182 ? 16.164 -30.243 -8.689 1.00 42.03 431 LYS A C 1
ATOM 1293 O O . LYS A 1 182 ? 15.229 -30.869 -8.202 1.00 45.32 431 LYS A O 1
ATOM 1298 N N . LYS A 1 183 ? 16.107 -29.714 -9.909 1.00 37.27 432 LYS A N 1
ATOM 1299 C CA . LYS A 1 183 ? 14.857 -29.729 -10.667 1.00 35.96 432 LYS A CA 1
ATOM 1300 C C . LYS A 1 183 ? 14.954 -30.443 -12.014 1.00 36.87 432 LYS A C 1
ATOM 1301 O O . LYS A 1 183 ? 13.956 -30.946 -12.525 1.00 35.82 432 LYS A O 1
ATOM 1307 N N . PHE A 1 184 ? 16.150 -30.498 -12.589 1.00 33.80 433 PHE A N 1
ATOM 1308 C CA . PHE A 1 184 ? 16.295 -31.013 -13.947 1.00 27.47 433 PHE A CA 1
ATOM 1309 C C . PHE A 1 184 ? 17.249 -32.195 -14.026 1.00 29.62 433 PHE A C 1
ATOM 1310 O O . PHE A 1 184 ? 17.977 -32.357 -15.013 1.00 29.11 433 PHE A O 1
ATOM 1318 N N . GLN A 1 185 ? 17.227 -33.027 -12.991 1.00 32.01 434 GLN A N 1
ATOM 1319 C CA . GLN A 1 185 ? 18.093 -34.199 -12.931 1.00 31.83 434 GLN A CA 1
ATOM 1320 C C . GLN A 1 185 ? 17.892 -35.106 -14.152 1.00 35.95 434 GLN A C 1
ATOM 1321 O O . GLN A 1 185 ? 18.833 -35.742 -14.619 1.00 38.04 434 GLN A O 1
ATOM 1327 N N . ALA A 1 186 ? 16.673 -35.146 -14.683 1.00 41.12 435 ALA A N 1
ATOM 1328 C CA . ALA A 1 186 ? 16.400 -35.948 -15.876 1.00 44.38 435 ALA A CA 1
ATOM 1329 C C . ALA A 1 186 ? 17.199 -35.444 -17.079 1.00 38.29 435 ALA A C 1
ATOM 1330 O O . ALA A 1 186 ? 17.732 -36.239 -17.849 1.00 38.27 435 ALA A O 1
ATOM 1332 N N . CYS A 1 187 ? 17.288 -34.125 -17.240 1.00 33.25 436 CYS A N 1
ATOM 1333 C CA . CYS A 1 187 ? 18.109 -33.548 -18.310 1.00 33.19 436 CYS A CA 1
ATOM 1334 C C . CYS A 1 187 ? 19.573 -33.940 -18.137 1.00 30.94 436 CYS A C 1
ATOM 1335 O O . CYS A 1 187 ? 20.275 -34.193 -19.113 1.00 35.15 436 CYS A O 1
ATOM 1338 N N . ILE A 1 188 ? 20.024 -33.979 -16.886 1.00 30.68 437 ILE A N 1
ATOM 1339 C CA . ILE A 1 188 ? 21.397 -34.353 -16.576 1.00 33.39 437 ILE A CA 1
ATOM 1340 C C . ILE A 1 188 ? 21.638 -35.825 -16.937 1.00 39.13 437 ILE A C 1
ATOM 1341 O O . ILE A 1 188 ? 22.603 -36.155 -17.633 1.00 35.02 437 ILE A O 1
ATOM 1346 N N . ASP A 1 189 ? 20.749 -36.697 -16.468 1.00 38.22 438 ASP A N 1
ATOM 1347 C CA . ASP A 1 189 ? 20.829 -38.120 -16.782 1.00 41.71 438 ASP A CA 1
ATOM 1348 C C . ASP A 1 189 ? 20.834 -38.342 -18.286 1.00 45.62 438 ASP A C 1
ATOM 1349 O O . ASP A 1 189 ? 21.604 -39.151 -18.798 1.00 50.51 438 ASP A O 1
ATOM 1354 N N . GLU A 1 190 ? 19.983 -37.604 -18.993 1.00 45.74 439 GLU A N 1
ATOM 1355 C CA . GLU A 1 190 ? 19.899 -37.718 -20.442 1.00 44.53 439 GLU A CA 1
ATOM 1356 C C . GLU A 1 190 ? 21.205 -37.295 -21.109 1.00 44.16 439 GLU A C 1
ATOM 1357 O O . GLU A 1 190 ? 21.674 -37.939 -22.043 1.00 41.76 439 GLU A O 1
ATOM 1360 N N . TYR A 1 191 ? 21.798 -36.211 -20.627 1.00 40.48 440 TYR A N 1
ATOM 1361 C CA . TYR A 1 191 ? 23.050 -35.727 -21.193 1.00 37.67 440 TYR A CA 1
ATOM 1362 C C . TYR A 1 191 ? 24.184 -36.729 -20.983 1.00 38.00 440 TYR A C 1
ATOM 1363 O O . TYR A 1 191 ? 25.063 -36.869 -21.834 1.00 37.84 440 TYR A O 1
ATOM 1372 N N . PHE A 1 192 ? 24.163 -37.431 -19.854 1.00 38.61 441 PHE A N 1
ATOM 1373 C CA . PHE A 1 192 ? 25.202 -38.426 -19.573 1.00 43.97 441 PHE A CA 1
ATOM 1374 C C . PHE A 1 192 ? 24.810 -39.843 -20.016 1.00 51.57 441 PHE A C 1
ATOM 1375 O O . PHE A 1 192 ? 25.562 -40.791 -19.799 1.00 53.84 441 PHE A O 1
ATOM 1383 N N . SER A 1 193 ? 23.640 -39.976 -20.638 1.00 57.55 442 SER A N 1
ATOM 1384 C CA . SER A 1 193 ? 23.134 -41.272 -21.098 1.00 59.67 442 SER A CA 1
ATOM 1385 C C . SER A 1 193 ? 24.104 -41.968 -22.043 1.00 61.40 442 SER A C 1
ATOM 1386 O O . SER A 1 193 ? 24.314 -41.519 -23.167 1.00 64.31 442 SER A O 1
ATOM 1388 N N . PRO B 2 1 ? 49.353 -2.350 -11.942 1.00 53.38 216 PRO B N 1
ATOM 1389 C CA . PRO B 2 1 ? 48.742 -3.622 -11.557 1.00 54.22 216 PRO B CA 1
ATOM 1390 C C . PRO B 2 1 ? 47.958 -4.253 -12.693 1.00 53.90 216 PRO B C 1
ATOM 1391 O O . PRO B 2 1 ? 47.008 -3.654 -13.180 1.00 52.68 216 PRO B O 1
ATOM 1395 N N . LYS B 2 2 ? 48.354 -5.454 -13.101 1.00 55.69 217 LYS B N 1
ATOM 1396 C CA . LYS B 2 2 ? 47.693 -6.134 -14.203 1.00 61.77 217 LYS B CA 1
ATOM 1397 C C . LYS B 2 2 ? 46.280 -6.554 -13.820 1.00 70.46 217 LYS B C 1
ATOM 1398 O O . LYS B 2 2 ? 46.062 -7.176 -12.779 1.00 75.85 217 LYS B O 1
ATOM 1400 N N . GLN B 2 3 ? 45.321 -6.201 -14.667 1.00 69.22 218 GLN B N 1
ATOM 1401 C CA . GLN B 2 3 ? 43.941 -6.616 -14.474 1.00 70.82 218 GLN B CA 1
ATOM 1402 C C . GLN B 2 3 ? 43.727 -7.985 -15.110 1.00 72.40 218 GLN B C 1
ATOM 1403 O O . GLN B 2 3 ? 43.910 -8.153 -16.318 1.00 69.22 218 GLN B O 1
ATOM 1406 N N . LYS B 2 4 ? 43.354 -8.960 -14.286 1.00 76.56 219 LYS B N 1
ATOM 1407 C CA . LYS B 2 4 ? 43.166 -10.33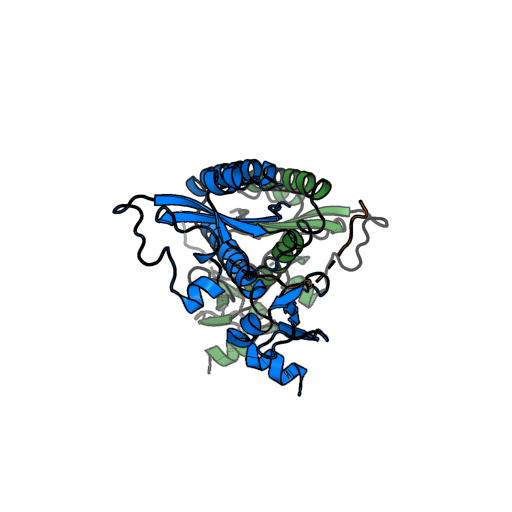1 -14.745 1.00 80.03 219 LYS B CA 1
ATOM 1408 C C . LYS B 2 4 ? 41.693 -10.631 -15.012 1.00 81.39 219 LYS B C 1
ATOM 1409 O O . LYS B 2 4 ? 40.831 -9.774 -14.811 1.00 82.77 219 LYS B O 1
ATOM 1411 N N . ARG B 2 5 ? 41.412 -11.848 -15.467 1.00 81.20 220 ARG B N 1
ATOM 1412 C CA . ARG B 2 5 ? 40.038 -12.271 -15.712 1.00 81.19 220 ARG B CA 1
ATOM 1413 C C . ARG B 2 5 ? 39.361 -12.683 -14.407 1.00 82.30 220 ARG B C 1
ATOM 1414 O O . ARG B 2 5 ? 38.202 -12.349 -14.163 1.00 82.95 220 ARG B O 1
ATOM 1422 N N . ARG B 2 9 ? 34.496 -18.928 -13.136 1.00 71.81 224 ARG B N 1
ATOM 1423 C CA . ARG B 2 9 ? 33.451 -19.697 -13.800 1.00 69.47 224 ARG B CA 1
ATOM 1424 C C . ARG B 2 9 ? 32.315 -18.782 -14.243 1.00 76.32 224 ARG B C 1
ATOM 1425 O O . ARG B 2 9 ? 32.103 -17.714 -13.667 1.00 79.90 224 ARG B O 1
ATOM 1433 N N . THR B 2 10 ? 31.583 -19.204 -15.267 1.00 77.33 225 THR B N 1
ATOM 1434 C CA . THR B 2 10 ? 30.527 -18.378 -15.836 1.00 74.58 225 THR B CA 1
ATOM 1435 C C . THR B 2 10 ? 29.179 -18.583 -15.134 1.00 71.33 225 THR B C 1
ATOM 1436 O O . THR B 2 10 ? 28.253 -17.795 -15.329 1.00 71.63 225 THR B O 1
ATOM 1438 N N . ALA B 2 11 ? 29.066 -19.629 -14.317 1.00 65.32 226 ALA B N 1
ATOM 1439 C CA . ALA B 2 11 ? 27.795 -19.918 -13.649 1.00 59.98 226 ALA B CA 1
ATOM 1440 C C . ALA B 2 11 ? 27.668 -19.202 -12.304 1.00 48.55 226 ALA B C 1
ATOM 1441 O O . ALA B 2 11 ? 28.586 -19.215 -11.491 1.00 51.66 226 ALA B O 1
ATOM 1443 N N . ARG B 2 12 ? 26.511 -18.582 -12.094 1.00 38.57 227 ARG B N 1
ATOM 1444 C CA . ARG B 2 12 ? 26.184 -17.861 -10.869 1.00 40.35 227 ARG B CA 1
ATOM 1445 C C . ARG B 2 12 ? 24.771 -18.207 -10.399 1.00 38.70 227 ARG B C 1
ATOM 1446 O O . ARG B 2 12 ? 23.993 -18.828 -11.124 1.00 38.28 227 ARG B O 1
ATOM 1454 N N . SER B 2 13 ? 24.429 -17.772 -9.194 1.00 39.26 228 SER B N 1
ATOM 1455 C CA . SER B 2 13 ? 23.038 -17.816 -8.753 1.00 46.62 228 SER B CA 1
ATOM 1456 C C . SER B 2 13 ? 22.730 -16.583 -7.909 1.00 42.14 228 SER B C 1
ATOM 1457 O O . SER B 2 13 ? 23.637 -15.959 -7.359 1.00 43.46 228 SER B O 1
ATOM 1472 N N . VAL B 2 15 ? 21.952 -14.738 -4.825 1.00 56.02 230 VAL B N 1
ATOM 1473 C CA . VAL B 2 15 ? 22.163 -15.007 -3.404 1.00 70.69 230 VAL B CA 1
ATOM 1474 C C . VAL B 2 15 ? 21.758 -13.824 -2.524 1.00 71.74 230 VAL B C 1
ATOM 1475 O O . VAL B 2 15 ? 21.300 -14.014 -1.394 1.00 73.96 230 VAL B O 1
ATOM 1480 N N . GLU C 1 21 ? -29.020 -3.055 -43.867 1.00 84.48 270 GLU C N 1
ATOM 1481 C CA . GLU C 1 21 ? -28.265 -4.304 -43.879 1.00 81.71 270 GLU C CA 1
ATOM 1482 C C . GLU C 1 21 ? -26.809 -4.072 -44.283 1.00 76.61 270 GLU C C 1
ATOM 1483 O O . GLU C 1 21 ? -26.483 -4.027 -45.470 1.00 82.25 270 GLU C O 1
ATOM 1485 N N . PHE C 1 22 ? -25.937 -3.924 -43.290 1.00 65.13 271 PHE C N 1
ATOM 1486 C CA . PHE C 1 22 ? -24.522 -3.682 -43.547 1.00 55.54 271 PHE C CA 1
ATOM 1487 C C . PHE C 1 22 ? -23.621 -4.550 -42.667 1.00 49.17 271 PHE C C 1
ATOM 1488 O O . PHE C 1 22 ? -24.078 -5.150 -41.694 1.00 47.99 271 PHE C O 1
ATOM 1496 N N . GLU C 1 23 ? -22.342 -4.612 -43.022 1.00 41.78 272 GLU C N 1
ATOM 1497 C CA . GLU C 1 23 ? -21.357 -5.348 -42.236 1.00 33.83 272 GLU C CA 1
ATOM 1498 C C . GLU C 1 23 ? -20.616 -4.417 -41.292 1.00 34.91 272 GLU C C 1
ATOM 1499 O O . GLU C 1 23 ? -20.550 -3.199 -41.517 1.00 37.81 272 GLU C O 1
ATOM 1505 N N . THR C 1 24 ? -20.056 -4.999 -40.238 1.00 32.30 273 THR C N 1
ATOM 1506 C CA . THR C 1 24 ? -19.341 -4.248 -39.214 1.00 32.30 273 THR C CA 1
ATOM 1507 C C . THR C 1 24 ? -17.972 -4.856 -38.958 1.00 29.43 273 THR C C 1
ATOM 1508 O O . THR C 1 24 ? -17.856 -6.060 -38.726 1.00 27.02 273 THR C O 1
ATOM 1512 N N . ILE C 1 25 ? -16.934 -4.030 -39.005 1.00 29.13 274 ILE C N 1
ATOM 1513 C CA . ILE C 1 25 ? -15.605 -4.482 -38.611 1.00 34.20 274 ILE C CA 1
ATOM 1514 C C . ILE C 1 25 ? -15.576 -4.830 -37.119 1.00 28.15 274 ILE C C 1
ATOM 1515 O O . ILE C 1 25 ? -15.888 -3.990 -36.277 1.00 30.39 274 ILE C O 1
ATOM 1520 N N . GLU C 1 26 ? -15.208 -6.057 -36.783 1.00 26.72 275 GLU C N 1
ATOM 1521 C CA . GLU C 1 26 ? -15.034 -6.376 -35.372 1.00 31.23 275 GLU C CA 1
ATOM 1522 C C . GLU C 1 26 ? -13.587 -6.157 -34.937 1.00 32.98 275 GLU C C 1
ATOM 1523 O O . GLU C 1 26 ? -13.335 -5.534 -33.915 1.00 28.48 275 GLU C O 1
ATOM 1529 N N . ARG C 1 27 ? -12.635 -6.667 -35.714 1.00 28.06 276 ARG C N 1
ATOM 1530 C CA . ARG C 1 27 ? -11.235 -6.567 -35.320 1.00 30.26 276 ARG C CA 1
ATOM 1531 C C . ARG C 1 27 ? -10.289 -6.643 -36.509 1.00 29.79 276 ARG C C 1
ATOM 1532 O O . ARG C 1 27 ? -10.489 -7.454 -37.414 1.00 24.97 276 ARG C O 1
ATOM 1540 N N . PHE C 1 28 ? -9.258 -5.805 -36.492 1.00 27.27 277 PHE C N 1
ATOM 1541 C CA . PHE C 1 28 ? -8.169 -5.917 -37.457 1.00 29.02 277 PHE C CA 1
ATOM 1542 C C . PHE C 1 28 ? -7.208 -7.009 -37.005 1.00 31.99 277 PHE C C 1
ATOM 1543 O O . PHE C 1 28 ? -6.662 -6.952 -35.894 1.00 33.02 277 PHE C O 1
ATOM 1551 N N . MET C 1 29 ? -7.024 -8.011 -37.856 1.00 25.27 278 MET C N 1
ATOM 1552 C CA . MET C 1 29 ? -6.275 -9.208 -37.501 1.00 28.05 278 MET C CA 1
ATOM 1553 C C . MET C 1 29 ? -4.848 -9.200 -38.024 1.00 34.67 278 MET C C 1
ATOM 1554 O O . MET C 1 29 ? -3.981 -9.865 -37.462 1.00 29.87 278 MET C O 1
ATOM 1559 N N . ASP C 1 30 ? -4.610 -8.469 -39.114 1.00 25.54 279 ASP C N 1
ATOM 1560 C CA . ASP C 1 30 ? -3.319 -8.521 -39.781 1.00 26.01 279 ASP C CA 1
ATOM 1561 C C . ASP C 1 30 ? -3.266 -7.432 -40.846 1.00 26.46 279 ASP C C 1
ATOM 1562 O O . ASP C 1 30 ? -4.284 -6.813 -41.174 1.00 26.31 279 ASP C O 1
ATOM 1567 N N . CYS C 1 31 ? -2.080 -7.222 -41.391 1.00 27.19 280 CYS C N 1
ATOM 1568 C CA . CYS C 1 31 ? -1.851 -6.147 -42.342 1.00 27.92 280 CYS C CA 1
ATOM 1569 C C . CYS C 1 31 ? -0.764 -6.596 -43.308 1.00 33.46 280 CYS C C 1
ATOM 1570 O O . CYS C 1 31 ? 0.222 -7.213 -42.902 1.00 28.42 280 CYS C O 1
ATOM 1573 N N . ARG C 1 32 ? -0.944 -6.312 -44.590 1.00 29.86 281 ARG C N 1
ATOM 1574 C CA . ARG C 1 32 ? 0.056 -6.710 -45.562 1.00 28.18 281 ARG C CA 1
ATOM 1575 C C . ARG C 1 32 ? 0.070 -5.791 -46.763 1.00 28.83 281 ARG C C 1
ATOM 1576 O O . ARG C 1 32 ? -0.882 -5.048 -47.008 1.00 28.86 281 ARG C O 1
ATOM 1584 N N . ILE C 1 33 ? 1.172 -5.845 -47.497 1.00 29.55 282 ILE C N 1
ATOM 1585 C CA . ILE C 1 33 ? 1.184 -5.380 -48.875 1.00 29.99 282 ILE C CA 1
ATOM 1586 C C . ILE C 1 33 ? 0.904 -6.617 -49.700 1.00 29.01 282 ILE C C 1
ATOM 1587 O O . ILE C 1 33 ? 1.661 -7.578 -49.642 1.00 28.92 282 ILE C O 1
ATOM 1592 N N . GLY C 1 34 ? -0.201 -6.607 -50.428 1.00 28.48 283 GLY C N 1
ATOM 1593 C CA . GLY C 1 34 ? -0.575 -7.747 -51.245 1.00 27.73 283 GLY C CA 1
ATOM 1594 C C . GLY C 1 34 ? -0.880 -7.312 -52.668 1.00 28.37 283 GLY C C 1
ATOM 1595 O O . GLY C 1 34 ? -0.918 -6.117 -52.979 1.00 29.31 283 GLY C O 1
ATOM 1596 N N . ARG C 1 35 ? -1.111 -8.300 -53.521 1.00 28.03 284 ARG C N 1
ATOM 1597 C CA . ARG C 1 35 ? -1.489 -8.086 -54.909 1.00 30.49 284 ARG C CA 1
ATOM 1598 C C . ARG C 1 35 ? -2.777 -7.269 -55.024 1.00 31.14 284 ARG C C 1
ATOM 1599 O O . ARG C 1 35 ? -3.760 -7.569 -54.358 1.00 27.96 284 ARG C O 1
ATOM 1607 N N . LYS C 1 36 ? -2.766 -6.237 -55.866 1.00 30.12 285 LYS C N 1
ATOM 1608 C CA . LYS C 1 36 ? -3.976 -5.447 -56.127 1.00 33.51 285 LYS C CA 1
ATOM 1609 C C . LYS C 1 36 ? -5.112 -6.355 -56.540 1.00 33.03 285 LYS C C 1
ATOM 1610 O O . LYS C 1 36 ? -4.949 -7.193 -57.421 1.00 32.60 285 LYS C O 1
ATOM 1616 N N . GLY C 1 37 ? -6.261 -6.204 -55.891 1.00 29.64 286 GLY C N 1
ATOM 1617 C CA . GLY C 1 37 ? -7.393 -7.061 -56.186 1.00 29.88 286 GLY C CA 1
ATOM 1618 C C . GLY C 1 37 ? -7.502 -8.303 -55.309 1.00 29.37 286 GLY C C 1
ATOM 1619 O O . GLY C 1 37 ? -8.542 -8.945 -55.296 1.00 30.33 286 GLY C O 1
ATOM 1620 N N . ALA C 1 38 ? -6.452 -8.641 -54.564 1.00 32.04 287 ALA C N 1
ATOM 1621 C CA . ALA C 1 38 ? -6.497 -9.826 -53.697 1.00 25.74 287 ALA C CA 1
ATOM 1622 C C . ALA C 1 38 ? -7.240 -9.527 -52.392 1.00 28.39 287 ALA C C 1
ATOM 1623 O O . ALA C 1 38 ? -6.651 -9.528 -51.308 1.00 26.76 287 ALA C O 1
ATOM 1625 N N . THR C 1 39 ? -8.538 -9.267 -52.507 1.00 26.75 288 THR C N 1
ATOM 1626 C CA . THR C 1 39 ? -9.358 -8.843 -51.376 1.00 24.78 288 THR C CA 1
ATOM 1627 C C . THR C 1 39 ? -10.753 -9.433 -51.511 1.00 26.69 288 THR C C 1
ATOM 1628 O O . THR C 1 39 ? -11.146 -9.855 -52.597 1.00 29.22 288 THR C O 1
ATOM 1632 N N . GLY C 1 40 ? -11.518 -9.439 -50.427 1.00 25.10 289 GLY C N 1
ATOM 1633 C CA . GLY C 1 40 ? -12.906 -9.863 -50.511 1.00 27.33 289 GLY C CA 1
ATOM 1634 C C . GLY C 1 40 ? -13.106 -11.369 -50.423 1.00 25.76 289 GLY C C 1
ATOM 1635 O O . GLY C 1 40 ? -12.264 -12.087 -49.875 1.00 23.08 289 GLY C O 1
ATOM 1636 N N . ALA C 1 41 ? -14.228 -11.845 -50.961 1.00 25.68 290 ALA C N 1
ATOM 1637 C CA . ALA C 1 41 ? -14.668 -13.231 -50.752 1.00 26.53 290 ALA C CA 1
ATOM 1638 C C . ALA C 1 41 ? -13.636 -14.269 -51.208 1.00 25.23 290 ALA C C 1
ATOM 1639 O O . ALA C 1 41 ? -13.526 -15.334 -50.607 1.00 23.23 290 ALA C O 1
ATOM 1641 N N . THR C 1 42 ? -12.872 -13.970 -52.258 1.00 22.87 291 THR C N 1
ATOM 1642 C CA . THR C 1 42 ? -11.892 -14.943 -52.742 1.00 22.72 291 THR C CA 1
ATOM 1643 C C . THR C 1 42 ? -10.726 -15.136 -51.778 1.00 23.63 291 THR C C 1
ATOM 1644 O O . THR C 1 42 ? -9.876 -15.992 -52.009 1.00 21.90 291 THR C O 1
ATOM 1648 N N . THR C 1 43 ? -10.675 -14.363 -50.689 1.00 22.94 292 THR C N 1
ATOM 1649 C CA . THR C 1 43 ? -9.536 -14.492 -49.793 1.00 21.09 292 THR C CA 1
ATOM 1650 C C . THR C 1 43 ? -9.866 -15.234 -48.490 1.00 26.82 292 THR C C 1
ATOM 1651 O O . THR C 1 43 ? -8.998 -15.375 -47.624 1.00 23.16 292 THR C O 1
ATOM 1655 N N . THR C 1 44 ? -11.089 -15.733 -48.345 1.00 20.00 293 THR C N 1
ATOM 1656 C CA . THR C 1 44 ? -11.381 -16.539 -47.136 1.00 23.32 293 THR C CA 1
ATOM 1657 C C . THR C 1 44 ? -10.556 -17.816 -47.174 1.00 20.79 293 THR C C 1
ATOM 1658 O O . THR C 1 44 ? -10.210 -18.296 -48.250 1.00 19.65 293 THR C O 1
ATOM 1662 N N . ILE C 1 45 ? -10.248 -18.378 -46.008 1.00 20.53 294 ILE C N 1
ATOM 1663 C CA . ILE C 1 45 ? -9.460 -19.603 -45.978 1.00 19.09 294 ILE C CA 1
ATOM 1664 C C . ILE C 1 45 ? -10.131 -20.712 -46.812 1.00 20.11 294 ILE C C 1
ATOM 1665 O O . ILE C 1 45 ? -9.447 -21.467 -47.505 1.00 22.72 294 ILE C O 1
ATOM 1670 N N . TYR C 1 46 ? -11.458 -20.795 -46.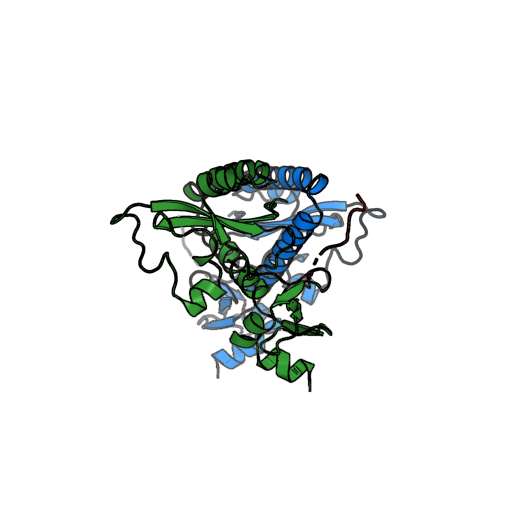811 1.00 21.69 295 TYR C N 1
ATOM 1671 C CA . TYR C 1 46 ? -12.080 -21.852 -47.619 1.00 25.95 295 TYR C CA 1
ATOM 1672 C C . TYR C 1 46 ? -12.081 -21.548 -49.129 1.00 27.39 295 TYR C C 1
ATOM 1673 O O . TYR C 1 46 ? -11.975 -22.472 -49.942 1.00 23.80 295 TYR C O 1
ATOM 1682 N N . ALA C 1 47 ? -12.191 -20.277 -49.513 1.00 24.64 296 ALA C N 1
ATOM 1683 C CA . ALA C 1 47 ? -12.056 -19.928 -50.932 1.00 25.05 296 ALA C CA 1
ATOM 1684 C C . ALA C 1 47 ? -10.650 -20.273 -51.389 1.00 25.48 296 ALA C C 1
ATOM 1685 O O . ALA C 1 47 ? -10.456 -20.866 -52.449 1.00 27.79 296 ALA C O 1
ATOM 1687 N N . VAL C 1 48 ? -9.669 -19.922 -50.568 1.00 23.61 297 VAL C N 1
ATOM 1688 C CA . VAL C 1 48 ? -8.274 -20.195 -50.891 1.00 22.36 297 VAL C CA 1
ATOM 1689 C C . VAL C 1 48 ? -8.039 -21.698 -51.031 1.00 26.94 297 VAL C C 1
ATOM 1690 O O . VAL C 1 48 ? -7.413 -22.149 -51.995 1.00 28.73 297 VAL C O 1
ATOM 1694 N N . GLU C 1 49 ? -8.572 -22.464 -50.079 1.00 29.07 298 GLU C N 1
ATOM 1695 C CA . GLU C 1 49 ? -8.436 -23.919 -50.074 1.00 29.75 298 GLU C CA 1
ATOM 1696 C C . GLU C 1 49 ? -9.015 -24.543 -51.339 1.00 31.82 298 GLU C C 1
ATOM 1697 O O . GLU C 1 49 ? -8.459 -25.502 -51.864 1.00 35.43 298 GLU C O 1
ATOM 1703 N N . ALA C 1 50 ? -10.117 -23.984 -51.836 1.00 30.68 299 ALA C N 1
ATOM 1704 C CA . ALA C 1 50 ? -10.794 -24.529 -53.014 1.00 31.41 299 ALA C CA 1
ATOM 1705 C C . ALA C 1 50 ? -10.201 -24.041 -54.336 1.00 37.18 299 ALA C C 1
ATOM 1706 O O . ALA C 1 50 ? -10.099 -24.819 -55.288 1.00 36.02 299 ALA C O 1
ATOM 1708 N N . ASP C 1 51 ? -9.805 -22.767 -54.403 1.00 36.23 300 ASP C N 1
ATOM 1709 C CA . ASP C 1 51 ? -9.442 -22.152 -55.689 1.00 35.48 300 ASP C CA 1
ATOM 1710 C C . ASP C 1 51 ? -8.041 -21.555 -55.753 1.00 35.80 300 ASP C C 1
ATOM 1711 O O . ASP C 1 51 ? -7.652 -21.018 -56.784 1.00 37.81 300 ASP C O 1
ATOM 1716 N N . GLY C 1 52 ? -7.289 -21.622 -54.662 1.00 31.26 301 GLY C N 1
ATOM 1717 C CA . GLY C 1 52 ? -5.961 -21.045 -54.643 1.00 25.50 301 GLY C CA 1
ATOM 1718 C C . GLY C 1 52 ? -5.990 -19.634 -54.081 1.00 26.74 301 GLY C C 1
ATOM 1719 O O . GLY C 1 52 ? -7.032 -18.970 -54.069 1.00 24.80 301 GLY C O 1
ATOM 1720 N N . ASP C 1 53 ? -4.837 -19.184 -53.610 1.00 28.17 302 ASP C N 1
ATOM 1721 C CA . ASP C 1 53 ? -4.705 -17.885 -52.961 1.00 28.62 302 ASP C CA 1
ATOM 1722 C C . ASP C 1 53 ? -4.529 -16.801 -54.020 1.00 25.87 302 ASP C C 1
ATOM 1723 O O . ASP C 1 53 ? -3.587 -16.866 -54.791 1.00 27.58 302 ASP C O 1
ATOM 1728 N N . PRO C 1 54 ? -5.441 -15.805 -54.069 1.00 27.46 303 PRO C N 1
ATOM 1729 C CA . PRO C 1 54 ? -5.313 -14.709 -55.056 1.00 25.20 303 PRO C CA 1
ATOM 1730 C C . PRO C 1 54 ? -4.024 -13.913 -54.873 1.00 25.39 303 PRO C C 1
ATOM 1731 O O . PRO C 1 54 ? -3.618 -13.187 -55.778 1.00 27.67 303 PRO C O 1
ATOM 1735 N N . ASN C 1 55 ? -3.398 -14.039 -53.701 1.00 24.88 304 ASN C N 1
ATOM 1736 C CA . ASN C 1 55 ? -2.148 -13.337 -53.407 1.00 25.45 304 ASN C CA 1
ATOM 1737 C C . ASN C 1 55 ? -0.915 -14.228 -53.631 1.00 28.52 304 ASN C C 1
ATOM 1738 O O . ASN C 1 55 ? 0.212 -13.828 -53.343 1.00 27.27 304 ASN C O 1
ATOM 1743 N N . ALA C 1 56 ? -1.133 -15.434 -54.156 1.00 28.59 305 ALA C N 1
ATOM 1744 C CA . ALA C 1 56 ? -0.049 -16.406 -54.312 1.00 29.88 305 ALA C CA 1
ATOM 1745 C C . ALA C 1 56 ? 1.063 -15.899 -55.226 1.00 28.28 305 ALA C C 1
ATOM 1746 O O . ALA C 1 56 ? 0.792 -15.373 -56.305 1.00 28.76 305 ALA C O 1
ATOM 1748 N N . GLY C 1 57 ? 2.308 -16.073 -54.783 1.00 32.00 306 GLY C N 1
ATOM 1749 C CA . GLY C 1 57 ? 3.479 -15.688 -55.554 1.00 38.39 306 GLY C CA 1
ATOM 1750 C C . GLY C 1 57 ? 3.685 -14.188 -55.691 1.00 37.16 306 GLY C C 1
ATOM 1751 O O . GLY C 1 57 ? 4.501 -13.739 -56.500 1.00 37.79 306 GLY C O 1
ATOM 1752 N N . PHE C 1 58 ? 2.953 -13.400 -54.907 1.00 34.73 307 PHE C N 1
ATOM 1753 C CA . PHE C 1 58 ? 3.072 -11.947 -55.010 1.00 32.78 307 PHE C CA 1
ATOM 1754 C C . PHE C 1 58 ? 4.446 -11.466 -54.571 1.00 34.99 307 PHE C C 1
ATOM 1755 O O . PHE C 1 58 ? 4.935 -11.841 -53.516 1.00 34.05 307 PHE C O 1
ATOM 1763 N N . GLU C 1 59 ? 5.061 -10.630 -55.400 1.00 37.03 308 GLU C N 1
ATOM 1764 C CA . GLU C 1 59 ? 6.329 -10.000 -55.069 1.00 35.96 308 GLU C CA 1
ATOM 1765 C C . GLU C 1 59 ? 6.197 -8.493 -55.241 1.00 38.01 308 GLU C C 1
ATOM 1766 O O . GLU C 1 59 ? 6.051 -8.006 -56.367 1.00 39.37 308 GLU C O 1
ATOM 1772 N N . LYS C 1 60 ? 6.269 -7.755 -54.137 1.00 33.94 309 LYS C N 1
ATOM 1773 C CA . LYS C 1 60 ? 5.936 -6.333 -54.153 1.00 36.71 309 LYS C CA 1
ATOM 1774 C C . LYS C 1 60 ? 6.840 -5.488 -55.053 1.00 38.29 309 LYS C C 1
ATOM 1775 O O . LYS C 1 60 ? 6.459 -4.387 -55.452 1.00 38.00 309 LYS C O 1
ATOM 1780 N N . ASN C 1 61 ? 8.022 -5.994 -55.379 1.00 37.06 310 ASN C N 1
ATOM 1781 C CA . ASN C 1 61 ? 8.933 -5.247 -56.231 1.00 38.78 310 ASN C CA 1
ATOM 1782 C C . ASN C 1 61 ? 8.770 -5.571 -57.719 1.00 42.14 310 ASN C C 1
ATOM 1783 O O . ASN C 1 61 ? 9.536 -5.077 -58.546 1.00 40.66 310 ASN C O 1
ATOM 1788 N N . LYS C 1 62 ? 7.775 -6.386 -58.066 1.00 39.07 311 LYS C N 1
ATOM 1789 C CA . LYS C 1 62 ? 7.616 -6.821 -59.461 1.00 44.85 311 LYS C CA 1
ATOM 1790 C C . LYS C 1 62 ? 6.219 -6.602 -60.038 1.00 37.72 311 LYS C C 1
ATOM 1791 O O . LYS C 1 62 ? 5.991 -6.857 -61.212 1.00 38.34 311 LYS C O 1
ATOM 1796 N N . GLU C 1 63 ? 5.291 -6.117 -59.226 1.00 36.66 312 GLU C N 1
ATOM 1797 C CA . GLU C 1 63 ? 3.919 -5.951 -59.684 1.00 37.19 312 GLU C C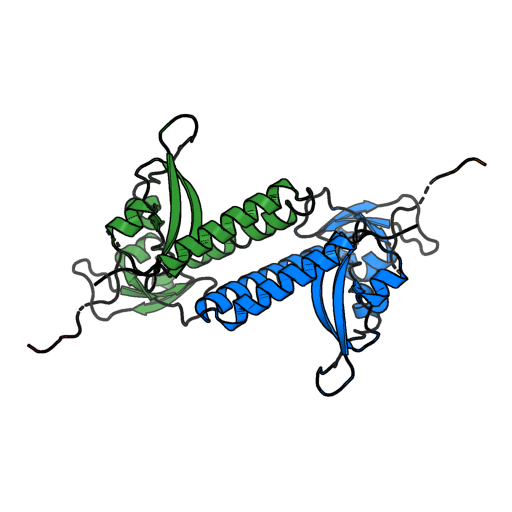A 1
ATOM 1798 C C . GLU C 1 63 ? 3.147 -5.021 -58.743 1.00 35.55 312 GLU C C 1
ATOM 1799 O O . GLU C 1 63 ? 3.602 -4.747 -57.633 1.00 39.81 312 GLU C O 1
ATOM 1805 N N . PRO C 1 64 ? 2.001 -4.494 -59.205 1.00 35.65 313 PRO C N 1
ATOM 1806 C CA . PRO C 1 64 ? 1.241 -3.555 -58.375 1.00 35.43 313 PRO C CA 1
ATOM 1807 C C . PRO C 1 64 ? 0.770 -4.172 -57.067 1.00 33.80 313 PRO C C 1
ATOM 1808 O O . PRO C 1 64 ? 0.249 -5.290 -57.060 1.00 32.69 313 PRO C O 1
ATOM 1812 N N . GLY C 1 65 ? 0.968 -3.435 -55.981 1.00 33.86 314 GLY C N 1
ATOM 1813 C CA . GLY C 1 65 ? 0.520 -3.870 -54.670 1.00 32.57 314 GLY C CA 1
ATOM 1814 C C . GLY C 1 65 ? -0.292 -2.804 -53.963 1.00 33.23 314 GLY C C 1
ATOM 1815 O O . GLY C 1 65 ? -0.319 -1.646 -54.380 1.00 34.20 314 GLY C O 1
ATOM 1816 N N . GLU C 1 66 ? -0.958 -3.196 -52.881 1.00 31.73 315 GLU C N 1
ATOM 1817 C CA . GLU C 1 66 ? -1.732 -2.260 -52.076 1.00 33.94 315 GLU C CA 1
ATOM 1818 C C . GLU C 1 66 ? -1.716 -2.731 -50.621 1.00 35.19 315 GLU C C 1
ATOM 1819 O O . GLU C 1 66 ? -1.460 -3.914 -50.342 1.00 30.02 315 GLU C O 1
ATOM 1825 N N . ILE C 1 67 ? -1.985 -1.802 -49.709 1.00 31.82 316 ILE C N 1
ATOM 1826 C CA . ILE C 1 67 ? -2.113 -2.114 -48.296 1.00 31.21 316 ILE C CA 1
ATOM 1827 C C . ILE C 1 67 ? -3.428 -2.833 -48.065 1.00 29.92 316 ILE C C 1
ATOM 1828 O O . ILE C 1 67 ? -4.487 -2.309 -48.400 1.00 34.63 316 ILE C O 1
ATOM 1833 N N . GLN C 1 68 ? -3.366 -4.033 -47.498 1.00 28.65 317 GLN C N 1
ATOM 1834 C CA . GLN C 1 68 ? -4.569 -4.802 -47.252 1.00 27.47 317 GLN C CA 1
ATOM 1835 C C . GLN C 1 68 ? -4.632 -5.201 -45.777 1.00 31.08 317 GLN C C 1
ATOM 1836 O O . GLN C 1 68 ? -3.596 -5.462 -45.161 1.00 27.15 317 GLN C O 1
ATOM 1842 N N . TYR C 1 69 ? -5.842 -5.226 -45.226 1.00 26.58 318 TYR C N 1
ATOM 1843 C CA . TYR C 1 69 ? -6.046 -5.572 -43.812 1.00 26.24 318 TYR C CA 1
ATOM 1844 C C . TYR C 1 69 ? -6.890 -6.832 -43.677 1.00 24.87 318 TYR C C 1
ATOM 1845 O O . TYR C 1 69 ? -7.893 -6.982 -44.382 1.00 24.50 318 TYR C O 1
ATOM 1854 N N . LEU C 1 70 ? -6.506 -7.718 -42.758 1.00 24.32 319 LEU C N 1
ATOM 1855 C CA . LEU C 1 70 ? -7.295 -8.922 -42.509 1.00 23.18 319 LEU C CA 1
ATOM 1856 C C . LEU C 1 70 ? -8.364 -8.601 -41.480 1.00 23.27 319 LEU C C 1
ATOM 1857 O O . LEU C 1 70 ? -8.061 -8.198 -40.338 1.00 23.91 319 LEU C O 1
ATOM 1862 N N . ILE C 1 71 ? -9.614 -8.758 -41.897 1.00 22.85 320 ILE C N 1
ATOM 1863 C CA . ILE C 1 71 ? -10.749 -8.346 -41.082 1.00 23.16 320 ILE C CA 1
ATOM 1864 C C . ILE C 1 71 ? -11.504 -9.511 -40.457 1.00 25.43 320 ILE C C 1
ATOM 1865 O O . ILE C 1 71 ? -11.903 -10.449 -41.144 1.00 21.42 320 ILE C O 1
ATOM 1870 N N . LYS C 1 72 ? -11.694 -9.439 -39.146 1.00 22.54 321 LYS C N 1
ATOM 1871 C CA . LYS C 1 72 ? -12.669 -10.266 -38.454 1.00 23.76 321 LYS C CA 1
ATOM 1872 C C . LYS C 1 72 ? -13.994 -9.508 -38.402 1.00 22.65 321 LYS C C 1
ATOM 1873 O O . LYS C 1 72 ? -14.057 -8.411 -37.858 1.00 23.81 321 LYS C O 1
ATOM 1879 N N . TRP C 1 73 ? -15.047 -10.093 -38.958 1.00 22.15 322 TRP C N 1
ATOM 1880 C CA . TRP C 1 73 ? -16.313 -9.387 -39.103 1.00 22.98 322 TRP C CA 1
ATOM 1881 C C . TRP C 1 73 ? -17.254 -9.668 -37.944 1.00 27.72 322 TRP C C 1
ATOM 1882 O O . TRP C 1 73 ? -17.325 -10.803 -37.458 1.00 22.30 322 TRP C O 1
ATOM 1893 N N . LYS C 1 74 ? -17.992 -8.646 -37.528 1.00 26.53 323 LYS C N 1
ATOM 1894 C CA . LYS C 1 74 ? -18.972 -8.824 -36.461 1.00 28.34 323 LYS C CA 1
ATOM 1895 C C . LYS C 1 74 ? -20.038 -9.821 -36.916 1.00 30.71 323 LYS C C 1
ATOM 1896 O O . LYS C 1 74 ? -20.624 -9.675 -37.992 1.00 29.10 323 LYS C O 1
ATOM 1902 N N . GLY C 1 75 ? -20.268 -10.853 -36.114 1.00 28.46 324 GLY C N 1
ATOM 1903 C CA . GLY C 1 75 ? -21.298 -11.827 -36.432 1.00 30.87 324 GLY C CA 1
ATOM 1904 C C . GLY C 1 75 ? -20.902 -12.911 -37.426 1.00 29.38 324 GLY C C 1
ATOM 1905 O O . GLY C 1 75 ? -21.736 -13.716 -37.827 1.00 28.49 324 GLY C O 1
ATOM 1906 N N . TRP C 1 76 ? -19.639 -12.923 -37.842 1.00 24.13 325 TRP C N 1
ATOM 1907 C CA . TRP C 1 76 ? -19.118 -13.993 -38.691 1.00 20.95 325 TRP C CA 1
ATOM 1908 C C . TRP C 1 76 ? -17.920 -14.617 -38.015 1.00 21.58 325 TRP C C 1
ATOM 1909 O O . TRP C 1 76 ? -17.032 -13.900 -37.558 1.00 26.24 325 TRP C O 1
ATOM 1920 N N . SER C 1 77 ? -17.859 -15.944 -37.999 1.00 19.61 326 SER C N 1
ATOM 1921 C CA . SER C 1 77 ? -16.724 -16.628 -37.390 1.00 23.47 326 SER C CA 1
ATOM 1922 C C . SER C 1 77 ? -15.437 -16.347 -38.178 1.00 21.47 326 SER C C 1
ATOM 1923 O O . SER C 1 77 ? -15.483 -15.864 -39.318 1.00 20.67 326 SER C O 1
ATOM 1926 N N . HIS C 1 78 ? -14.302 -16.668 -37.565 1.00 19.50 327 HIS C N 1
ATOM 1927 C CA . HIS C 1 78 ? -12.991 -16.377 -38.135 1.00 19.62 327 HIS C CA 1
ATOM 1928 C C . HIS C 1 78 ? -12.710 -17.071 -39.478 1.00 21.86 327 HIS C C 1
ATOM 1929 O O . HIS C 1 78 ? -11.878 -16.586 -40.244 1.00 18.48 327 HIS C O 1
ATOM 1936 N N . ILE C 1 79 ? -13.369 -18.195 -39.776 1.00 19.59 328 ILE C N 1
ATOM 1937 C CA . ILE C 1 79 ? -13.127 -18.798 -41.087 1.00 21.04 328 ILE C CA 1
ATOM 1938 C C . ILE C 1 79 ? -13.585 -17.841 -42.188 1.00 17.95 328 ILE C C 1
ATOM 1939 O O . ILE C 1 79 ? -13.141 -17.963 -43.311 1.00 23.10 328 ILE C O 1
ATOM 1944 N N . HIS C 1 80 ? -14.460 -16.892 -41.852 1.00 18.15 329 HIS C N 1
ATOM 1945 C CA . HIS C 1 80 ? -14.938 -15.925 -42.847 1.00 23.31 329 HIS C CA 1
ATOM 1946 C C . HIS C 1 80 ? -14.115 -14.638 -42.927 1.00 22.23 329 HIS C C 1
ATOM 1947 O O . HIS C 1 80 ? -14.509 -13.705 -43.625 1.00 21.91 329 HIS C O 1
ATOM 1954 N N . ASN C 1 81 ? -12.992 -14.576 -42.216 1.00 18.99 330 ASN C N 1
ATOM 1955 C CA . ASN C 1 81 ? -12.135 -13.397 -42.274 1.00 19.57 330 ASN C CA 1
ATOM 1956 C C . ASN C 1 81 ? -11.725 -13.130 -43.736 1.00 19.80 330 ASN C C 1
ATOM 1957 O O . ASN C 1 81 ? -11.477 -14.071 -44.484 1.00 19.47 330 ASN C O 1
ATOM 1962 N N . THR C 1 82 ? -11.682 -11.857 -44.129 1.00 20.53 331 THR C N 1
ATOM 1963 C CA . THR C 1 82 ? -11.249 -11.484 -45.482 1.00 22.10 331 THR C CA 1
ATOM 1964 C C . THR C 1 82 ? -10.249 -10.332 -45.453 1.00 26.46 331 THR C C 1
ATOM 1965 O O . THR C 1 82 ? -10.263 -9.508 -44.535 1.00 22.70 331 THR C O 1
ATOM 1969 N N . TRP C 1 83 ? -9.396 -10.282 -46.473 1.00 22.01 332 TRP C N 1
ATOM 1970 C CA . TRP C 1 83 ? -8.492 -9.166 -46.688 1.00 22.91 332 TRP C CA 1
ATOM 1971 C C . TRP C 1 83 ? -9.248 -8.046 -47.403 1.00 23.85 332 TRP C C 1
ATOM 1972 O O . TRP C 1 83 ? -10.020 -8.301 -48.325 1.00 23.90 332 TRP C O 1
ATOM 1983 N N . GLU C 1 84 ? -9.022 -6.811 -46.977 1.00 24.80 333 GLU C N 1
ATOM 1984 C CA . GLU C 1 84 ? -9.751 -5.661 -47.499 1.00 26.01 333 GLU C CA 1
ATOM 1985 C C . GLU C 1 84 ? -8.813 -4.470 -47.592 1.00 27.23 333 GLU C C 1
ATOM 1986 O O . GLU C 1 84 ? -7.856 -4.381 -46.824 1.00 27.21 333 GLU C O 1
ATOM 1992 N N . THR C 1 85 ? -9.088 -3.550 -48.514 1.00 28.48 334 THR C N 1
ATOM 1993 C CA . THR C 1 85 ? -8.398 -2.268 -48.516 1.00 29.94 334 THR C CA 1
ATOM 1994 C C . THR C 1 85 ? -9.269 -1.203 -47.876 1.00 36.85 334 THR C C 1
ATOM 1995 O O . THR C 1 85 ? -10.482 -1.376 -47.746 1.00 31.10 334 THR C O 1
ATOM 1999 N N . GLU C 1 86 ? -8.651 -0.078 -47.525 1.00 36.08 335 GLU C N 1
ATOM 2000 C CA . GLU C 1 86 ? -9.408 1.089 -47.089 1.00 40.46 335 GLU C CA 1
ATOM 2001 C C . GLU C 1 86 ? -10.514 1.388 -48.112 1.00 41.15 335 GLU C C 1
ATOM 2002 O O . GLU C 1 86 ? -11.661 1.655 -47.751 1.00 39.00 335 GLU C O 1
ATOM 2008 N N . GLU C 1 87 ? -10.169 1.279 -49.389 1.00 35.26 336 GLU C N 1
ATOM 2009 C CA . GLU C 1 87 ? -11.125 1.496 -50.473 1.00 43.15 336 GLU C CA 1
ATOM 2010 C C . GLU C 1 87 ? -12.294 0.502 -50.469 1.00 39.78 336 GLU C C 1
ATOM 2011 O O . GLU C 1 87 ? -13.444 0.909 -50.631 1.00 36.46 336 GLU C O 1
ATOM 2014 N N . THR C 1 88 ? -12.017 -0.793 -50.297 1.00 33.21 337 THR C N 1
ATOM 2015 C CA . THR C 1 88 ? -13.098 -1.780 -50.361 1.00 32.33 337 THR C CA 1
ATOM 2016 C C . THR C 1 88 ? -13.992 -1.654 -49.133 1.00 39.26 337 THR C C 1
ATOM 2017 O O . THR C 1 88 ? -15.197 -1.895 -49.195 1.00 39.13 337 THR C O 1
ATOM 2021 N N . LEU C 1 89 ? -13.397 -1.261 -48.017 1.00 32.19 338 LEU C N 1
ATOM 2022 C CA . LEU C 1 89 ? -14.164 -1.045 -46.797 1.00 33.91 338 LEU C CA 1
ATOM 2023 C C . LEU C 1 89 ? -15.172 0.091 -46.991 1.00 38.33 338 LEU C C 1
ATOM 2024 O O . LEU C 1 89 ? -16.355 -0.043 -46.670 1.00 41.28 338 LEU C O 1
ATOM 2029 N N . LYS C 1 90 ? -14.705 1.201 -47.540 1.00 37.99 339 LYS C N 1
ATOM 2030 C CA . LYS C 1 90 ? -15.579 2.349 -47.756 1.00 49.11 339 LYS C CA 1
ATOM 2031 C C . LYS C 1 90 ? -16.649 2.052 -48.812 1.00 53.37 339 LYS C C 1
ATOM 2032 O O . LYS C 1 90 ? -17.812 2.410 -48.636 1.00 60.60 339 LYS C O 1
ATOM 2038 N N . GLN C 1 91 ? -16.262 1.373 -49.886 1.00 50.31 340 GLN C N 1
ATOM 2039 C CA . GLN C 1 91 ? -17.204 1.018 -50.948 1.00 55.23 340 GLN C CA 1
ATOM 2040 C C . GLN C 1 91 ? -18.342 0.127 -50.450 1.00 54.89 340 GLN C C 1
ATOM 2041 O O . GLN C 1 91 ? -19.484 0.269 -50.884 1.00 57.23 340 GLN C O 1
ATOM 2047 N N . GLN C 1 92 ? -18.033 -0.785 -49.533 1.00 46.80 341 GLN C N 1
ATOM 2048 C CA . GLN C 1 92 ? -19.059 -1.627 -48.935 1.00 43.02 341 GLN C CA 1
ATOM 2049 C C . GLN C 1 92 ? -19.819 -0.848 -47.866 1.00 52.51 341 GLN C C 1
ATOM 2050 O O . GLN C 1 92 ? -20.803 -1.340 -47.312 1.00 58.06 341 GLN C O 1
ATOM 2056 N N . ASN C 1 93 ? -19.347 0.368 -47.592 1.00 51.28 342 ASN C N 1
ATOM 2057 C CA . ASN C 1 93 ? -19.847 1.207 -46.509 1.00 57.75 342 ASN C CA 1
ATOM 2058 C C . ASN C 1 93 ? -19.992 0.461 -45.180 1.00 55.78 342 ASN C C 1
ATOM 2059 O O . ASN C 1 93 ? -21.025 0.556 -44.517 1.00 56.62 342 ASN C O 1
ATOM 2064 N N . VAL C 1 94 ? -18.953 -0.276 -44.796 1.00 45.53 343 VAL C N 1
ATOM 2065 C CA . VAL C 1 94 ? -18.972 -1.019 -43.542 1.00 41.96 343 VAL C CA 1
ATOM 2066 C C . VAL C 1 94 ? -18.985 -0.086 -42.319 1.00 42.17 343 VAL C C 1
ATOM 2067 O O . VAL C 1 94 ? -18.509 1.056 -42.371 1.00 42.20 343 VAL C O 1
ATOM 2071 N N . ARG C 1 95 ? -19.543 -0.586 -41.224 1.00 39.04 344 ARG C N 1
ATOM 2072 C CA . ARG C 1 95 ? -19.518 0.111 -39.941 1.00 39.20 344 ARG C CA 1
ATOM 2073 C C . ARG C 1 95 ? -18.230 -0.206 -39.178 1.00 40.88 344 ARG C C 1
ATOM 2074 O O . ARG C 1 95 ? -17.562 -1.217 -39.457 1.00 35.39 344 ARG C O 1
ATOM 2082 N N . GLY C 1 96 ? -17.890 0.648 -38.213 1.00 38.15 345 GLY C N 1
ATOM 2083 C CA . GLY C 1 96 ? -16.722 0.438 -37.373 1.00 39.65 345 GLY C CA 1
ATOM 2084 C C . GLY C 1 96 ? -15.404 0.920 -37.959 1.00 41.02 345 GLY C C 1
ATOM 2085 O O . GLY C 1 96 ? -14.334 0.514 -37.507 1.00 41.79 345 GLY C O 1
ATOM 2086 N N . MET C 1 97 ? -15.480 1.792 -38.959 1.00 42.20 346 MET C N 1
ATOM 2087 C CA . MET C 1 97 ? -14.293 2.338 -39.615 1.00 42.35 346 MET C CA 1
ATOM 2088 C C . MET C 1 97 ? -13.363 3.083 -38.657 1.00 44.36 346 MET C C 1
ATOM 2089 O O . MET C 1 97 ? -12.191 3.293 -38.959 1.00 46.73 346 MET C O 1
ATOM 2094 N N . LYS C 1 98 ? -13.887 3.489 -37.504 1.00 42.33 347 LYS C N 1
ATOM 2095 C CA . LYS C 1 98 ? -13.057 4.117 -36.485 1.00 44.94 347 LYS C CA 1
ATOM 2096 C C . LYS C 1 98 ? -11.892 3.204 -36.111 1.00 40.02 347 LYS C C 1
ATOM 2097 O O . LYS C 1 98 ? -10.794 3.675 -35.820 1.00 44.57 347 LYS C O 1
ATOM 2099 N N . LYS C 1 99 ? -12.138 1.896 -36.136 1.00 37.77 348 LYS C N 1
ATOM 2100 C CA . LYS C 1 99 ? -11.121 0.918 -35.773 1.00 40.52 348 LYS C CA 1
ATOM 2101 C C . LYS C 1 99 ? -9.932 0.938 -36.729 1.00 43.68 348 LYS C C 1
ATOM 2102 O O . LYS C 1 99 ? -8.807 0.638 -36.334 1.00 42.75 348 LYS C O 1
ATOM 2108 N N . LEU C 1 100 ? -10.185 1.302 -37.982 1.00 44.33 349 LEU C N 1
ATOM 2109 C CA . LEU C 1 100 ? -9.113 1.460 -38.961 1.00 38.64 349 LEU C CA 1
ATOM 2110 C C . LEU C 1 100 ? -8.163 2.573 -38.536 1.00 41.65 349 LEU C C 1
ATOM 2111 O O . LEU C 1 100 ? -6.942 2.416 -38.582 1.00 42.42 349 LEU C O 1
ATOM 2116 N N . ASP C 1 101 ? -8.733 3.697 -38.117 1.00 44.56 350 ASP C N 1
ATOM 2117 C CA . ASP C 1 101 ? -7.942 4.824 -37.639 1.00 54.00 350 ASP C CA 1
ATOM 2118 C C . ASP C 1 101 ? -7.041 4.411 -36.476 1.00 50.72 350 ASP C C 1
ATOM 2119 O O . ASP C 1 101 ? -5.841 4.671 -36.488 1.00 52.18 350 ASP C O 1
ATOM 2122 N N . ASN C 1 102 ? -7.625 3.751 -35.483 1.00 50.21 351 ASN C N 1
ATOM 2123 C CA . ASN C 1 102 ? -6.858 3.254 -34.348 1.00 53.61 351 ASN C CA 1
ATOM 2124 C C . ASN C 1 102 ? -5.769 2.276 -34.790 1.00 51.09 351 ASN C C 1
ATOM 2125 O O . ASN C 1 102 ? -4.621 2.368 -34.349 1.00 50.67 351 ASN C O 1
ATOM 2130 N N . TYR C 1 103 ? -6.130 1.343 -35.669 1.00 42.72 352 TYR C N 1
ATOM 2131 C CA . TYR C 1 103 ? -5.170 0.352 -36.133 1.00 39.47 352 TYR C CA 1
ATOM 2132 C C . TYR C 1 103 ? -3.970 0.994 -36.822 1.00 41.23 352 TYR C C 1
ATOM 2133 O O . TYR C 1 103 ? -2.831 0.625 -36.552 1.00 42.34 352 TYR C O 1
ATOM 2142 N N . LYS C 1 104 ? -4.226 1.946 -37.712 1.00 45.09 353 LYS C N 1
ATOM 2143 C CA . LYS C 1 104 ? -3.147 2.699 -38.358 1.00 55.79 353 LYS C CA 1
ATOM 2144 C C . LYS C 1 104 ? -2.240 3.378 -37.328 1.00 57.17 353 LYS C C 1
ATOM 2145 O O . LYS C 1 104 ? -1.014 3.342 -37.448 1.00 56.08 353 LYS C O 1
ATOM 2151 N N . LYS C 1 105 ? -2.853 4.001 -36.323 1.00 55.76 354 LYS C N 1
ATOM 2152 C CA . LYS C 1 105 ? -2.105 4.669 -35.257 1.00 61.19 354 LYS C CA 1
ATOM 2153 C C . LYS C 1 105 ? -1.209 3.683 -34.516 1.00 58.28 354 LYS C C 1
ATOM 2154 O O . LYS C 1 105 ? -0.015 3.934 -34.331 1.00 53.68 354 LYS C O 1
ATOM 2157 N N . LYS C 1 106 ? -1.795 2.563 -34.095 1.00 51.63 355 LYS C N 1
ATOM 2158 C CA . LYS C 1 106 ? -1.049 1.520 -33.403 1.00 55.03 355 LYS C CA 1
ATOM 2159 C C . LYS C 1 106 ? 0.087 0.990 -34.278 1.00 57.06 355 LYS C C 1
ATOM 2160 O O . LYS C 1 106 ? 1.213 0.792 -33.812 1.00 55.37 355 LYS C O 1
ATOM 2162 N N . ASP C 1 107 ? -0.217 0.776 -35.554 1.00 50.70 356 ASP C N 1
ATOM 2163 C CA . ASP C 1 107 ? 0.766 0.261 -36.493 1.00 51.30 356 ASP C CA 1
ATOM 2164 C C . ASP C 1 107 ? 1.921 1.239 -36.693 1.00 55.97 356 ASP C C 1
ATOM 2165 O O . ASP C 1 107 ? 3.084 0.839 -36.666 1.00 57.55 356 ASP C O 1
ATOM 2170 N N . GLN C 1 108 ? 1.594 2.514 -36.895 1.00 56.94 357 GLN C N 1
ATOM 2171 C CA . GLN C 1 108 ? 2.610 3.541 -37.123 1.00 64.72 357 GLN C CA 1
ATOM 2172 C C . GLN C 1 108 ? 3.476 3.744 -35.883 1.00 59.09 357 GLN C C 1
ATOM 2173 O O . GLN C 1 108 ? 4.623 4.170 -35.984 1.00 59.97 357 GLN C O 1
ATOM 2175 N N . GLU C 1 109 ? 2.923 3.426 -34.718 1.00 59.76 358 GLU C N 1
ATOM 2176 C CA . GLU C 1 109 ? 3.664 3.534 -33.467 1.00 66.62 358 GLU C CA 1
ATOM 2177 C C . GLU C 1 109 ? 4.570 2.327 -33.286 1.00 66.40 358 GLU C C 1
ATOM 2178 O O . GLU C 1 109 ? 5.687 2.443 -32.789 1.00 68.07 358 GLU C O 1
ATOM 2180 N N . THR C 1 110 ? 4.077 1.163 -33.692 1.00 65.96 359 THR C N 1
ATOM 2181 C CA . THR C 1 110 ? 4.835 -0.072 -33.552 1.00 63.74 359 THR C CA 1
ATOM 2182 C C . THR C 1 110 ? 6.078 -0.034 -34.427 1.00 61.87 359 THR C C 1
ATOM 2183 O O . THR C 1 110 ? 7.146 -0.496 -34.030 1.00 65.23 359 THR C O 1
ATOM 2187 N N . LYS C 1 111 ? 5.928 0.534 -35.618 1.00 58.61 360 LYS C N 1
ATOM 2188 C CA . LYS C 1 111 ? 7.024 0.605 -36.574 1.00 61.44 360 LYS C CA 1
ATOM 2189 C C . LYS C 1 111 ? 8.080 1.620 -36.165 1.00 68.48 360 LYS C C 1
ATOM 2190 O O . LYS C 1 111 ? 9.224 1.538 -36.605 1.00 71.30 360 LYS C O 1
ATOM 2196 N N . ARG C 1 112 ? 7.693 2.577 -35.327 1.00 74.28 361 ARG C N 1
ATOM 2197 C CA . ARG C 1 112 ? 8.657 3.498 -34.734 1.00 80.66 361 ARG C CA 1
ATOM 2198 C C . ARG C 1 112 ? 9.500 2.739 -33.718 1.00 85.42 361 ARG C C 1
ATOM 2199 O O . ARG C 1 112 ? 10.730 2.806 -33.737 1.00 91.84 361 ARG C O 1
ATOM 2202 N N . TRP C 1 113 ? 8.812 2.009 -32.845 1.00 82.13 362 TRP C N 1
ATOM 2203 C CA . TRP C 1 113 ? 9.436 1.165 -31.830 1.00 83.75 362 TRP C CA 1
ATOM 2204 C C . TRP C 1 113 ? 10.433 0.174 -32.429 1.00 84.63 362 TRP C C 1
ATOM 2205 O O . TRP C 1 113 ? 11.535 -0.004 -31.907 1.00 88.11 362 TRP C O 1
ATOM 2216 N N . LEU C 1 114 ? 10.038 -0.465 -33.527 1.00 78.24 363 LEU C N 1
ATOM 2217 C CA . LEU C 1 114 ? 10.849 -1.504 -34.157 1.00 77.39 363 LEU C CA 1
ATOM 2218 C C . LEU C 1 114 ? 12.215 -1.002 -34.618 1.00 79.18 363 LEU C C 1
ATOM 2219 O O . LEU C 1 114 ? 13.204 -1.734 -34.554 1.00 83.71 363 LEU C O 1
ATOM 2224 N N . LYS C 1 115 ? 12.267 0.242 -35.082 1.00 76.32 364 LYS C N 1
ATOM 2225 C CA . LYS C 1 115 ? 13.503 0.794 -35.628 1.00 79.34 364 LYS C CA 1
ATOM 2226 C C . LYS C 1 115 ? 14.577 0.957 -34.549 1.00 86.27 364 LYS C C 1
ATOM 2227 O O . LYS C 1 115 ? 15.767 0.788 -34.819 1.00 87.18 364 LYS C O 1
ATOM 2229 N N . ASN C 1 116 ? 14.150 1.268 -33.328 1.00 89.00 365 ASN C N 1
ATOM 2230 C CA . ASN C 1 116 ? 15.081 1.519 -32.231 1.00 93.33 365 ASN C CA 1
ATOM 2231 C C . ASN C 1 116 ? 15.171 0.375 -31.223 1.00 91.19 365 ASN C C 1
ATOM 2232 O O . ASN C 1 116 ? 15.735 0.539 -30.144 1.00 92.81 365 ASN C O 1
ATOM 2237 N N . ALA C 1 117 ? 14.620 -0.780 -31.573 1.00 87.97 366 ALA C N 1
ATOM 2238 C CA . ALA C 1 117 ? 14.604 -1.914 -30.655 1.00 83.83 366 ALA C CA 1
ATOM 2239 C C . ALA C 1 117 ? 15.878 -2.749 -30.753 1.00 82.23 366 ALA C C 1
ATOM 2240 O O . ALA C 1 117 ? 16.489 -2.853 -31.816 1.00 81.22 366 ALA C O 1
ATOM 2242 N N . SER C 1 118 ? 16.274 -3.340 -29.631 1.00 84.29 367 SER C N 1
ATOM 2243 C CA . SER C 1 118 ? 17.427 -4.229 -29.600 1.00 87.37 367 SER C CA 1
ATOM 2244 C C . SER C 1 118 ? 17.037 -5.623 -30.080 1.00 88.83 367 SER C C 1
ATOM 2245 O O . SER C 1 118 ? 15.875 -6.018 -29.959 1.00 86.61 367 SER C O 1
ATOM 2247 N N . PRO C 1 119 ? 18.005 -6.362 -30.651 1.00 91.38 368 PRO C N 1
ATOM 2248 C CA . PRO C 1 119 ? 17.851 -7.764 -31.052 1.00 88.00 368 PRO C CA 1
ATOM 2249 C C . PRO C 1 119 ? 17.079 -8.602 -30.030 1.00 80.19 368 PRO C C 1
ATOM 2250 O O . PRO C 1 119 ? 16.257 -9.430 -30.419 1.00 76.70 368 PRO C O 1
ATOM 2254 N N . GLU C 1 120 ? 17.340 -8.378 -28.744 1.00 77.26 369 GLU C N 1
ATOM 2255 C CA . GLU C 1 120 ? 16.625 -9.080 -27.683 1.00 67.20 369 GLU C CA 1
ATOM 2256 C C . GLU C 1 120 ? 15.145 -8.698 -27.673 1.00 64.70 369 GLU C C 1
ATOM 2257 O O . GLU C 1 120 ? 14.280 -9.542 -27.422 1.00 62.23 369 GLU C O 1
ATOM 2259 N N . ASP C 1 121 ? 14.856 -7.431 -27.956 1.00 63.53 370 ASP C N 1
ATOM 2260 C CA . ASP C 1 121 ? 13.474 -6.964 -27.990 1.00 64.93 370 ASP C CA 1
ATOM 2261 C C . ASP C 1 121 ? 12.739 -7.476 -29.241 1.00 63.12 370 ASP C C 1
ATOM 2262 O O . ASP C 1 121 ? 11.609 -7.966 -29.148 1.00 54.90 370 ASP C O 1
ATOM 2267 N N . VAL C 1 122 ? 13.374 -7.376 -30.407 1.00 64.14 371 VAL C N 1
ATOM 2268 C CA A VAL C 1 122 ? 12.723 -7.828 -31.632 0.50 60.19 371 VAL C CA 1
ATOM 2269 C CA B VAL C 1 122 ? 12.775 -7.843 -31.656 0.50 60.30 371 VAL C CA 1
ATOM 2270 C C . VAL C 1 122 ? 12.507 -9.343 -31.596 1.00 59.92 371 VAL C C 1
ATOM 2271 O O . VAL C 1 122 ? 11.498 -9.837 -32.105 1.00 57.73 371 VAL C O 1
ATOM 2278 N N . GLU C 1 123 ? 13.425 -10.072 -30.969 1.00 64.91 372 GLU C N 1
ATOM 2279 C CA . GLU C 1 123 ? 13.246 -11.505 -30.784 1.00 69.50 372 GLU C CA 1
ATOM 2280 C C . GLU C 1 123 ? 12.025 -11.761 -29.909 1.00 69.38 372 GLU C C 1
ATOM 2281 O O . GLU C 1 123 ? 11.203 -12.633 -30.206 1.00 69.66 372 GLU C O 1
ATOM 2287 N N . TYR C 1 124 ? 11.907 -10.986 -28.834 1.00 65.82 373 TYR C N 1
ATOM 2288 C CA . TYR C 1 124 ? 10.751 -11.077 -27.957 1.00 62.19 373 TYR C CA 1
ATOM 2289 C C . TYR C 1 124 ? 9.488 -10.724 -28.730 1.00 57.57 373 TYR C C 1
ATOM 2290 O O . TYR C 1 124 ? 8.477 -11.425 -28.637 1.00 51.38 373 TYR C O 1
ATOM 2299 N N . TYR C 1 125 ? 9.554 -9.632 -29.488 1.00 58.87 374 TYR C N 1
ATOM 2300 C CA . TYR C 1 125 ? 8.418 -9.176 -30.284 1.00 56.19 374 TYR C CA 1
ATOM 2301 C C . TYR C 1 125 ? 7.975 -10.231 -31.288 1.00 51.95 374 TYR C C 1
ATOM 2302 O O . TYR C 1 125 ? 6.788 -10.531 -31.390 1.00 50.45 374 TYR C O 1
ATOM 2311 N N . ASN C 1 126 ? 8.928 -10.792 -32.025 1.00 52.52 375 ASN C N 1
ATOM 2312 C CA . ASN C 1 126 ? 8.614 -11.802 -33.032 1.00 56.22 375 ASN C CA 1
ATOM 2313 C C . ASN C 1 126 ? 7.985 -13.056 -32.429 1.00 56.58 375 ASN C C 1
ATOM 2314 O O . ASN C 1 126 ? 7.109 -13.666 -33.038 1.00 57.06 375 ASN C O 1
ATOM 2319 N N . CYS C 1 127 ? 8.428 -13.430 -31.232 1.00 52.87 376 CYS C N 1
ATOM 2320 C CA . CYS C 1 127 ? 7.851 -14.565 -30.519 1.00 57.48 376 CYS C CA 1
ATOM 2321 C C . CYS C 1 127 ? 6.392 -14.307 -30.157 1.00 56.53 376 CYS C C 1
ATOM 2322 O O . CYS C 1 127 ? 5.566 -15.216 -30.203 1.00 55.02 376 CYS C O 1
ATOM 2325 N N . GLN C 1 128 ? 6.083 -13.067 -29.790 1.00 55.79 377 GLN C N 1
ATOM 2326 C CA . GLN C 1 128 ? 4.711 -12.688 -29.483 1.00 50.82 377 GLN C CA 1
ATOM 2327 C C . GLN C 1 128 ? 3.840 -12.800 -30.733 1.00 47.78 377 GLN C C 1
ATOM 2328 O O . GLN C 1 128 ? 2.736 -13.343 -30.680 1.00 46.08 377 GLN C O 1
ATOM 2330 N N . GLN C 1 129 ? 4.345 -12.288 -31.852 1.00 43.74 378 GLN C N 1
ATOM 2331 C CA . GLN C 1 129 ? 3.615 -12.336 -33.122 1.00 48.10 378 GLN C CA 1
ATOM 2332 C C . GLN C 1 129 ? 3.325 -13.763 -33.583 1.00 47.29 378 GLN C C 1
ATOM 2333 O O . GLN C 1 129 ? 2.221 -14.059 -34.043 1.00 49.87 378 GLN C O 1
ATOM 2339 N N . GLU C 1 130 ? 4.318 -14.640 -33.479 1.00 45.95 379 GLU C N 1
ATOM 2340 C CA . GLU C 1 130 ? 4.146 -16.024 -33.909 1.00 51.28 379 GLU C CA 1
ATOM 2341 C C . GLU C 1 130 ? 3.119 -16.755 -33.041 1.00 46.31 379 GLU C C 1
ATOM 2342 O O . GLU C 1 130 ? 2.287 -17.505 -33.552 1.00 44.54 379 GLU C O 1
ATOM 2345 N N . LEU C 1 131 ? 3.178 -16.527 -31.733 1.00 42.19 380 LEU C N 1
ATOM 2346 C CA . LEU C 1 131 ? 2.218 -17.124 -30.814 1.00 41.03 380 LEU C CA 1
ATOM 2347 C C . LEU C 1 131 ? 0.812 -16.648 -31.150 1.00 40.69 380 LEU C C 1
ATOM 2348 O O . LEU C 1 131 ? -0.116 -17.447 -31.275 1.00 40.33 380 LEU C O 1
ATOM 2350 N N . THR C 1 132 ? 0.668 -15.339 -31.309 1.00 42.09 381 THR C N 1
ATOM 2351 C CA A THR C 1 132 ? -0.634 -14.766 -31.618 0.50 44.17 381 THR C CA 1
ATOM 2352 C CA B THR C 1 132 ? -0.608 -14.724 -31.646 0.50 44.48 381 THR C CA 1
ATOM 2353 C C . THR C 1 132 ? -1.152 -15.270 -32.962 1.00 40.34 381 THR C C 1
ATOM 2354 O O . THR C 1 132 ? -2.334 -15.586 -33.082 1.00 36.99 381 THR C O 1
ATOM 2361 N N . ASP C 1 133 ? -0.267 -15.375 -33.949 1.00 42.12 382 ASP C N 1
ATOM 2362 C CA . ASP C 1 133 ? -0.640 -15.897 -35.264 1.00 43.44 382 ASP C CA 1
ATOM 2363 C C . ASP C 1 133 ? -1.096 -17.347 -35.175 1.00 44.30 382 ASP C C 1
ATOM 2364 O O . ASP C 1 133 ? -2.057 -17.742 -35.831 1.00 44.72 382 ASP C O 1
ATOM 2369 N N . ASP C 1 134 ? -0.403 -18.139 -34.364 1.00 38.97 383 ASP C N 1
ATOM 2370 C CA . ASP C 1 134 ? -0.787 -19.531 -34.162 1.00 37.93 383 ASP C CA 1
ATOM 2371 C C . ASP C 1 134 ? -2.171 -19.612 -33.523 1.00 36.26 383 ASP C C 1
ATOM 2372 O O . ASP C 1 134 ? -3.009 -20.421 -33.928 1.00 34.96 383 ASP C O 1
ATOM 2374 N N . LEU C 1 135 ? -2.410 -18.759 -32.530 1.00 34.70 384 LEU C N 1
ATOM 2375 C CA . LEU C 1 135 ? -3.705 -18.712 -31.857 1.00 37.68 384 LEU C CA 1
ATOM 2376 C C . LEU C 1 135 ? -4.82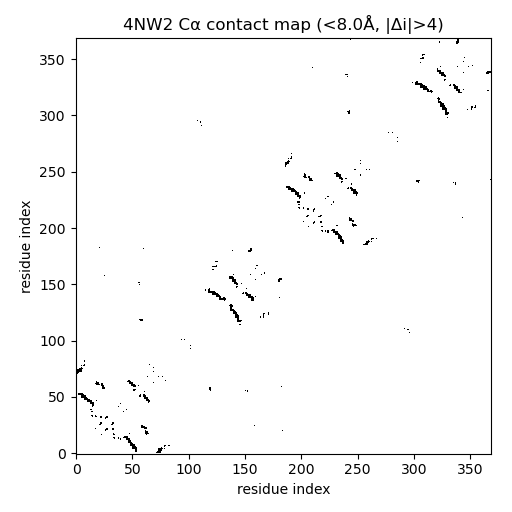2 -18.369 -32.837 1.00 29.80 384 LEU C C 1
ATOM 2377 O O . LEU C 1 135 ? -5.902 -18.962 -32.799 1.00 33.08 384 LEU C O 1
ATOM 2382 N N . HIS C 1 136 ? -4.550 -17.413 -33.719 1.00 29.33 385 HIS C N 1
ATOM 2383 C CA . HIS C 1 136 ? -5.543 -16.954 -34.685 1.00 32.65 385 HIS C CA 1
ATOM 2384 C C . HIS C 1 136 ? -5.910 -18.039 -35.680 1.00 31.51 385 HIS C C 1
ATOM 2385 O O . HIS C 1 136 ? -7.065 -18.148 -36.080 1.00 30.19 385 HIS C O 1
ATOM 2392 N N . LYS C 1 137 ? -4.926 -18.834 -36.089 1.00 29.03 386 LYS C N 1
ATOM 2393 C CA . LYS C 1 137 ? -5.203 -19.962 -36.974 1.00 29.71 386 LYS C CA 1
ATOM 2394 C C . LYS C 1 137 ? -6.119 -20.991 -36.299 1.00 28.76 386 LYS C C 1
ATOM 2395 O O . LYS C 1 137 ? -6.926 -21.624 -36.964 1.00 29.17 386 LYS C O 1
ATOM 2399 N N . GLN C 1 138 ? -6.002 -21.152 -34.984 1.00 27.54 387 GLN C N 1
ATOM 2400 C CA . GLN C 1 138 ? -6.834 -22.133 -34.289 1.00 31.05 387 GLN C CA 1
ATOM 2401 C C . GLN C 1 138 ? -8.311 -21.766 -34.366 1.00 28.42 387 GLN C C 1
ATOM 2402 O O . GLN C 1 138 ? -9.176 -22.647 -34.448 1.00 21.95 387 GLN C O 1
ATOM 2408 N N . TYR C 1 139 ? -8.596 -20.464 -34.347 1.00 21.32 388 TYR C N 1
ATOM 2409 C CA . TYR C 1 139 ? -9.980 -19.987 -34.371 1.00 20.52 388 TYR C CA 1
ATOM 2410 C C . TYR C 1 139 ? -10.744 -20.458 -35.600 1.00 21.75 388 TYR C C 1
ATOM 2411 O O . TYR C 1 139 ? -11.970 -20.387 -35.623 1.00 21.13 388 TYR C O 1
ATOM 2420 N N . GLN C 1 140 ? -10.015 -20.892 -36.630 1.00 19.74 389 GLN C N 1
ATOM 2421 C CA . GLN C 1 140 ? -10.635 -21.322 -37.876 1.00 22.98 389 GLN C CA 1
ATOM 2422 C C . GLN C 1 140 ? -10.792 -22.848 -37.942 1.00 19.02 389 GLN C C 1
ATOM 2423 O O . GLN C 1 140 ? -11.244 -23.397 -38.958 1.00 21.64 389 GLN C O 1
ATOM 2429 N N . ILE C 1 141 ? -10.410 -23.520 -36.865 1.00 19.95 390 ILE C N 1
ATOM 2430 C CA . ILE C 1 141 ? -10.531 -24.970 -36.773 1.00 20.07 390 ILE C CA 1
ATOM 2431 C C . ILE C 1 141 ? -11.736 -25.359 -35.911 1.00 22.89 390 ILE C C 1
ATOM 2432 O O . ILE C 1 141 ? -11.842 -24.941 -34.753 1.00 22.21 390 ILE C O 1
ATOM 2437 N N . VAL C 1 142 ? -12.646 -26.138 -36.481 1.00 19.62 391 VAL C N 1
ATOM 2438 C CA . VAL C 1 142 ? -13.752 -26.695 -35.714 1.00 20.69 391 VAL C CA 1
ATOM 2439 C C . VAL C 1 142 ? -13.190 -27.680 -34.713 1.00 25.04 391 VAL C C 1
ATOM 2440 O O . VAL C 1 142 ? -12.534 -28.637 -35.089 1.00 28.70 391 VAL C O 1
ATOM 2444 N N . GLU C 1 143 ? -13.420 -27.416 -33.437 1.00 20.96 392 GLU C N 1
ATOM 2445 C CA . GLU C 1 143 ? -13.050 -28.355 -32.392 1.00 23.39 392 GLU C CA 1
ATOM 2446 C C . GLU C 1 143 ? -14.088 -29.471 -32.236 1.00 27.24 392 GLU C C 1
ATOM 2447 O O . GLU C 1 143 ? -13.740 -30.644 -32.115 1.00 23.88 392 GLU C O 1
ATOM 2453 N N . ARG C 1 144 ? -15.364 -29.100 -32.205 1.00 23.23 393 ARG C N 1
ATOM 2454 C CA . ARG C 1 144 ? -16.421 -30.093 -32.316 1.00 23.09 393 ARG C CA 1
ATOM 2455 C C . ARG C 1 144 ? -17.749 -29.442 -32.665 1.00 23.91 393 ARG C C 1
ATOM 2456 O O . ARG C 1 144 ? -17.915 -28.222 -32.564 1.00 20.94 393 ARG C O 1
ATOM 2464 N N . ILE C 1 145 ? -18.688 -30.280 -33.081 1.00 21.03 394 ILE C N 1
ATOM 2465 C CA . ILE C 1 145 ? -20.003 -29.826 -33.485 1.00 20.55 394 ILE C CA 1
ATOM 2466 C C . ILE C 1 145 ? -20.986 -30.143 -32.368 1.00 22.14 394 ILE C C 1
ATOM 2467 O O . ILE C 1 145 ? -20.974 -31.247 -31.834 1.00 21.84 394 ILE C O 1
ATOM 2472 N N . ILE C 1 146 ? -21.849 -29.177 -32.077 1.00 20.75 395 ILE C N 1
ATOM 2473 C CA . ILE C 1 146 ? -22.687 -29.132 -30.882 1.00 24.08 395 ILE C CA 1
ATOM 2474 C C . ILE C 1 146 ? -24.157 -29.397 -31.178 1.00 21.50 395 ILE C C 1
ATOM 2475 O O . ILE C 1 146 ? -24.897 -29.902 -30.332 1.00 24.82 395 ILE C O 1
ATOM 2480 N N . ALA C 1 147 ? -24.582 -29.001 -32.373 1.00 21.09 396 ALA C N 1
ATOM 2481 C CA . ALA C 1 147 ? -25.969 -29.128 -32.791 1.00 21.49 396 ALA C CA 1
ATOM 2482 C C . ALA C 1 147 ? -26.050 -29.079 -34.305 1.00 22.28 396 ALA C C 1
ATOM 2483 O O . ALA C 1 147 ? -25.106 -28.649 -34.962 1.00 20.67 396 ALA C O 1
ATOM 2485 N N . HIS C 1 148 ? -27.183 -29.500 -34.850 1.00 21.90 397 HIS C N 1
ATOM 2486 C CA . HIS C 1 148 ? -27.399 -29.387 -36.296 1.00 21.98 397 HIS C CA 1
ATOM 2487 C C . HIS C 1 148 ? -28.819 -28.905 -36.515 1.00 25.85 397 HIS C C 1
ATOM 2488 O O . HIS C 1 148 ? -29.664 -29.054 -35.638 1.00 30.32 397 HIS C O 1
ATOM 2495 N N . SER C 1 149 ? -29.080 -28.298 -37.664 1.00 25.35 398 SER C N 1
ATOM 2496 C CA . SER C 1 149 ? -30.393 -27.730 -37.929 1.00 29.09 398 SER C CA 1
ATOM 2497 C C . SER C 1 149 ? -31.359 -28.804 -38.402 1.00 30.74 398 SER C C 1
ATOM 2498 O O . SER C 1 149 ? -30.951 -29.805 -39.005 1.00 30.52 398 SER C O 1
ATOM 2501 N N . ASN C 1 150 ? -32.643 -28.596 -38.126 1.00 31.20 399 ASN C N 1
ATOM 2502 C CA . ASN C 1 150 ? -33.677 -29.493 -38.623 1.00 39.34 399 ASN C CA 1
ATOM 2503 C C . ASN C 1 150 ? -33.793 -29.361 -40.140 1.00 43.30 399 ASN C C 1
ATOM 2504 O O . ASN C 1 150 ? -33.901 -30.354 -40.851 1.00 47.69 399 ASN C O 1
ATOM 2506 N N . GLN C 1 151 ? -33.742 -28.130 -40.634 1.00 38.73 400 GLN C N 1
ATOM 2507 C CA . GLN C 1 151 ? -33.817 -27.890 -42.071 1.00 41.44 400 GLN C CA 1
ATOM 2508 C C . GLN C 1 151 ? -32.520 -28.308 -42.767 1.00 32.15 400 GLN C C 1
ATOM 2509 O O . GLN C 1 151 ? -31.425 -28.112 -42.233 1.00 29.84 400 GLN C O 1
ATOM 2512 N N . LYS C 1 152 ? -32.652 -28.886 -43.958 1.00 35.72 401 LYS C N 1
ATOM 2513 C CA . LYS C 1 152 ? -31.500 -29.252 -44.784 1.00 30.27 401 LYS C CA 1
ATOM 2514 C C . LYS C 1 152 ? -31.579 -28.573 -46.144 1.00 30.70 401 LYS C C 1
ATOM 2515 O O . LYS C 1 152 ? -32.663 -28.276 -46.625 1.00 35.18 401 LYS C O 1
ATOM 2519 N N . SER C 1 153 ? -30.433 -28.321 -46.763 1.00 29.73 402 SER C N 1
ATOM 2520 C CA . SER C 1 153 ? -30.425 -27.766 -48.117 1.00 34.31 402 SER C CA 1
ATOM 2521 C C . SER C 1 153 ? -30.966 -28.788 -49.113 1.00 42.42 402 SER C C 1
ATOM 2522 O O . SER C 1 153 ? -31.178 -29.951 -48.761 1.00 31.71 402 SER C O 1
ATOM 2525 N N . ALA C 1 154 ? -31.194 -28.357 -50.353 1.00 32.81 403 ALA C N 1
ATOM 2526 C CA . ALA C 1 154 ? -31.651 -29.270 -51.395 1.00 39.77 403 ALA C CA 1
ATOM 2527 C C . ALA C 1 154 ? -30.650 -30.408 -51.607 1.00 34.49 403 ALA C C 1
ATOM 2528 O O . ALA C 1 154 ? -31.027 -31.500 -52.015 1.00 38.25 403 ALA C O 1
ATOM 2530 N N . ALA C 1 155 ? -29.379 -30.138 -51.330 1.00 32.59 404 ALA C N 1
ATOM 2531 C CA . ALA C 1 155 ? -28.320 -31.124 -51.485 1.00 32.25 404 ALA C CA 1
ATOM 2532 C C . ALA C 1 155 ? -28.192 -32.020 -50.252 1.00 38.78 404 ALA C C 1
ATOM 2533 O O . ALA C 1 155 ? -27.316 -32.878 -50.200 1.00 35.38 404 ALA C O 1
ATOM 2535 N N . GLY C 1 156 ? -29.057 -31.804 -49.264 1.00 31.00 405 GLY C N 1
ATOM 2536 C CA . GLY C 1 156 ? -29.131 -32.674 -48.103 1.00 30.51 405 GLY C CA 1
ATOM 2537 C C . GLY C 1 156 ? -28.288 -32.271 -46.892 1.00 37.97 405 GLY C C 1
ATOM 2538 O O . GLY C 1 156 ? -28.226 -33.020 -45.918 1.00 28.19 405 GLY C O 1
ATOM 2539 N N . TYR C 1 157 ? -27.654 -31.100 -46.935 1.00 27.37 406 TYR C N 1
ATOM 2540 C CA . TYR C 1 157 ? -26.800 -30.651 -45.818 1.00 25.68 406 TYR C CA 1
ATOM 2541 C C . TYR C 1 157 ? -27.563 -29.858 -44.758 1.00 25.16 406 TYR C C 1
ATOM 2542 O O . TYR C 1 157 ? -28.207 -28.866 -45.075 1.00 29.66 406 TYR C O 1
ATOM 2551 N N . PRO C 1 158 ? -27.468 -30.276 -43.484 1.00 25.71 407 PRO C N 1
ATOM 2552 C CA . PRO C 1 158 ? -27.942 -29.381 -42.426 1.00 23.95 407 PRO C CA 1
ATOM 2553 C C . PRO C 1 158 ? -26.914 -28.288 -42.226 1.00 22.76 407 PRO C C 1
ATOM 2554 O O . PRO C 1 158 ? -25.844 -28.368 -42.833 1.00 22.46 407 PRO C O 1
ATOM 2558 N N . ASP C 1 159 ? -27.224 -27.307 -41.385 1.00 22.37 408 ASP C N 1
ATOM 2559 C CA . ASP C 1 159 ? -26.213 -26.404 -40.885 1.00 21.34 408 ASP C CA 1
ATOM 2560 C C . ASP C 1 159 ? -25.720 -26.968 -39.567 1.00 22.07 408 ASP C C 1
ATOM 2561 O O . ASP C 1 159 ? -26.434 -27.732 -38.927 1.00 21.26 408 ASP C O 1
ATOM 2566 N N . TYR C 1 160 ? -24.501 -26.616 -39.179 1.00 20.02 409 TYR C N 1
ATOM 2567 C CA . TYR C 1 160 ? -23.922 -27.139 -37.950 1.00 19.75 409 TYR C CA 1
ATOM 2568 C C . TYR C 1 160 ? -23.525 -26.018 -37.011 1.00 19.32 409 TYR C C 1
ATOM 2569 O O . TYR C 1 160 ? -22.982 -24.999 -37.446 1.00 18.97 409 TYR C O 1
ATOM 2578 N N . TYR C 1 161 ? -23.790 -26.223 -35.730 1.00 19.51 410 TYR C N 1
ATOM 2579 C CA . TYR C 1 161 ? -23.387 -25.263 -34.698 1.00 19.37 410 TYR C CA 1
ATOM 2580 C C . TYR C 1 161 ? -22.032 -25.690 -34.179 1.00 21.51 410 TYR C C 1
ATOM 2581 O O . TYR C 1 161 ? -21.910 -26.746 -33.535 1.00 20.91 410 TYR C O 1
ATOM 2590 N N . CYS C 1 162 ? -21.024 -24.870 -34.457 1.00 18.80 411 CYS C N 1
ATOM 2591 C CA . CYS C 1 162 ? -19.632 -25.252 -34.268 1.00 18.75 411 CYS C CA 1
ATOM 2592 C C . CYS C 1 162 ? -18.943 -24.605 -33.064 1.00 19.75 411 CYS C C 1
ATOM 2593 O O . CYS C 1 162 ? -19.029 -23.408 -32.859 1.00 19.05 411 CYS C O 1
ATOM 2596 N N . LYS C 1 163 ? -18.220 -25.412 -32.307 1.00 19.52 412 LYS C N 1
ATOM 2597 C CA . LYS C 1 163 ? -17.333 -24.912 -31.265 1.00 25.44 412 LYS C CA 1
ATOM 2598 C C . LYS C 1 163 ? -15.940 -24.742 -31.864 1.00 25.06 412 LYS C C 1
ATOM 2599 O O . LYS C 1 163 ? -15.404 -25.695 -32.427 1.00 21.41 412 LYS C O 1
ATOM 2605 N N . TRP C 1 164 ? -15.357 -23.547 -31.748 1.00 20.01 413 TRP C N 1
ATOM 2606 C CA . TRP C 1 164 ? -14.060 -23.278 -32.390 1.00 20.02 413 TRP C CA 1
ATOM 2607 C C . TRP C 1 164 ? -12.898 -23.491 -31.435 1.00 23.81 413 TRP C C 1
ATOM 2608 O O . TRP C 1 164 ? -12.985 -23.150 -30.252 1.00 21.85 413 TRP C O 1
ATOM 2619 N N . GLN C 1 165 ? -11.803 -24.030 -31.961 1.00 23.00 414 GLN C N 1
ATOM 2620 C CA . GLN C 1 165 ? -10.605 -24.264 -31.148 1.00 27.91 414 GLN C CA 1
ATOM 2621 C C . GLN C 1 165 ? -10.084 -22.947 -30.587 1.00 26.15 414 GLN C C 1
ATOM 2622 O O . GLN C 1 165 ? -9.959 -21.960 -31.317 1.00 23.40 414 GLN C O 1
ATOM 2628 N N . GLY C 1 166 ? -9.782 -22.928 -29.293 1.00 24.88 415 GLY C N 1
ATOM 2629 C CA . GLY C 1 166 ? -9.247 -21.734 -28.669 1.00 26.50 415 GLY C CA 1
ATOM 2630 C C . GLY C 1 166 ? -10.246 -20.642 -28.317 1.00 29.21 415 GLY C C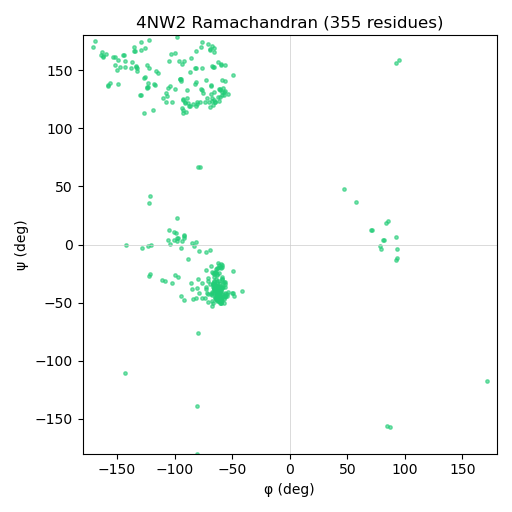 1
ATOM 2631 O O . GLY C 1 166 ? -9.858 -19.633 -27.738 1.00 28.70 415 GLY C O 1
ATOM 2632 N N . LEU C 1 167 ? -11.520 -20.815 -28.666 1.00 24.64 416 LEU C N 1
ATOM 2633 C CA . LEU C 1 167 ? -12.535 -19.828 -28.286 1.00 23.53 416 LEU C CA 1
ATOM 2634 C C . LEU C 1 167 ? -13.557 -20.443 -27.343 1.00 23.85 416 LEU C C 1
ATOM 2635 O O . LEU C 1 167 ? -13.829 -21.635 -27.424 1.00 23.58 416 LEU C O 1
ATOM 2640 N N . PRO C 1 168 ? -14.130 -19.623 -26.449 1.00 24.57 417 PRO C N 1
ATOM 2641 C CA . PRO C 1 168 ? -15.158 -20.134 -25.530 1.00 25.00 417 PRO C CA 1
ATOM 2642 C C . PRO C 1 168 ? -16.450 -20.485 -26.270 1.00 23.85 417 PRO C C 1
ATOM 2643 O O . PRO C 1 168 ? -16.623 -20.128 -27.448 1.00 22.84 417 PRO C O 1
ATOM 2647 N N . TYR C 1 169 ? -17.353 -21.169 -25.576 1.00 24.18 418 TYR C N 1
ATOM 2648 C CA . TYR C 1 169 ? -18.602 -21.614 -26.181 1.00 24.66 418 TYR C CA 1
ATOM 2649 C C . TYR C 1 169 ? -19.512 -20.453 -26.592 1.00 26.71 418 TYR C C 1
ATOM 2650 O O . TYR C 1 169 ? -20.323 -20.591 -27.511 1.00 23.31 418 TYR C O 1
ATOM 2659 N N . SER C 1 170 ? -19.347 -19.306 -25.938 1.00 24.03 419 SER C N 1
ATOM 2660 C CA . SER C 1 170 ? -20.065 -18.103 -26.338 1.00 27.38 419 SER C CA 1
ATOM 2661 C C . SER C 1 170 ? -19.746 -17.693 -27.780 1.00 30.22 419 SER C C 1
ATOM 2662 O O . SER C 1 170 ? -20.504 -16.942 -28.385 1.00 27.19 419 SER C O 1
ATOM 2665 N N . GLU C 1 171 ? -18.630 -18.170 -28.328 1.00 22.48 420 GLU C N 1
ATOM 2666 C CA . GLU C 1 171 ? -18.249 -17.820 -29.701 1.00 23.39 420 GLU C CA 1
ATOM 2667 C C . GLU C 1 171 ? -18.611 -18.897 -30.724 1.00 25.61 420 GLU C C 1
ATOM 2668 O O . GLU C 1 171 ? -18.177 -18.823 -31.884 1.00 20.00 420 GLU C O 1
ATOM 2674 N N . CYS C 1 172 ? -19.385 -19.896 -30.307 1.00 20.64 421 CYS C N 1
ATOM 2675 C CA . CYS C 1 172 ? -19.881 -20.895 -31.269 1.00 19.94 421 CYS C CA 1
ATOM 2676 C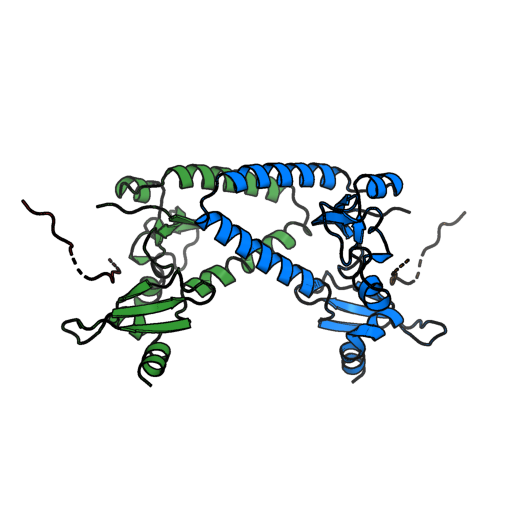 C . CYS C 1 172 ? -20.722 -20.215 -32.340 1.00 20.24 421 CYS C C 1
ATOM 2677 O O . CYS C 1 172 ? -21.313 -19.173 -32.097 1.00 20.22 421 CYS C O 1
ATOM 2680 N N . SER C 1 173 ? -20.801 -20.827 -33.516 1.00 19.14 422 SER C N 1
ATOM 2681 C CA . SER C 1 173 ? -21.581 -20.231 -34.593 1.00 25.21 422 SER C CA 1
ATOM 2682 C C . SER C 1 173 ? -22.225 -21.279 -35.487 1.00 18.95 422 SER C C 1
ATOM 2683 O O . SER C 1 173 ? -21.693 -22.383 -35.636 1.00 18.64 422 SER C O 1
ATOM 2686 N N . TRP C 1 174 ? -23.351 -20.910 -36.096 1.00 19.38 423 TRP C N 1
ATOM 2687 C CA . TRP C 1 174 ? -23.972 -21.740 -37.123 1.00 19.45 423 TRP C CA 1
ATOM 2688 C C . TRP C 1 174 ? -23.196 -21.601 -38.424 1.00 25.04 423 TRP C C 1
ATOM 2689 O O . TRP C 1 174 ? -22.882 -20.485 -38.846 1.00 21.63 423 TRP C O 1
ATOM 2700 N N . GLU C 1 175 ? -22.889 -22.731 -39.056 1.00 20.36 424 GLU C N 1
ATOM 2701 C CA . GLU C 1 175 ? -22.117 -22.725 -40.292 1.00 18.76 424 GLU C CA 1
ATOM 2702 C C . GLU C 1 175 ? -22.737 -23.630 -41.352 1.00 23.64 424 GLU C C 1
ATOM 2703 O O . GLU C 1 175 ? -23.422 -24.608 -41.044 1.00 20.69 424 GLU C O 1
ATOM 2709 N N . ASP C 1 176 ? -22.469 -23.295 -42.603 1.00 19.70 425 ASP C N 1
ATOM 2710 C CA . ASP C 1 176 ? -23.005 -24.027 -43.735 1.00 21.31 425 ASP C CA 1
ATOM 2711 C C . ASP C 1 176 ? -22.450 -25.458 -43.769 1.00 21.25 425 ASP C C 1
ATOM 2712 O O . ASP C 1 176 ? -21.238 -25.656 -43.814 1.00 24.28 425 ASP C O 1
ATOM 2717 N N . GLY C 1 177 ? -23.340 -26.446 -43.756 1.00 24.98 426 GLY C N 1
ATOM 2718 C CA . GLY C 1 177 ? -22.936 -27.843 -43.663 1.00 21.02 426 GLY C CA 1
ATOM 2719 C C . GLY C 1 177 ? -22.058 -28.306 -44.804 1.00 21.38 426 GLY C C 1
ATOM 2720 O O . GLY C 1 177 ? -21.091 -29.035 -44.593 1.00 25.89 426 GLY C O 1
ATOM 2721 N N . ALA C 1 178 ? -22.382 -27.867 -46.015 1.00 23.21 427 ALA C N 1
ATOM 2722 C CA . ALA C 1 178 ? -21.587 -28.233 -47.185 1.00 32.06 427 ALA C CA 1
ATOM 2723 C C . ALA C 1 178 ? -20.155 -27.744 -46.999 1.00 33.62 427 ALA C C 1
ATOM 2724 O O . ALA C 1 178 ? -19.182 -28.477 -47.229 1.00 28.35 427 ALA C O 1
ATOM 2726 N N . LEU C 1 179 ? -20.040 -26.501 -46.547 1.00 26.80 428 LEU C N 1
ATOM 2727 C CA . LEU C 1 179 ? -18.741 -25.894 -46.300 1.00 24.86 428 LEU C CA 1
ATOM 2728 C C . LEU C 1 179 ? -17.978 -26.619 -45.191 1.00 24.36 428 LEU C C 1
ATOM 2729 O O . LEU C 1 179 ? -16.795 -26.912 -45.336 1.00 25.36 428 LEU C O 1
ATOM 2734 N N . ILE C 1 180 ? -18.649 -26.895 -44.075 1.00 19.53 429 ILE C N 1
ATOM 2735 C CA . ILE C 1 180 ? -17.983 -27.571 -42.959 1.00 20.04 429 ILE C CA 1
ATOM 2736 C C . ILE C 1 180 ? -17.564 -29.009 -43.315 1.00 23.42 429 ILE C C 1
ATOM 2737 O O . ILE C 1 180 ? -16.519 -29.486 -42.868 1.00 23.29 429 ILE C O 1
ATOM 2742 N N . SER C 1 181 ? -18.355 -29.677 -44.149 1.00 21.83 430 SER C N 1
ATOM 2743 C CA . SER C 1 181 ? -18.062 -31.060 -44.527 1.00 28.30 430 SER C CA 1
ATOM 2744 C C . SER C 1 181 ? -16.797 -31.182 -45.370 1.00 29.74 430 SER C C 1
ATOM 2745 O O . SER C 1 181 ? -16.168 -32.235 -45.391 1.00 30.36 430 SER C O 1
ATOM 2748 N N . LYS C 1 182 ? -16.416 -30.106 -46.047 1.00 27.68 431 LYS C N 1
ATOM 2749 C CA . LYS C 1 182 ? -15.257 -30.154 -46.926 1.00 32.22 431 LYS C CA 1
ATOM 2750 C C . LYS C 1 182 ? -13.970 -30.374 -46.143 1.00 36.05 431 LYS C C 1
ATOM 2751 O O . LYS C 1 182 ? -13.049 -31.025 -46.625 1.00 40.00 431 LYS C O 1
ATOM 2755 N N . LYS C 1 183 ? -13.918 -29.856 -44.920 1.00 27.16 432 LYS C N 1
ATOM 2756 C CA . LYS C 1 183 ? -12.685 -29.899 -44.143 1.00 23.92 432 LYS C CA 1
ATOM 2757 C C . LYS C 1 183 ? -12.837 -30.612 -42.804 1.00 26.76 432 LYS C C 1
ATOM 2758 O O . LYS C 1 183 ? -11.870 -31.152 -42.274 1.00 27.52 432 LYS C O 1
ATOM 2764 N N . PHE C 1 184 ? -14.045 -30.607 -42.248 1.00 25.14 433 PHE C N 1
ATOM 2765 C CA . PHE C 1 184 ? -14.242 -31.131 -40.895 1.00 22.38 433 PHE C CA 1
ATOM 2766 C C . PHE C 1 184 ? -15.243 -32.280 -40.848 1.00 22.20 433 PHE C C 1
ATOM 2767 O O . PHE C 1 184 ? -16.073 -32.345 -39.943 1.00 22.15 433 PHE C O 1
ATOM 2775 N N . GLN C 1 185 ? -15.165 -33.190 -41.818 1.00 24.17 434 GLN C N 1
ATOM 2776 C CA . GLN C 1 185 ? -16.074 -34.341 -41.831 1.00 24.04 434 GLN C CA 1
ATOM 2777 C C . GLN C 1 185 ? -15.890 -35.216 -40.577 1.00 24.81 434 GLN C C 1
ATOM 2778 O O . GLN C 1 185 ? -16.843 -35.825 -40.081 1.00 26.82 434 GLN C O 1
ATOM 2784 N N . ALA C 1 186 ? -14.672 -35.268 -40.052 1.00 28.07 435 ALA C N 1
ATOM 2785 C CA . ALA C 1 186 ? -14.424 -36.065 -38.849 1.00 32.02 435 ALA C CA 1
ATOM 2786 C C . ALA C 1 186 ? -15.241 -35.524 -37.670 1.00 29.56 435 ALA C C 1
ATOM 2787 O O . ALA C 1 186 ? -15.759 -36.297 -36.857 1.00 25.92 435 ALA C O 1
ATOM 2789 N N . CYS C 1 187 ? -15.394 -34.201 -37.600 1.00 26.54 436 CYS C N 1
ATOM 2790 C CA . CYS C 1 187 ? -16.217 -33.590 -36.548 1.00 25.38 436 CYS C CA 1
ATOM 2791 C C . CYS C 1 187 ? -17.680 -33.961 -36.729 1.00 24.53 436 CYS C C 1
ATOM 2792 O O . CYS C 1 187 ? -18.415 -34.166 -35.762 1.00 26.60 436 CYS C O 1
ATOM 2795 N N . ILE C 1 188 ? -18.101 -34.038 -37.983 1.00 22.99 437 ILE C N 1
ATOM 2796 C CA . ILE C 1 188 ? -19.474 -34.394 -38.299 1.00 24.71 437 ILE C CA 1
ATOM 2797 C C . ILE C 1 188 ? -19.721 -35.853 -37.905 1.00 26.82 437 ILE C C 1
ATOM 2798 O O . ILE C 1 188 ? -20.703 -36.153 -37.224 1.00 28.42 437 ILE C O 1
ATOM 2803 N N . ASP C 1 189 ? -18.813 -36.741 -38.314 1.00 25.56 438 ASP C N 1
ATOM 2804 C CA . ASP C 1 189 ? -18.885 -38.160 -37.931 1.00 27.13 438 ASP C CA 1
ATOM 2805 C C . ASP C 1 189 ? -18.912 -38.321 -36.414 1.00 31.44 438 ASP C C 1
ATOM 2806 O O . ASP C 1 189 ? -19.709 -39.087 -35.885 1.00 33.94 438 ASP C O 1
ATOM 2811 N N . GLU C 1 190 ? -18.038 -37.593 -35.718 1.00 30.64 439 GLU C N 1
ATOM 2812 C CA . GLU C 1 190 ? -18.020 -37.644 -34.254 1.00 33.43 439 GLU C CA 1
ATOM 2813 C C . GLU C 1 190 ? -19.368 -37.203 -33.670 1.00 31.67 439 GLU C C 1
ATOM 2814 O O . GLU C 1 190 ? -19.919 -37.860 -32.800 1.00 27.88 439 GLU C O 1
ATOM 2817 N N . TYR C 1 191 ? -19.909 -36.100 -34.166 1.00 28.62 440 TYR C N 1
ATOM 2818 C CA . TYR C 1 191 ? -21.174 -35.598 -33.640 1.00 24.63 440 TYR C CA 1
ATOM 2819 C C . TYR C 1 191 ? -22.319 -36.591 -33.826 1.00 25.95 440 TYR C C 1
ATOM 2820 O O . TYR C 1 191 ? -23.124 -36.782 -32.923 1.00 28.77 440 TYR C O 1
ATOM 2829 N N . PHE C 1 192 ? -22.394 -37.226 -34.991 1.00 25.90 441 PHE C N 1
ATOM 2830 C CA . PHE C 1 192 ? -23.488 -38.166 -35.246 1.00 3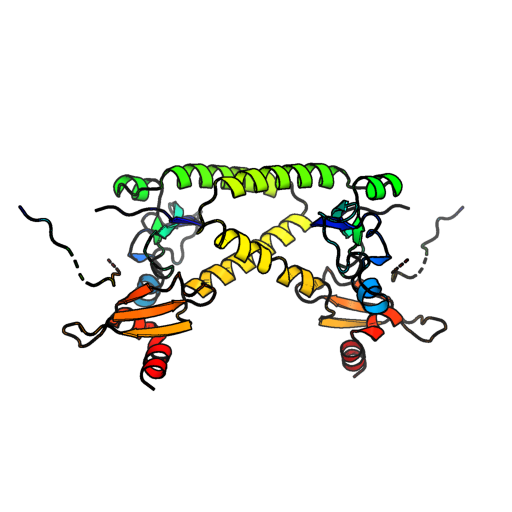9.67 441 PHE C CA 1
ATOM 2831 C C . PHE C 1 192 ? -23.221 -39.573 -34.684 1.00 41.74 441 PHE C C 1
ATOM 2832 O O . PHE C 1 192 ? -24.066 -40.464 -34.801 1.00 41.98 441 PHE C O 1
ATOM 2840 N N . SER C 1 193 ? -22.051 -39.766 -34.084 1.00 43.23 442 SER C N 1
ATOM 2841 C CA . SER C 1 193 ? -21.659 -41.072 -33.545 1.00 48.53 442 SER C CA 1
ATOM 2842 C C . SER C 1 193 ? -22.593 -41.522 -32.439 1.00 54.65 442 SER C C 1
ATOM 2843 O O . SER C 1 193 ? -22.703 -40.853 -31.417 1.00 62.29 442 SER C O 1
ATOM 2845 N N . PRO D 2 1 ? -47.000 -2.630 -42.713 1.00 51.70 216 PRO D N 1
ATOM 2846 C CA . PRO D 2 1 ? -46.509 -3.971 -43.045 1.00 56.93 216 PRO D CA 1
ATOM 2847 C C . PRO D 2 1 ? -45.708 -4.587 -41.906 1.00 55.68 216 PRO D C 1
ATOM 2848 O O . PRO D 2 1 ? -44.744 -3.984 -41.455 1.00 50.38 216 PRO D O 1
ATOM 2852 N N . LYS D 2 2 ? -46.106 -5.772 -41.454 1.00 55.65 217 LYS D N 1
ATOM 2853 C CA . LYS D 2 2 ? -45.450 -6.414 -40.321 1.00 59.10 217 LYS D CA 1
ATOM 2854 C C . LYS D 2 2 ? -44.015 -6.833 -40.639 1.00 62.90 217 LYS D C 1
ATOM 2855 O O . LYS D 2 2 ? -43.764 -7.543 -41.613 1.00 64.99 217 LYS D O 1
ATOM 2857 N N . GLN D 2 3 ? -43.079 -6.388 -39.806 1.00 60.51 218 GLN D N 1
ATOM 2858 C CA . GLN D 2 3 ? -41.686 -6.800 -39.928 1.00 64.98 218 GLN D CA 1
ATOM 2859 C C . GLN D 2 3 ? -41.530 -8.270 -39.552 1.00 70.55 218 GLN D C 1
ATOM 2860 O O . GLN D 2 3 ? -41.810 -8.659 -38.417 1.00 66.69 218 GLN D O 1
ATOM 2862 N N . LYS D 2 4 ? -41.086 -9.078 -40.512 1.00 78.38 219 LYS D N 1
ATOM 2863 C CA . LYS D 2 4 ? -40.870 -10.504 -40.286 1.00 84.32 219 LYS D CA 1
ATOM 2864 C C . LYS D 2 4 ? -39.534 -10.761 -39.595 1.00 87.67 219 LYS D C 1
ATOM 2865 O O . LYS D 2 4 ? -38.789 -9.829 -39.295 1.00 89.20 219 LYS D O 1
ATOM 2867 N N . ARG D 2 5 ? -39.239 -12.032 -39.345 1.00 91.22 220 ARG D N 1
ATOM 2868 C CA . ARG D 2 5 ? -37.961 -12.422 -38.760 1.00 91.04 220 ARG D CA 1
ATOM 2869 C C . ARG D 2 5 ? -36.875 -12.434 -39.837 1.00 94.60 220 ARG D C 1
ATOM 2870 O O . ARG D 2 5 ? -36.052 -11.517 -39.896 1.00 95.77 220 ARG D O 1
ATOM 2878 N N . LYS D 2 6 ? -36.897 -13.475 -40.673 1.00 96.86 221 LYS D N 1
ATOM 2879 C CA . LYS D 2 6 ? -36.029 -13.626 -41.849 1.00 97.44 221 LYS D CA 1
ATOM 2880 C C . LYS D 2 6 ? -36.185 -15.024 -42.450 1.00 96.25 221 LYS D C 1
ATOM 2881 O O . LYS D 2 6 ? -37.255 -15.396 -42.932 1.00 93.70 221 LYS D O 1
ATOM 2883 N N . ARG D 2 9 ? -32.401 -18.502 -42.742 1.00 78.47 224 ARG D N 1
ATOM 2884 C CA . ARG D 2 9 ? -31.536 -19.283 -41.862 1.00 75.52 224 ARG D CA 1
ATOM 2885 C C . ARG D 2 9 ? -30.346 -18.453 -41.385 1.00 77.50 224 ARG D C 1
ATOM 2886 O O . ARG D 2 9 ? -30.063 -17.382 -41.925 1.00 77.72 224 ARG D O 1
ATOM 2894 N N . THR D 2 10 ? -29.646 -18.962 -40.377 1.00 76.24 225 THR D N 1
ATOM 2895 C CA . THR D 2 10 ? -28.558 -18.225 -39.746 1.00 72.39 225 THR D CA 1
ATOM 2896 C C . THR D 2 10 ? -27.220 -18.409 -40.472 1.00 68.26 225 THR D C 1
ATOM 2897 O O . THR D 2 10 ? -26.404 -17.486 -40.522 1.00 69.97 225 THR D O 1
ATOM 2901 N N . ALA D 2 11 ? -26.997 -19.589 -41.045 1.00 62.49 226 ALA D N 1
ATOM 2902 C CA . ALA D 2 11 ? -25.707 -19.888 -41.670 1.00 50.50 226 ALA D CA 1
ATOM 2903 C C . ALA D 2 11 ? -25.530 -19.198 -43.016 1.00 48.15 226 ALA D C 1
ATOM 2904 O O . ALA D 2 11 ? -26.392 -19.265 -43.890 1.00 54.82 226 ALA D O 1
ATOM 2906 N N . ARG D 2 12 ? -24.388 -18.541 -43.158 1.00 46.65 227 ARG D N 1
ATOM 2907 C CA . ARG D 2 12 ? -24.025 -17.804 -44.354 1.00 45.65 227 ARG D CA 1
ATOM 2908 C C . ARG D 2 12 ? -22.584 -18.111 -44.729 1.00 42.67 227 ARG D C 1
ATOM 2909 O O . ARG D 2 12 ? -21.826 -18.651 -43.923 1.00 39.62 227 ARG D O 1
ATOM 2917 N N . SER D 2 13 ? -22.206 -17.738 -45.945 1.00 40.72 228 SER D N 1
ATOM 2918 C CA A SER D 2 13 ? -20.819 -17.823 -46.378 0.50 39.83 228 SER D CA 1
ATOM 2919 C CA B SER D 2 13 ? -20.819 -17.828 -46.383 0.50 39.84 228 SER D CA 1
ATOM 2920 C C . SER D 2 13 ? -20.468 -16.601 -47.217 1.00 39.62 228 SER D C 1
ATOM 2921 O O . SER D 2 13 ? -21.354 -15.906 -47.706 1.00 40.40 228 SER D O 1
ATOM 2938 N N . VAL D 2 15 ? -19.564 -14.766 -50.331 1.00 48.72 230 VAL D N 1
ATOM 2939 C CA . VAL D 2 15 ? -19.769 -14.973 -51.762 1.00 62.23 230 VAL D CA 1
ATOM 2940 C C . VAL D 2 15 ? -19.374 -13.740 -52.574 1.00 66.43 230 VAL D C 1
ATOM 2941 O O . VAL D 2 15 ? -19.495 -12.602 -52.114 1.00 65.81 230 VAL D O 1
#

B-factor: mean 39.83, std 18.42, range [16.24, 106.87]

Radius of gyration: 26.32 Å; Cα contacts (8 Å, |Δi|>4): 537; chains: 4; bounding box: 95×46×64 Å

Nearest PDB structures (foldseek):
  4o42-assembly1_A  TM=1.002E+00  e=1.724E-31  Homo sapiens
  2b2w-assembly1_A  TM=9.896E-01  e=4.095E-30  Homo sapiens
  2b2y-assembly1_A  TM=9.853E-01  e=2.676E-29  Homo sapiens
  2b2t-assembly1_A  TM=9.820E-01  e=6.840E-29  Homo sapiens
  2b2u-assembly1_A  TM=9.887E-01  e=3.144E-28  Homo sapiens

Secondary structure (DSSP, 8-state):
---BEEEEEEEEEEETT--SGGGSHHHHHHH--TTTT--TTTS-EEEEEEEEETTS-GGG-EEE-HHHHHHTT-B-THHHHHHHHHHHHHHHHHTTS-HHHHHHHHHHHHHHHHHHHHTTSEEEEEEEEEEE-TTSPEEEEEEETTS-GGG-EEE-HHHHHHHHHHHHHHHT-/-----------/---BEEEEEEEEEEETT--GGGGSHHHHHHH--TTTT--TTTS-EEEEEEEEETTS-GGG-EEE-HHHHHHTT-B-THHHHHHHHHHHHHHHHHHT--HHHHHHHHHHHHHHHHHHHHTTSEEEEEEE-S---TTS---EEEEETTS-GGG-EEE-HHHHHHH-HHHHHHHH-/------------